Protein AF-A0A2G8LM17-F1 (afdb_monomer_lite)

Sequence (559 aa):
MMGKDLDGIWGVERAGCFTENMEERLKVTPIKTDRSISTCSSTSFTMSDPGSPGSYSQMLLDLQQSLTITNIRQLAMAAGLDAADRSEFEGINDSMTCFSKLRNKLENRDQLGEKNLVFLKDTLKKIEHERGLGIIKTYEEAGIYDHIPSSPESSDDESDTARPRSHGFVDYLKLVGLEGRLGKNLTLRDVTVVRETSIDVPIILPAVAKTDNPTFKLWAVRRVIKEWKTGDSVFLEKRISSWPTFIVAFVRVGDLPLSKSILINNMLSRGQGNRNHSYFLSKKDDYNENAHFSKGTVESLWYIPSVEQQSQSVDKVITVLNMRGNSDVFPRQTKLVCKMANLVIAIIAKESKKEMKQSISKLRAMSQKVIYVSLKRSDDLIPKKIQEPVLKDGWLFYKVKESDEGIPLSKTLWGMIEKDFGNATKKLPVLEEFAGNPQDDVIIDENIEKCRDTKLSVEKLFETDCKIDLAAFKEKYLPLQKLFLDWVKCDKRRLKSEHCAENRLAEIRKEKKEKRGQQKAQGLSEKLKTFLENLEGILTDREKFHYFLFYFQDMWTKW

Structure (mmCIF, N/CA/C/O backbone):
data_AF-A0A2G8LM17-F1
#
_entry.id   AF-A0A2G8LM17-F1
#
loop_
_atom_site.group_PDB
_atom_site.id
_atom_site.type_symbol
_atom_site.label_atom_id
_atom_site.label_alt_id
_atom_site.label_comp_id
_atom_site.label_asym_id
_atom_site.label_entity_id
_atom_site.label_seq_id
_atom_site.pdbx_PDB_ins_code
_atom_site.Cartn_x
_atom_site.Cartn_y
_atom_site.Cartn_z
_atom_site.occupancy
_atom_site.B_iso_or_equiv
_atom_site.auth_seq_id
_atom_site.auth_comp_id
_atom_site.auth_asym_id
_atom_site.auth_atom_id
_atom_site.pdbx_PDB_model_num
ATOM 1 N N . MET A 1 1 ? -11.062 -50.949 -11.344 1.00 26.64 1 MET A N 1
ATOM 2 C CA . MET A 1 1 ? -11.464 -52.013 -10.401 1.00 26.64 1 MET A CA 1
ATOM 3 C C . MET A 1 1 ? -10.200 -52.421 -9.665 1.00 26.64 1 MET A C 1
ATOM 5 O O . MET A 1 1 ? -9.239 -52.742 -10.345 1.00 26.64 1 MET A O 1
ATOM 9 N N . MET A 1 2 ? -10.219 -52.315 -8.331 1.00 23.70 2 MET A N 1
ATOM 10 C CA . MET A 1 2 ? -9.094 -52.427 -7.379 1.00 23.70 2 MET A CA 1
ATOM 11 C C . MET A 1 2 ? -8.049 -51.294 -7.479 1.00 23.70 2 MET A C 1
ATOM 13 O O . MET A 1 2 ? -7.473 -51.079 -8.531 1.00 23.70 2 MET A O 1
ATOM 17 N N . GLY A 1 3 ? -7.770 -50.486 -6.458 1.00 21.95 3 GLY A N 1
ATOM 18 C CA . GLY A 1 3 ? -8.265 -50.467 -5.085 1.00 21.95 3 GLY A CA 1
ATOM 19 C C . GLY A 1 3 ? -7.107 -50.393 -4.097 1.00 21.95 3 GLY A C 1
ATOM 20 O O . GLY A 1 3 ? -6.453 -51.402 -3.887 1.00 21.95 3 GLY A O 1
ATOM 21 N N . LYS A 1 4 ? -7.011 -49.225 -3.454 1.00 25.23 4 LYS A N 1
ATOM 22 C CA . LYS A 1 4 ? -6.569 -48.981 -2.074 1.00 25.23 4 LYS A CA 1
ATOM 23 C C . LYS A 1 4 ? -5.076 -49.051 -1.723 1.00 25.23 4 LYS A C 1
ATOM 25 O O . LYS A 1 4 ? -4.303 -49.826 -2.265 1.00 25.23 4 LYS A O 1
ATOM 30 N N . ASP A 1 5 ? -4.793 -48.205 -0.735 1.00 26.06 5 ASP A N 1
ATOM 31 C CA . ASP A 1 5 ? -3.624 -48.099 0.134 1.00 26.06 5 ASP A CA 1
ATOM 32 C C . ASP A 1 5 ? -2.414 -47.354 -0.419 1.00 26.06 5 ASP A C 1
ATOM 34 O O . ASP A 1 5 ? -1.443 -47.958 -0.845 1.00 26.06 5 ASP A O 1
ATOM 38 N N . LEU A 1 6 ? -2.478 -46.020 -0.319 1.00 24.44 6 LEU A N 1
ATOM 39 C CA . LEU A 1 6 ? -1.423 -45.178 0.265 1.00 24.44 6 LEU A CA 1
ATOM 40 C C . LEU A 1 6 ? -2.076 -43.904 0.856 1.00 24.44 6 LEU A C 1
ATOM 42 O O . LEU A 1 6 ? -1.738 -42.776 0.509 1.00 24.44 6 LEU A O 1
ATOM 46 N N . ASP A 1 7 ? -3.055 -44.106 1.747 1.00 25.62 7 ASP A N 1
ATOM 47 C CA . ASP A 1 7 ? -3.449 -43.107 2.744 1.00 25.62 7 ASP A CA 1
ATOM 48 C C . ASP A 1 7 ? -2.479 -43.232 3.924 1.00 25.62 7 ASP A C 1
ATOM 50 O O . ASP A 1 7 ? -2.561 -44.151 4.737 1.00 25.62 7 ASP A O 1
ATOM 54 N N . GLY A 1 8 ? -1.511 -42.325 3.986 1.00 27.45 8 GLY A N 1
ATOM 55 C CA . GLY A 1 8 ? -0.560 -42.241 5.084 1.00 27.45 8 GLY A CA 1
ATOM 56 C C . GLY A 1 8 ? 0.660 -41.432 4.675 1.00 27.45 8 GLY A C 1
ATOM 57 O O . GLY A 1 8 ? 1.363 -41.806 3.747 1.00 27.45 8 GLY A O 1
ATOM 58 N N . ILE A 1 9 ? 0.945 -40.363 5.421 1.00 25.06 9 ILE A N 1
ATOM 59 C CA . ILE A 1 9 ? 2.092 -39.448 5.265 1.00 25.06 9 ILE A CA 1
ATOM 60 C C . ILE A 1 9 ? 1.870 -38.279 4.283 1.00 25.06 9 ILE A C 1
ATOM 62 O O . ILE A 1 9 ? 2.743 -37.973 3.492 1.00 25.06 9 ILE A O 1
ATOM 66 N N . TRP A 1 10 ? 0.756 -37.547 4.377 1.00 25.61 10 TRP A N 1
ATOM 67 C CA . TRP A 1 10 ? 0.743 -36.102 4.063 1.00 25.61 10 TRP A CA 1
ATOM 68 C C . TRP A 1 10 ? -0.211 -35.399 5.029 1.00 25.61 10 TRP A C 1
ATOM 70 O O . TRP A 1 10 ? -1.332 -35.022 4.700 1.00 25.61 10 TRP A O 1
ATOM 80 N N . GLY A 1 11 ? 0.248 -35.314 6.279 1.00 22.00 11 GLY A N 1
ATOM 81 C CA . GLY A 1 11 ? -0.391 -34.546 7.335 1.00 22.00 11 GLY A CA 1
ATOM 82 C C . GLY A 1 11 ? -0.292 -33.047 7.062 1.00 22.00 11 GLY A C 1
ATOM 83 O O . GLY A 1 11 ? 0.734 -32.530 6.622 1.00 22.00 11 GLY A O 1
ATOM 84 N N . VAL A 1 12 ? -1.411 -32.389 7.321 1.00 28.73 12 VAL A N 1
ATOM 85 C CA . VAL A 1 12 ? -1.664 -30.954 7.287 1.00 28.73 12 VAL A CA 1
ATOM 86 C C . VAL A 1 12 ? -0.658 -30.214 8.167 1.00 28.73 12 VAL A C 1
ATOM 88 O O . VAL A 1 12 ? -0.845 -30.147 9.370 1.00 28.73 12 VAL A O 1
ATOM 91 N N . GLU A 1 13 ? 0.395 -29.648 7.579 1.00 25.62 13 GLU A N 1
ATOM 92 C CA . GLU A 1 13 ? 1.238 -28.628 8.217 1.00 25.62 13 GLU A CA 1
ATOM 93 C C . GLU A 1 13 ? 2.177 -28.016 7.169 1.00 25.62 13 GLU A C 1
ATOM 95 O O . GLU A 1 13 ? 3.243 -28.553 6.875 1.00 25.62 13 GLU A O 1
ATOM 100 N N . ARG A 1 14 ? 1.757 -26.909 6.539 1.00 25.39 14 ARG A N 1
ATOM 101 C CA . ARG A 1 14 ? 2.665 -25.899 5.953 1.00 25.39 14 ARG A CA 1
ATOM 102 C C . ARG A 1 14 ? 1.906 -24.653 5.479 1.00 25.39 14 ARG A C 1
ATOM 104 O O . ARG A 1 14 ? 1.932 -24.272 4.316 1.00 25.39 14 ARG A O 1
ATOM 111 N N . ALA A 1 15 ? 1.246 -23.989 6.426 1.00 26.05 15 ALA A N 1
ATOM 112 C CA . ALA A 1 15 ? 0.897 -22.566 6.324 1.00 26.05 15 ALA A CA 1
ATOM 113 C C . ALA A 1 15 ? 1.810 -21.680 7.212 1.00 26.05 15 ALA A C 1
ATOM 115 O O . ALA A 1 15 ? 1.640 -20.466 7.250 1.00 26.05 15 ALA A O 1
ATOM 116 N N . GLY A 1 16 ? 2.802 -22.274 7.897 1.00 26.25 16 GLY A N 1
ATOM 117 C CA . GLY A 1 16 ? 3.722 -21.599 8.829 1.00 26.25 16 GLY A CA 1
ATOM 118 C C . GLY A 1 16 ? 5.040 -21.074 8.236 1.00 26.25 16 GLY A C 1
ATOM 119 O O . GLY A 1 16 ? 5.761 -20.338 8.906 1.00 26.25 16 GLY A O 1
ATOM 120 N N . CYS A 1 17 ? 5.369 -21.367 6.971 1.00 24.58 17 CYS A N 1
ATOM 121 C CA . CYS A 1 17 ? 6.696 -21.026 6.424 1.00 24.58 17 CYS A CA 1
ATOM 122 C C . CYS A 1 17 ? 6.943 -19.525 6.166 1.00 24.58 17 CYS A C 1
ATOM 124 O O . CYS A 1 17 ? 8.082 -19.140 5.900 1.00 24.58 17 CYS A O 1
ATOM 126 N N . PHE A 1 18 ? 5.924 -18.660 6.247 1.00 29.34 18 PHE A N 1
ATOM 127 C CA . PHE A 1 18 ? 6.136 -17.206 6.162 1.00 29.34 18 PHE A CA 1
ATOM 128 C C . PHE A 1 18 ? 6.456 -16.564 7.521 1.00 29.34 18 PHE A C 1
ATOM 130 O O . PHE A 1 18 ? 7.032 -15.479 7.549 1.00 29.34 18 PHE A O 1
ATOM 137 N N . THR A 1 19 ? 6.128 -17.223 8.639 1.00 31.09 19 THR A N 1
ATOM 138 C CA . THR A 1 19 ? 6.359 -16.702 9.997 1.00 31.09 19 THR A CA 1
ATOM 139 C C . THR A 1 19 ? 7.681 -17.169 10.609 1.00 31.09 19 THR A C 1
ATOM 141 O O . THR A 1 19 ? 8.322 -16.381 11.297 1.00 31.09 19 THR A O 1
ATOM 144 N N . GLU A 1 20 ? 8.152 -18.384 10.305 1.00 27.66 20 GLU A N 1
ATOM 145 C CA . GLU A 1 20 ? 9.428 -18.906 10.843 1.00 27.66 20 GLU A CA 1
ATOM 146 C C . GLU A 1 20 ? 10.663 -18.155 10.309 1.00 27.66 20 GLU A C 1
ATOM 148 O O . GLU A 1 20 ? 11.623 -17.921 11.041 1.00 27.66 20 GLU A O 1
ATOM 153 N N . ASN A 1 21 ? 10.606 -17.646 9.073 1.00 30.03 21 ASN A N 1
ATOM 154 C CA . ASN A 1 21 ? 11.696 -16.860 8.477 1.00 30.03 21 ASN A CA 1
ATOM 155 C C . ASN A 1 21 ? 11.921 -15.488 9.145 1.00 30.03 21 ASN A C 1
ATOM 157 O O . ASN A 1 21 ? 12.922 -14.824 8.869 1.00 30.03 21 ASN A O 1
ATOM 161 N N . MET A 1 22 ? 11.004 -15.035 10.007 1.00 28.59 22 MET A N 1
ATOM 162 C CA . MET A 1 22 ? 11.184 -13.807 10.785 1.00 28.59 22 MET A CA 1
ATOM 163 C C . MET A 1 22 ? 11.923 -14.066 12.110 1.00 28.59 22 MET A C 1
ATOM 165 O O . MET A 1 22 ? 12.625 -13.179 12.587 1.00 28.59 22 MET A O 1
ATOM 169 N N . GLU A 1 23 ? 11.830 -15.280 12.667 1.00 29.31 23 GLU A N 1
ATOM 170 C CA . GLU A 1 23 ? 12.506 -15.667 13.916 1.00 29.31 23 GLU A CA 1
ATOM 171 C C . GLU A 1 23 ? 13.958 -16.121 13.691 1.00 29.31 23 GLU A C 1
ATOM 173 O O . GLU A 1 23 ? 14.825 -15.817 14.512 1.00 29.31 23 GLU A O 1
ATOM 178 N N . GLU A 1 24 ? 14.280 -16.747 12.552 1.00 30.81 24 GLU A N 1
ATOM 179 C CA . GLU A 1 24 ? 15.680 -17.055 12.201 1.00 30.81 24 GLU A CA 1
ATOM 180 C C . GLU A 1 24 ? 16.532 -15.796 11.968 1.00 30.81 24 GLU A C 1
ATOM 182 O O . GLU A 1 24 ? 17.742 -15.812 12.187 1.00 30.81 24 GLU A O 1
ATOM 187 N N . ARG A 1 25 ? 15.903 -14.666 11.624 1.00 35.44 25 ARG A N 1
ATOM 188 C CA . ARG A 1 25 ? 16.576 -13.374 11.413 1.00 35.44 25 ARG A CA 1
ATOM 189 C C . ARG A 1 25 ? 17.006 -12.659 12.700 1.00 35.44 25 ARG A C 1
ATOM 191 O O . ARG A 1 25 ? 17.693 -11.646 12.611 1.00 35.44 25 ARG A O 1
ATOM 198 N N . LEU A 1 26 ? 16.641 -13.175 13.877 1.00 27.62 26 LEU A N 1
ATOM 199 C CA . LEU A 1 26 ? 17.040 -12.620 15.179 1.00 27.62 26 LEU A CA 1
ATOM 200 C C . LEU A 1 26 ? 18.116 -13.447 15.902 1.00 27.62 26 LEU A C 1
ATOM 202 O O . LEU A 1 26 ? 18.575 -13.048 16.972 1.00 27.62 26 LEU A O 1
ATOM 206 N N . LYS A 1 27 ? 18.582 -14.564 15.327 1.00 25.94 27 LYS A N 1
ATOM 207 C CA . LYS A 1 27 ? 19.698 -15.336 15.893 1.00 25.94 27 LYS A CA 1
ATOM 208 C C . LYS A 1 27 ? 21.031 -14.833 15.343 1.00 25.94 27 LYS A C 1
ATOM 210 O O . LYS A 1 27 ? 21.583 -15.376 14.393 1.00 25.94 27 LYS A O 1
ATOM 215 N N . VAL A 1 28 ? 21.573 -13.803 15.986 1.00 27.80 28 VAL A N 1
ATOM 216 C CA . VAL A 1 28 ? 22.997 -13.471 15.870 1.00 27.80 28 VAL A CA 1
ATOM 217 C C . VAL A 1 28 ? 23.794 -14.603 16.527 1.00 27.80 28 VAL A C 1
ATOM 219 O O . VAL A 1 28 ? 23.740 -14.794 17.740 1.00 27.80 28 VAL A O 1
ATOM 222 N N . THR A 1 29 ? 24.516 -15.385 15.726 1.00 25.55 29 THR A N 1
ATOM 223 C CA . THR A 1 29 ? 25.533 -16.333 16.207 1.00 25.55 29 THR A CA 1
ATOM 224 C C . THR A 1 29 ? 26.617 -15.592 17.001 1.00 25.55 29 THR A C 1
ATOM 226 O O . THR A 1 29 ? 27.107 -14.567 16.521 1.00 25.55 29 THR A O 1
ATOM 229 N N . PRO A 1 30 ? 27.048 -16.092 18.175 1.00 25.38 30 PRO A N 1
ATOM 230 C CA . PRO A 1 30 ? 28.083 -15.434 18.955 1.00 25.38 30 PRO A CA 1
ATOM 231 C C . PRO A 1 30 ? 29.441 -15.593 18.269 1.00 25.38 30 PRO A C 1
ATOM 233 O O . PRO A 1 30 ? 29.913 -16.706 18.027 1.00 25.38 30 PRO A O 1
ATOM 236 N N . ILE A 1 31 ? 30.081 -14.461 17.980 1.00 24.80 31 ILE A N 1
ATOM 237 C CA . ILE A 1 31 ? 31.494 -14.399 17.614 1.00 24.80 31 ILE A CA 1
ATOM 238 C C . ILE A 1 31 ? 32.294 -14.857 18.838 1.00 24.80 31 ILE A C 1
ATOM 240 O O . ILE A 1 31 ? 32.186 -14.280 19.918 1.00 24.80 31 ILE A O 1
ATOM 244 N N . LYS A 1 32 ? 33.093 -15.914 18.668 1.00 24.38 32 LYS A N 1
ATOM 245 C CA . LYS A 1 32 ? 34.126 -16.303 19.630 1.00 24.38 32 LYS A CA 1
ATOM 246 C C . LYS A 1 32 ? 35.160 -15.180 19.703 1.00 24.38 32 LYS A C 1
ATOM 248 O O . LYS A 1 32 ? 35.888 -14.968 18.739 1.00 24.38 32 LYS A O 1
ATOM 253 N N . THR A 1 33 ? 35.255 -14.507 20.842 1.00 25.88 33 THR A N 1
ATOM 254 C CA . THR A 1 33 ? 36.444 -13.733 21.208 1.00 25.88 33 THR A CA 1
ATOM 255 C C . THR A 1 33 ? 37.096 -14.359 22.425 1.00 25.88 33 THR A C 1
ATOM 257 O O . THR A 1 33 ? 36.434 -14.683 23.414 1.00 25.88 33 THR A O 1
ATOM 260 N N . ASP A 1 34 ? 38.398 -14.573 22.278 1.00 22.25 34 ASP A N 1
ATOM 261 C CA . ASP A 1 34 ? 39.294 -15.201 23.230 1.00 22.25 34 ASP A CA 1
ATOM 262 C C . ASP A 1 34 ? 39.290 -14.536 24.605 1.00 22.25 34 ASP A C 1
ATOM 264 O O . ASP A 1 34 ? 39.116 -13.328 24.769 1.00 22.25 34 ASP A O 1
ATOM 268 N N . ARG A 1 35 ? 39.522 -15.389 25.600 1.00 23.61 35 ARG A N 1
ATOM 269 C CA . ARG A 1 35 ? 39.697 -15.040 27.004 1.00 23.61 35 ARG A CA 1
ATOM 270 C C . ARG A 1 35 ? 40.991 -14.245 27.196 1.00 23.61 35 ARG A C 1
ATOM 272 O O . ARG A 1 35 ? 42.074 -14.786 27.006 1.00 23.61 35 ARG A O 1
ATOM 279 N N . SER A 1 36 ? 40.884 -13.052 27.768 1.00 22.94 36 SER A N 1
ATOM 280 C CA . SER A 1 36 ? 41.889 -12.553 28.710 1.00 22.94 36 SER A CA 1
ATOM 281 C C . SER A 1 36 ? 41.190 -11.803 29.838 1.00 22.94 36 SER A C 1
ATOM 283 O O . SER A 1 36 ? 40.512 -10.803 29.624 1.00 22.94 36 SER A O 1
ATOM 285 N N . ILE A 1 37 ? 41.329 -12.368 31.031 1.00 23.31 37 ILE A N 1
ATOM 286 C CA . ILE A 1 37 ? 40.796 -11.905 32.308 1.00 23.31 37 ILE A CA 1
ATOM 287 C C . ILE A 1 37 ? 41.581 -10.667 32.759 1.00 23.31 37 ILE A C 1
ATOM 289 O O . ILE A 1 37 ? 42.805 -10.726 32.849 1.00 23.31 37 ILE A O 1
ATOM 293 N N . SER A 1 38 ? 40.885 -9.601 33.149 1.00 21.92 38 SER A N 1
ATOM 294 C CA . SER A 1 38 ? 41.332 -8.744 34.248 1.00 21.92 38 SER A CA 1
ATOM 295 C C . SER A 1 38 ? 40.133 -8.366 35.120 1.00 21.92 38 SER A C 1
ATOM 297 O O . SER A 1 38 ? 39.025 -8.112 34.654 1.00 21.92 38 SER A O 1
ATOM 299 N N . THR A 1 39 ? 40.355 -8.499 36.417 1.00 21.27 39 THR A N 1
ATOM 300 C CA . THR A 1 39 ? 39.405 -8.445 37.527 1.00 21.27 39 THR A CA 1
ATOM 301 C C . THR A 1 39 ? 39.183 -7.025 38.056 1.00 21.27 39 THR A C 1
ATOM 303 O O . THR A 1 39 ? 40.045 -6.168 37.882 1.00 21.27 39 THR A O 1
ATOM 306 N N . CYS A 1 40 ? 38.101 -6.886 38.842 1.00 19.66 40 CYS A N 1
ATOM 307 C CA . CYS A 1 40 ? 37.697 -5.770 39.724 1.00 19.66 40 CYS A CA 1
ATOM 308 C C . CYS A 1 40 ? 36.833 -4.692 39.036 1.00 19.66 40 CYS A C 1
ATOM 310 O O . CYS A 1 40 ? 37.184 -4.218 37.970 1.00 19.66 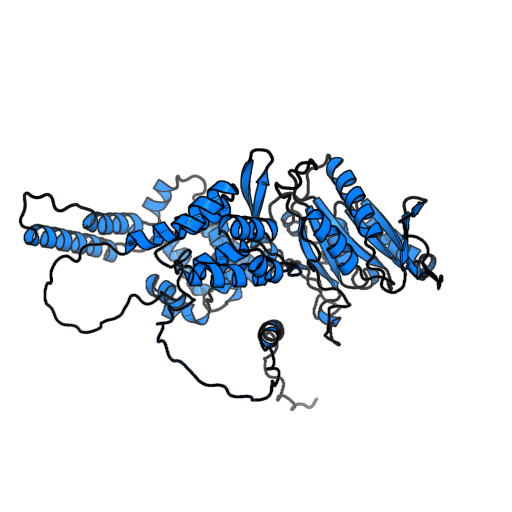40 CYS A O 1
ATOM 312 N N . SER A 1 41 ? 35.695 -4.238 39.564 1.00 21.30 41 SER A N 1
ATOM 313 C CA . SER A 1 41 ? 35.106 -4.324 40.904 1.00 21.30 41 SER A CA 1
ATOM 314 C C . SER A 1 41 ? 33.571 -4.264 40.816 1.00 21.30 41 SER A C 1
ATOM 316 O O . SER A 1 41 ? 32.989 -3.685 39.904 1.00 21.30 41 SER A O 1
ATOM 318 N N . SER A 1 42 ? 32.918 -4.906 41.778 1.00 23.95 42 SER A N 1
ATOM 319 C CA . SER A 1 42 ? 31.472 -4.957 41.965 1.00 23.95 42 SER A CA 1
ATOM 320 C C . SER A 1 42 ? 30.909 -3.630 42.483 1.00 23.95 42 SER A C 1
ATOM 322 O O . SER A 1 42 ? 31.219 -3.232 43.606 1.00 23.95 42 SER A O 1
ATOM 324 N N . THR A 1 43 ? 29.988 -3.028 41.737 1.00 21.39 43 THR A N 1
ATOM 325 C CA . THR A 1 43 ? 28.965 -2.124 42.276 1.00 21.39 43 THR A CA 1
ATOM 326 C C . THR A 1 43 ? 27.606 -2.575 41.758 1.00 21.39 43 THR A C 1
ATOM 328 O O . THR A 1 43 ? 27.335 -2.615 40.561 1.00 21.39 43 THR A O 1
ATOM 331 N N . SER A 1 44 ? 26.764 -2.997 42.694 1.00 23.00 44 SER A N 1
ATOM 332 C CA . SER A 1 44 ? 25.382 -3.403 42.482 1.00 23.00 44 SER A CA 1
ATOM 333 C C . SER A 1 44 ? 24.546 -2.225 41.981 1.00 23.00 44 SER A C 1
ATOM 335 O O . SER A 1 44 ? 24.323 -1.278 42.733 1.00 23.00 44 SER A O 1
ATOM 337 N N . PHE A 1 45 ? 24.037 -2.311 40.754 1.00 22.19 45 PHE A N 1
ATOM 338 C CA . PHE A 1 45 ? 22.934 -1.477 40.283 1.00 22.19 45 PHE A CA 1
ATOM 339 C C . PHE A 1 45 ? 21.745 -2.372 39.945 1.00 22.19 45 PHE A C 1
ATOM 341 O O . PHE A 1 45 ? 21.835 -3.298 39.140 1.00 22.19 45 PHE A O 1
ATOM 348 N N . THR A 1 46 ? 20.631 -2.105 40.616 1.00 23.67 46 THR A N 1
ATOM 349 C CA . THR A 1 46 ? 19.318 -2.681 40.340 1.00 23.67 46 THR A CA 1
ATOM 350 C C . THR A 1 46 ? 18.902 -2.321 38.916 1.00 23.67 46 THR A C 1
ATOM 352 O O . THR A 1 46 ? 18.646 -1.154 38.628 1.00 23.67 46 THR A O 1
ATOM 355 N N . MET A 1 47 ? 18.854 -3.311 38.022 1.00 23.17 47 MET A N 1
ATOM 356 C CA . MET A 1 47 ? 18.325 -3.133 36.672 1.00 23.17 47 MET A CA 1
ATOM 357 C C . MET A 1 47 ? 16.802 -3.010 36.726 1.00 23.17 47 MET A C 1
ATOM 359 O O . MET A 1 47 ? 16.101 -3.968 37.053 1.00 23.17 47 MET A O 1
ATOM 363 N N . SER A 1 48 ? 16.300 -1.825 36.397 1.00 27.02 48 SER A N 1
ATOM 364 C CA . SER A 1 48 ? 14.896 -1.584 36.078 1.00 27.02 48 SER A CA 1
ATOM 365 C C . SER A 1 48 ? 14.549 -2.290 34.762 1.00 27.02 48 SER A C 1
ATOM 367 O O . SER A 1 48 ? 15.268 -2.165 33.769 1.00 27.02 48 SER A O 1
ATOM 369 N N . ASP A 1 49 ? 13.454 -3.046 34.777 1.00 28.47 49 ASP A N 1
ATOM 370 C CA . ASP A 1 49 ? 12.943 -3.870 33.679 1.00 28.47 49 ASP A CA 1
ATOM 371 C C . ASP A 1 49 ? 12.704 -3.026 32.397 1.00 28.47 49 ASP A C 1
ATOM 373 O O . ASP A 1 49 ? 11.932 -2.062 32.441 1.00 28.47 49 ASP A O 1
ATOM 377 N N . PRO A 1 50 ? 13.344 -3.329 31.249 1.00 30.64 50 PRO A N 1
ATOM 378 C CA . PRO A 1 50 ? 13.318 -2.482 30.048 1.00 30.64 50 PRO A CA 1
ATOM 379 C C . PRO A 1 50 ? 11.979 -2.468 29.281 1.00 30.64 50 PRO A C 1
ATOM 381 O O . PRO A 1 50 ? 11.909 -1.886 28.203 1.00 30.64 50 PRO A O 1
ATOM 384 N N . GLY A 1 51 ? 10.920 -3.097 29.803 1.00 31.58 51 GLY A N 1
ATOM 385 C CA . GLY A 1 51 ? 9.636 -3.290 29.112 1.00 31.58 51 GLY A CA 1
ATOM 386 C C . GLY A 1 51 ? 8.448 -2.455 29.612 1.00 31.58 51 GLY A C 1
ATOM 387 O O . GLY A 1 51 ? 7.329 -2.687 29.160 1.00 31.58 51 GLY A O 1
ATOM 388 N N . SER A 1 52 ? 8.640 -1.518 30.547 1.00 42.88 52 SER A N 1
ATOM 389 C CA . SER A 1 52 ? 7.547 -0.688 31.080 1.00 42.88 52 SER A CA 1
ATOM 390 C C . SER A 1 52 ? 7.341 0.599 30.251 1.00 42.88 52 SER A C 1
ATOM 392 O O . SER A 1 52 ? 8.288 1.392 30.136 1.00 42.88 52 SER A O 1
ATOM 394 N N . PRO A 1 53 ? 6.133 0.852 29.695 1.00 38.78 53 PRO A N 1
ATOM 395 C CA . PRO A 1 53 ? 5.770 2.148 29.120 1.00 38.78 53 PRO A CA 1
ATOM 396 C C . PRO A 1 53 ? 5.909 3.246 30.183 1.00 38.78 53 PRO A C 1
ATOM 398 O O . PRO A 1 53 ? 5.285 3.163 31.237 1.00 38.78 53 PRO A O 1
ATOM 401 N N . GLY A 1 54 ? 6.737 4.259 29.919 1.00 53.19 54 GLY A N 1
ATOM 402 C CA . GLY A 1 54 ? 7.046 5.325 30.884 1.00 53.19 54 GLY A CA 1
ATOM 403 C C . GLY A 1 54 ? 8.325 5.110 31.702 1.00 53.19 54 GLY A C 1
ATOM 404 O O . GLY A 1 54 ? 8.653 5.952 32.530 1.00 53.19 54 GLY A O 1
ATOM 405 N N . SER A 1 55 ? 9.083 4.031 31.468 1.00 72.56 55 SER A N 1
ATOM 406 C CA . SER A 1 55 ? 10.408 3.857 32.083 1.00 72.56 55 SER A CA 1
ATOM 407 C C . SER A 1 55 ? 11.461 4.801 31.490 1.00 72.56 55 SER A C 1
ATOM 409 O O . SER A 1 55 ? 11.429 5.141 30.305 1.00 72.56 55 SER A O 1
ATOM 411 N N . TYR A 1 56 ? 12.450 5.176 32.305 1.00 76.25 56 TYR A N 1
ATOM 412 C CA . TYR A 1 56 ? 13.585 6.007 31.888 1.00 76.25 56 TYR A CA 1
ATOM 413 C C . TYR A 1 56 ? 14.346 5.395 30.702 1.00 76.25 56 TYR A C 1
ATOM 415 O O . TYR A 1 56 ? 14.703 6.090 29.753 1.00 76.25 56 TYR A O 1
ATOM 423 N N . SER A 1 57 ? 14.516 4.069 30.708 1.00 74.38 57 SER A N 1
ATOM 424 C CA . SER A 1 57 ? 15.137 3.316 29.613 1.00 74.38 57 SER A CA 1
ATOM 425 C C . SER A 1 57 ? 14.363 3.444 28.296 1.00 74.38 57 SER A C 1
ATOM 427 O O . SER A 1 57 ? 14.986 3.627 27.252 1.00 74.38 57 SER A O 1
ATOM 429 N N . GLN A 1 58 ? 13.025 3.389 28.339 1.00 76.88 58 GLN A N 1
ATOM 430 C CA . GLN A 1 58 ? 12.183 3.569 27.153 1.00 76.88 58 GLN A CA 1
ATOM 431 C C . GLN A 1 58 ? 12.221 5.017 26.651 1.00 76.88 58 GLN A C 1
ATOM 433 O O . GLN A 1 58 ? 12.376 5.243 25.455 1.00 76.88 58 GLN A O 1
ATOM 438 N N . MET A 1 59 ? 12.178 5.996 27.558 1.00 87.62 59 MET A N 1
ATOM 439 C CA . MET A 1 59 ? 12.306 7.416 27.212 1.00 87.62 59 MET A CA 1
ATOM 440 C C . MET A 1 59 ? 13.626 7.711 26.485 1.00 87.62 59 MET A C 1
ATOM 442 O O . MET A 1 59 ? 13.637 8.416 25.477 1.00 87.62 59 MET A O 1
ATOM 446 N N . LEU A 1 60 ? 14.735 7.117 26.937 1.00 81.88 60 LEU A N 1
ATOM 447 C CA . LEU A 1 60 ? 16.029 7.259 26.269 1.00 81.88 60 LEU A CA 1
ATOM 448 C C . LEU A 1 60 ? 16.073 6.588 24.893 1.00 81.88 60 LEU A C 1
ATOM 450 O O . LEU A 1 60 ? 16.712 7.130 23.993 1.00 81.88 60 LEU A O 1
ATOM 454 N N . LEU A 1 61 ? 15.402 5.447 24.713 1.00 78.88 61 LEU A N 1
ATOM 455 C CA . LEU A 1 61 ? 15.280 4.784 23.409 1.00 78.88 61 LEU A CA 1
ATOM 456 C C . LEU A 1 61 ? 14.460 5.624 22.425 1.00 78.88 61 LEU A C 1
ATOM 458 O O . LEU A 1 61 ? 14.876 5.814 21.282 1.00 78.88 61 LEU A O 1
ATOM 462 N N . ASP A 1 62 ? 13.336 6.177 22.870 1.00 79.94 62 ASP A N 1
ATOM 463 C CA . ASP A 1 62 ? 12.488 7.036 22.042 1.00 79.94 62 ASP A CA 1
ATOM 464 C C . ASP A 1 62 ? 13.237 8.319 21.655 1.00 79.94 62 ASP A C 1
ATOM 466 O O . ASP A 1 62 ? 13.189 8.773 20.506 1.00 79.94 62 ASP A O 1
ATOM 470 N N . LEU A 1 63 ? 14.003 8.883 22.596 1.00 81.94 63 LEU A N 1
ATOM 471 C CA . LEU A 1 63 ? 14.838 10.048 22.337 1.00 81.94 63 LEU A CA 1
ATOM 472 C C . LEU A 1 63 ? 15.958 9.725 21.342 1.00 81.94 63 LEU A C 1
ATOM 474 O O . LEU A 1 63 ? 16.172 10.491 20.402 1.00 81.94 63 LEU A O 1
ATOM 478 N N . GLN A 1 64 ? 16.612 8.573 21.496 1.00 83.19 64 GLN A N 1
ATOM 479 C CA . GLN A 1 64 ? 17.648 8.076 20.592 1.00 83.19 64 GLN A CA 1
ATOM 480 C C . GLN A 1 64 ? 17.139 7.937 19.151 1.00 83.19 64 GLN A C 1
ATOM 482 O O . GLN A 1 64 ? 17.839 8.318 18.216 1.00 83.19 64 GLN A O 1
ATOM 487 N N . GLN A 1 65 ? 15.912 7.444 18.970 1.00 80.44 65 GLN A N 1
ATOM 488 C CA . GLN A 1 65 ? 15.280 7.313 17.654 1.00 80.44 65 GLN A CA 1
ATOM 489 C C . GLN A 1 65 ? 14.859 8.662 17.055 1.00 80.44 65 GLN A C 1
ATOM 491 O O . GLN A 1 65 ? 14.730 8.785 15.838 1.00 80.44 65 GLN A O 1
ATOM 496 N N . SER A 1 66 ? 14.639 9.677 17.893 1.00 82.62 66 SER A N 1
ATOM 497 C CA . SER A 1 66 ? 14.214 11.008 17.450 1.00 82.62 66 SER A CA 1
ATOM 498 C C . SER A 1 66 ? 15.365 11.927 17.023 1.00 82.62 66 SER A C 1
ATOM 500 O O . SER A 1 66 ? 15.138 12.869 16.267 1.00 82.62 66 SER A O 1
ATOM 502 N N . LEU A 1 67 ? 16.589 11.687 17.506 1.00 81.00 67 LEU A N 1
ATOM 503 C CA . LEU A 1 67 ? 17.714 12.607 17.335 1.00 81.00 67 LEU A CA 1
ATOM 504 C C . LEU A 1 67 ? 18.556 12.286 16.094 1.00 81.00 67 LEU A C 1
ATOM 506 O O . LEU A 1 67 ? 19.058 11.177 15.912 1.00 81.00 67 LEU A O 1
ATOM 510 N N . THR A 1 68 ? 18.805 13.307 15.271 1.00 81.19 68 THR A N 1
ATOM 511 C CA . THR A 1 68 ? 19.784 13.217 14.181 1.00 81.19 68 THR A CA 1
ATOM 512 C C . THR A 1 68 ? 21.214 13.289 14.719 1.00 81.19 68 THR A C 1
ATOM 514 O O . THR A 1 68 ? 21.469 13.804 15.809 1.00 81.19 68 THR A O 1
ATOM 517 N N . ILE A 1 69 ? 22.192 12.855 13.920 1.00 76.25 69 ILE A N 1
ATOM 518 C CA . ILE A 1 69 ? 23.609 12.976 14.290 1.00 76.25 69 ILE A CA 1
ATOM 519 C C . ILE A 1 69 ? 24.048 14.431 14.524 1.00 76.25 69 ILE A C 1
ATOM 521 O O . ILE A 1 69 ? 24.911 14.693 15.361 1.00 76.25 69 ILE A O 1
ATOM 525 N N . THR A 1 70 ? 23.429 15.384 13.824 1.00 76.62 70 THR A N 1
ATOM 526 C CA . THR A 1 70 ? 23.665 16.819 14.012 1.00 76.62 70 THR A CA 1
ATOM 527 C C . THR A 1 70 ? 23.165 17.274 15.382 1.00 76.62 70 THR A C 1
ATOM 529 O O . THR A 1 70 ? 23.909 17.936 16.105 1.00 76.62 70 THR A O 1
ATOM 532 N N . ASN A 1 71 ? 21.966 16.838 15.783 1.00 80.44 71 ASN A N 1
ATOM 533 C CA . ASN A 1 71 ? 21.389 17.147 17.095 1.00 80.44 71 ASN A CA 1
ATOM 534 C C . ASN A 1 71 ? 22.250 16.547 18.217 1.00 80.44 71 ASN A C 1
ATOM 536 O O . ASN A 1 71 ? 22.545 17.220 19.200 1.00 80.44 71 ASN A O 1
ATOM 540 N N . ILE A 1 72 ? 22.730 15.310 18.042 1.00 79.12 72 ILE A N 1
ATOM 541 C CA . ILE A 1 72 ? 23.617 14.630 19.003 1.00 79.12 72 ILE A CA 1
ATOM 542 C C . ILE A 1 72 ? 24.943 15.386 19.162 1.00 79.12 72 ILE A C 1
ATOM 544 O O . ILE A 1 72 ? 25.417 15.577 20.280 1.00 79.12 72 ILE A O 1
ATOM 548 N N . ARG A 1 73 ? 25.528 15.887 18.067 1.00 76.81 73 ARG A N 1
ATOM 549 C CA . ARG A 1 73 ? 26.752 16.705 18.120 1.00 76.81 73 ARG A CA 1
ATOM 550 C C . ARG A 1 73 ? 26.527 18.050 18.812 1.00 76.81 73 ARG A C 1
ATOM 552 O O . ARG A 1 73 ? 27.395 18.500 19.553 1.00 76.81 73 ARG A O 1
ATOM 559 N N . GLN A 1 74 ? 25.373 18.683 18.612 1.00 78.31 74 GLN A N 1
ATOM 560 C CA . GLN A 1 74 ? 25.018 19.914 19.322 1.00 78.31 74 GLN A CA 1
ATOM 561 C C . GLN A 1 74 ? 24.793 19.672 20.822 1.00 78.31 74 GLN A C 1
ATOM 563 O O . GLN A 1 74 ? 25.281 20.455 21.636 1.00 78.31 74 GLN A O 1
ATOM 568 N N . LEU A 1 75 ? 24.147 18.559 21.191 1.00 79.31 75 LEU A N 1
ATOM 569 C CA . LEU A 1 75 ? 24.016 18.115 22.584 1.00 79.31 75 LEU A CA 1
ATOM 570 C C . LEU A 1 75 ? 25.396 17.882 23.224 1.00 79.31 75 LEU A C 1
ATOM 572 O O . LEU A 1 75 ? 25.656 18.364 24.324 1.00 79.31 75 LEU A O 1
ATOM 576 N N . ALA A 1 76 ? 26.307 17.217 22.509 1.00 76.94 76 ALA A N 1
ATOM 577 C CA . ALA A 1 76 ? 27.684 16.989 22.947 1.00 76.94 76 ALA A CA 1
ATOM 578 C C . ALA A 1 76 ? 28.472 18.300 23.152 1.00 76.94 76 ALA A C 1
ATOM 580 O O . ALA A 1 76 ? 29.203 18.437 24.134 1.00 76.94 76 ALA A O 1
ATOM 581 N N . MET A 1 77 ? 28.301 19.288 22.262 1.00 75.44 77 MET A N 1
ATOM 582 C CA . MET A 1 77 ? 28.922 20.613 22.406 1.00 75.44 77 MET A CA 1
ATOM 583 C C . MET A 1 77 ? 28.379 21.376 23.619 1.00 75.44 77 MET A C 1
ATOM 585 O O . MET A 1 77 ? 29.154 21.971 24.366 1.00 75.44 77 MET A O 1
ATOM 589 N N . ALA A 1 78 ? 27.065 21.336 23.842 1.00 75.94 78 ALA A N 1
ATOM 590 C CA . ALA A 1 78 ? 26.426 21.995 24.977 1.00 75.94 78 ALA A CA 1
ATOM 591 C C . ALA A 1 78 ? 26.770 21.348 26.331 1.00 75.94 78 ALA A C 1
ATOM 593 O O . ALA A 1 78 ? 26.736 22.029 27.353 1.00 75.94 78 ALA A O 1
ATOM 594 N N . ALA A 1 79 ? 27.143 20.064 26.338 1.00 71.62 79 ALA A N 1
ATOM 595 C CA . ALA A 1 79 ? 27.561 19.323 27.531 1.00 71.62 79 ALA A CA 1
ATOM 596 C C . ALA A 1 79 ? 28.980 19.659 28.020 1.00 71.62 79 ALA A C 1
ATOM 598 O O . ALA A 1 79 ? 29.414 19.151 29.055 1.00 71.62 79 ALA A O 1
ATOM 599 N N . GLY A 1 80 ? 29.723 20.501 27.290 1.00 66.81 80 GLY A N 1
ATOM 600 C CA . GLY A 1 80 ? 31.093 20.859 27.658 1.00 66.81 80 GLY A CA 1
ATOM 601 C C . GLY A 1 80 ? 32.055 19.669 27.585 1.00 66.81 80 GLY A C 1
ATOM 602 O O . GLY A 1 80 ? 32.980 19.571 28.393 1.00 66.81 80 GLY A O 1
ATOM 603 N N . LEU A 1 81 ? 31.829 18.736 26.651 1.00 69.88 81 LEU A N 1
ATOM 604 C CA . LEU A 1 81 ? 32.790 17.670 26.361 1.00 69.88 81 LEU A CA 1
ATOM 605 C C . LEU A 1 81 ? 34.079 18.291 25.792 1.00 69.88 81 LEU A C 1
ATOM 607 O O . LEU A 1 81 ? 34.036 19.195 24.940 1.00 69.88 81 LEU A O 1
ATOM 611 N N . ASP A 1 82 ? 35.225 17.849 26.308 1.00 60.88 82 ASP A N 1
ATOM 612 C CA . ASP A 1 82 ? 36.541 18.378 25.949 1.00 60.88 82 ASP A CA 1
ATOM 613 C C . ASP A 1 82 ? 36.946 17.952 24.523 1.00 60.88 82 ASP A C 1
ATOM 615 O O . ASP A 1 82 ? 36.249 17.199 23.841 1.00 60.88 82 ASP A O 1
ATOM 619 N N . ALA A 1 83 ? 38.046 18.501 24.002 1.00 56.66 83 ALA A N 1
ATOM 620 C CA . ALA A 1 83 ? 38.495 18.188 22.643 1.00 56.66 83 ALA A CA 1
ATOM 621 C C . ALA A 1 83 ? 38.889 16.704 22.469 1.00 56.66 83 ALA A C 1
ATOM 623 O O . ALA A 1 83 ? 38.799 16.184 21.358 1.00 56.66 83 ALA A O 1
ATOM 624 N N . ALA A 1 84 ? 39.272 16.020 23.555 1.00 56.09 84 ALA A N 1
ATOM 625 C CA . ALA A 1 84 ? 39.597 14.596 23.556 1.00 56.09 84 ALA A CA 1
ATOM 626 C C . ALA A 1 84 ? 38.332 13.732 23.416 1.00 56.09 84 ALA A C 1
ATOM 628 O O . ALA A 1 84 ? 38.283 12.870 22.539 1.00 56.09 84 ALA A O 1
ATOM 629 N N . ASP A 1 85 ? 37.274 14.039 24.173 1.00 61.53 85 ASP A N 1
ATOM 630 C CA . ASP A 1 85 ? 35.964 13.392 24.069 1.00 61.53 85 ASP A CA 1
ATOM 631 C C . ASP A 1 85 ? 35.356 13.576 22.666 1.00 61.53 85 ASP A C 1
ATOM 633 O O . ASP A 1 85 ? 34.732 12.660 22.139 1.00 61.53 85 ASP A O 1
ATOM 637 N N . ARG A 1 86 ? 35.576 14.728 22.009 1.00 59.06 86 ARG A N 1
ATOM 638 C CA . ARG A 1 86 ? 35.074 15.012 20.645 1.00 59.06 86 ARG A CA 1
ATOM 639 C C . ARG A 1 86 ? 35.665 14.103 19.569 1.00 59.06 86 ARG A C 1
ATOM 641 O O . ARG A 1 86 ? 34.943 13.738 18.641 1.00 59.06 86 ARG A O 1
ATOM 648 N N . SER A 1 87 ? 36.929 13.704 19.715 1.00 61.25 87 SER A N 1
ATOM 649 C CA . SER A 1 87 ? 37.599 12.804 18.767 1.00 61.25 87 SER A CA 1
ATOM 650 C C . SER A 1 87 ? 36.962 11.405 18.728 1.00 61.25 87 SER A C 1
ATOM 652 O O . SER A 1 87 ? 36.961 10.762 17.684 1.00 61.25 87 SER A O 1
ATOM 654 N N . GLU A 1 88 ? 36.308 10.964 19.814 1.00 61.47 88 GLU A N 1
ATOM 655 C CA . GLU A 1 88 ? 35.571 9.689 19.858 1.00 61.47 88 GLU A CA 1
ATOM 656 C C . GLU A 1 88 ? 34.238 9.719 19.086 1.00 61.47 88 GLU A C 1
ATOM 658 O O . GLU A 1 88 ? 33.664 8.655 18.807 1.00 61.47 88 GLU A O 1
ATOM 663 N N . PHE A 1 89 ? 33.745 10.919 18.755 1.00 60.72 89 PHE A N 1
ATOM 664 C CA . PHE A 1 89 ? 32.560 11.152 17.924 1.00 60.72 89 PHE A CA 1
ATOM 665 C C . PHE A 1 89 ? 32.921 11.468 16.459 1.00 60.72 89 PHE A C 1
ATOM 667 O O . PHE A 1 89 ? 32.048 11.406 15.584 1.00 60.72 89 PHE A O 1
ATOM 674 N N . GLU A 1 90 ? 34.185 11.795 16.166 1.00 57.72 90 GLU A N 1
ATOM 675 C CA . GLU A 1 90 ? 34.680 12.012 14.805 1.00 57.72 90 GLU A CA 1
ATOM 676 C C . GLU A 1 90 ? 34.856 10.664 14.086 1.00 57.72 90 GLU A C 1
ATOM 678 O O . GLU A 1 90 ? 35.634 9.806 14.487 1.00 57.72 90 GLU A O 1
ATOM 683 N N . GLY A 1 91 ? 34.077 10.448 13.020 1.00 58.22 91 GLY A N 1
ATOM 684 C CA . GLY A 1 91 ? 34.088 9.209 12.227 1.00 58.22 91 GLY A CA 1
ATOM 685 C C . GLY A 1 91 ? 32.913 8.258 12.479 1.00 58.22 91 GLY A C 1
ATOM 686 O O . GLY A 1 91 ? 32.702 7.337 11.690 1.00 58.22 91 GLY A O 1
ATOM 687 N N . ILE A 1 92 ? 32.089 8.498 13.506 1.00 65.75 92 ILE A N 1
ATOM 688 C CA . ILE A 1 92 ? 30.818 7.778 13.681 1.00 65.75 92 ILE A CA 1
ATOM 689 C C . ILE A 1 92 ? 29.766 8.429 12.780 1.00 65.75 92 ILE A C 1
ATOM 691 O O . ILE A 1 92 ? 29.497 9.622 12.908 1.00 65.75 92 ILE A O 1
ATOM 695 N N . ASN A 1 93 ? 29.172 7.645 11.877 1.00 65.06 93 ASN A N 1
ATOM 696 C CA . ASN A 1 93 ? 28.089 8.085 10.982 1.00 65.06 93 ASN A CA 1
ATOM 697 C C . ASN A 1 93 ? 26.703 7.545 11.387 1.00 65.06 93 ASN A C 1
ATOM 699 O O . ASN A 1 93 ? 25.710 7.891 10.754 1.00 65.06 93 ASN A O 1
ATOM 703 N N . ASP A 1 94 ? 26.639 6.716 12.430 1.00 75.94 94 ASP A N 1
ATOM 704 C CA . ASP A 1 94 ? 25.417 6.113 12.965 1.00 75.94 94 ASP A CA 1
ATOM 705 C C . ASP A 1 94 ? 24.913 6.892 14.195 1.00 75.94 94 ASP A C 1
ATOM 707 O O . ASP A 1 94 ? 25.638 7.040 15.184 1.00 75.94 94 ASP A O 1
ATOM 711 N N . SER A 1 95 ? 23.677 7.402 14.142 1.00 71.88 95 SER A N 1
ATOM 712 C CA . SER A 1 95 ? 23.075 8.180 15.236 1.00 71.88 95 SER A CA 1
ATOM 713 C C . SER A 1 95 ? 22.845 7.330 16.484 1.00 71.88 95 SER A C 1
ATOM 715 O O . SER A 1 95 ? 23.016 7.836 17.593 1.00 71.88 95 SER A O 1
ATOM 717 N N . MET A 1 96 ? 22.545 6.038 16.317 1.00 72.44 96 MET A N 1
ATOM 718 C CA . MET A 1 96 ? 22.303 5.124 17.431 1.00 72.44 96 MET A CA 1
ATOM 719 C C . MET A 1 96 ? 23.569 4.966 18.278 1.00 72.44 96 MET A C 1
ATOM 721 O O . MET A 1 96 ? 23.567 5.302 19.463 1.00 72.44 96 MET A O 1
ATOM 725 N N . THR A 1 97 ? 24.680 4.560 17.661 1.00 75.19 97 THR A N 1
ATOM 726 C CA . THR A 1 97 ? 25.978 4.408 18.335 1.00 75.19 97 THR A CA 1
ATOM 727 C C . THR A 1 97 ? 26.474 5.732 18.923 1.00 75.19 97 THR A C 1
ATOM 729 O O . THR A 1 97 ? 27.009 5.763 20.033 1.00 75.19 97 THR A O 1
ATOM 732 N N . CYS A 1 98 ? 26.268 6.843 18.209 1.00 76.25 98 CYS A N 1
ATOM 733 C CA . CYS A 1 98 ? 26.681 8.173 18.653 1.00 76.25 98 CYS A CA 1
ATOM 734 C C . CYS A 1 98 ? 25.933 8.613 19.927 1.00 76.25 98 CYS A C 1
ATOM 736 O O . CYS A 1 98 ? 26.554 9.072 20.888 1.00 76.25 98 CYS A O 1
ATOM 738 N N . PHE A 1 99 ? 24.614 8.404 19.978 1.00 81.69 99 PHE A N 1
ATOM 739 C CA . PHE A 1 99 ? 23.802 8.740 21.145 1.00 81.69 99 PHE A CA 1
ATOM 740 C C . PHE A 1 99 ? 24.102 7.838 22.347 1.00 81.69 99 PHE A C 1
ATOM 742 O O . PHE A 1 99 ? 24.190 8.343 23.460 1.00 81.69 99 PHE A O 1
ATOM 749 N N . SER A 1 100 ? 24.326 6.533 22.152 1.00 78.56 100 SER A N 1
ATOM 750 C CA . SER A 1 100 ? 24.692 5.629 23.255 1.00 78.56 100 SER A CA 1
ATOM 751 C C . SER A 1 100 ? 26.010 6.032 23.927 1.00 78.56 100 SER A C 1
ATOM 753 O O . SER A 1 100 ? 26.109 6.002 25.153 1.00 78.56 100 SER A O 1
ATOM 755 N N . LYS A 1 101 ? 27.010 6.472 23.150 1.00 79.38 101 LYS A N 1
ATOM 756 C CA . LYS A 1 101 ? 28.263 7.009 23.706 1.00 79.38 101 LYS A CA 1
ATOM 757 C C . LYS A 1 101 ? 28.048 8.319 24.464 1.00 79.38 101 LYS A C 1
ATOM 759 O O . LYS A 1 101 ? 28.579 8.480 25.562 1.00 79.38 101 LYS A O 1
ATOM 764 N N . LEU A 1 102 ? 27.257 9.234 23.898 1.00 80.75 102 LEU A N 1
ATOM 765 C CA . LEU A 1 102 ? 26.919 10.499 24.550 1.00 80.75 102 LEU A CA 1
ATOM 766 C C . LEU A 1 102 ? 26.167 10.263 25.866 1.00 80.75 102 LEU A C 1
ATOM 768 O O . LEU A 1 102 ? 26.531 10.846 26.882 1.00 80.75 102 LEU A O 1
ATOM 772 N N . ARG A 1 103 ? 25.172 9.369 25.864 1.00 82.81 103 ARG A N 1
ATOM 773 C CA . ARG A 1 103 ? 24.415 8.958 27.051 1.00 82.81 103 ARG A CA 1
ATOM 774 C C . ARG A 1 103 ? 25.353 8.507 28.167 1.00 82.81 103 ARG A C 1
ATOM 776 O O . ARG A 1 103 ? 25.288 9.076 29.247 1.00 82.81 103 ARG A O 1
ATOM 783 N N . ASN A 1 104 ? 26.249 7.557 27.893 1.00 79.69 104 ASN A N 1
ATOM 784 C CA . ASN A 1 104 ? 27.174 7.042 28.907 1.00 79.69 104 ASN A CA 1
ATOM 785 C C . ASN A 1 104 ? 28.042 8.159 29.511 1.00 79.69 104 ASN A C 1
ATOM 787 O O . ASN A 1 104 ? 28.294 8.171 30.710 1.00 79.69 104 ASN A O 1
ATOM 791 N N . LYS A 1 105 ? 28.490 9.126 28.698 1.00 79.38 105 LYS A N 1
ATOM 792 C CA . LYS A 1 105 ? 29.281 10.272 29.179 1.00 79.38 105 LYS A CA 1
ATOM 793 C C . LYS A 1 105 ? 28.446 11.246 30.018 1.00 79.38 105 LYS A C 1
ATOM 795 O O . LYS A 1 105 ? 28.956 11.755 31.010 1.00 79.38 105 LYS A O 1
ATOM 800 N N . LEU A 1 106 ? 27.191 11.495 29.642 1.00 79.19 106 LEU A N 1
ATOM 801 C CA . LEU A 1 106 ? 26.278 12.361 30.395 1.00 79.19 106 LEU A CA 1
ATOM 802 C C . LEU A 1 106 ? 25.840 11.725 31.722 1.00 79.19 106 LEU A C 1
ATOM 804 O O . LEU A 1 106 ? 25.798 12.423 32.732 1.00 79.19 106 LEU A O 1
ATOM 808 N N . GLU A 1 107 ? 25.570 10.417 31.731 1.00 81.31 107 GLU A N 1
ATOM 809 C CA . GLU A 1 107 ? 25.257 9.649 32.946 1.00 81.31 107 GLU A CA 1
ATOM 810 C C . GLU A 1 107 ? 26.471 9.617 33.892 1.00 81.31 107 GLU A C 1
ATOM 812 O O . GLU A 1 107 ? 26.328 9.903 35.074 1.00 81.31 107 GLU A O 1
ATOM 817 N N . ASN A 1 108 ? 27.692 9.416 33.376 1.00 78.12 108 ASN A N 1
ATOM 818 C CA . ASN A 1 108 ? 28.923 9.456 34.185 1.00 78.12 108 ASN A CA 1
ATOM 819 C C . ASN A 1 108 ? 29.264 10.846 34.758 1.00 78.12 108 ASN A C 1
ATOM 821 O O . ASN A 1 108 ? 30.070 10.940 35.682 1.00 78.12 108 ASN A O 1
ATOM 825 N N . ARG A 1 109 ? 28.714 11.927 34.188 1.00 76.31 109 ARG A N 1
ATOM 826 C CA . ARG A 1 109 ? 28.896 13.312 34.662 1.00 76.31 109 ARG A CA 1
ATOM 827 C C . ARG A 1 109 ? 27.719 13.801 35.524 1.00 76.31 109 ARG A C 1
ATOM 829 O O . ARG A 1 109 ? 27.643 14.998 35.787 1.00 76.31 109 ARG A O 1
ATOM 836 N N . ASP A 1 110 ? 26.789 12.917 35.908 1.00 74.50 110 ASP A N 1
ATOM 837 C CA . ASP A 1 110 ? 25.534 13.238 36.615 1.00 74.50 110 ASP A CA 1
ATOM 838 C C . ASP A 1 110 ? 24.667 14.306 35.909 1.00 74.50 110 ASP A C 1
ATOM 840 O O . ASP A 1 110 ? 23.806 14.948 36.514 1.00 74.50 110 ASP A O 1
ATOM 844 N N . GLN A 1 111 ? 24.869 14.500 34.602 1.00 72.31 111 GLN A N 1
ATOM 845 C CA . GLN A 1 111 ? 24.132 15.459 33.768 1.00 72.31 111 GLN A CA 1
ATOM 846 C C . GLN A 1 111 ? 22.868 14.847 33.149 1.00 72.31 111 GLN A C 1
ATOM 848 O O . GLN A 1 111 ? 22.061 15.562 32.553 1.00 72.31 111 GLN A O 1
ATOM 853 N N . LEU A 1 112 ? 22.700 13.530 33.268 1.00 80.88 112 LEU A N 1
ATOM 854 C CA . LEU A 1 112 ? 21.557 12.784 32.762 1.00 80.88 112 LEU A CA 1
ATOM 855 C C . LEU A 1 112 ? 21.252 11.625 33.719 1.00 80.88 112 LEU A C 1
ATOM 857 O O . LEU A 1 112 ? 22.133 10.828 34.023 1.00 80.88 112 LEU A O 1
ATOM 861 N N . GLY A 1 113 ? 20.015 11.537 34.201 1.00 78.12 113 GLY A N 1
ATOM 862 C CA . GLY A 1 113 ? 19.580 10.462 35.092 1.00 78.12 113 GLY A CA 1
ATOM 863 C C . GLY A 1 113 ? 18.062 10.404 35.241 1.00 78.12 113 GLY A C 1
ATOM 864 O O . GLY A 1 113 ? 17.358 11.340 34.867 1.00 78.12 113 GLY A O 1
ATOM 865 N N . GLU A 1 114 ? 17.556 9.328 35.847 1.00 76.81 114 GLU A N 1
ATOM 866 C CA . GLU A 1 114 ? 16.115 9.049 36.011 1.00 76.81 114 GLU A CA 1
ATOM 867 C C . GLU A 1 114 ? 15.327 10.210 36.641 1.00 76.81 114 GLU A C 1
ATOM 869 O O . GLU A 1 114 ? 14.175 10.457 36.283 1.00 76.81 114 GLU A O 1
ATOM 874 N N . LYS A 1 115 ? 15.980 10.962 37.536 1.00 73.06 115 LYS A N 1
ATOM 875 C CA . LYS A 1 115 ? 15.433 12.139 38.228 1.00 73.06 115 LYS A CA 1
ATOM 876 C C . LYS A 1 115 ? 16.091 13.460 37.812 1.00 73.06 115 LYS A C 1
ATOM 878 O O . LYS A 1 115 ? 15.740 14.505 38.352 1.00 73.06 115 LYS A O 1
ATOM 883 N N . ASN A 1 116 ? 17.048 13.430 36.883 1.00 77.44 116 ASN A N 1
ATOM 884 C CA . ASN A 1 116 ? 17.797 14.604 36.440 1.00 77.44 116 ASN A CA 1
ATOM 885 C C . ASN A 1 116 ? 17.757 14.729 34.910 1.00 77.44 116 ASN A C 1
ATOM 887 O O . ASN A 1 116 ? 18.612 14.201 34.200 1.00 77.44 116 ASN A O 1
ATOM 891 N N . LEU A 1 117 ? 16.741 15.446 34.418 1.00 83.00 117 LEU A N 1
ATOM 892 C CA . LEU A 1 117 ? 16.529 15.725 32.992 1.00 83.00 117 LEU A CA 1
ATOM 893 C C . LEU A 1 117 ? 16.708 17.205 32.630 1.00 83.00 117 LEU A C 1
ATOM 895 O O . LEU A 1 117 ? 16.491 17.585 31.480 1.00 83.00 117 LEU A O 1
ATOM 899 N N . VAL A 1 118 ? 17.101 18.049 33.590 1.00 80.38 118 VAL A N 1
ATOM 900 C CA . VAL A 1 118 ? 17.146 19.513 33.429 1.00 80.38 118 VAL A CA 1
ATOM 901 C C . VAL A 1 118 ? 18.094 19.910 32.298 1.00 80.38 118 VAL A C 1
ATOM 903 O O . VAL A 1 118 ? 17.697 20.619 31.377 1.00 80.38 118 VAL A O 1
ATOM 906 N N . PHE A 1 119 ? 19.315 19.371 32.309 1.00 81.75 119 PHE A N 1
ATOM 907 C CA . PHE A 1 119 ? 20.319 19.638 31.278 1.00 81.75 119 PHE A CA 1
ATOM 908 C C . PHE A 1 119 ? 19.835 19.238 29.875 1.00 81.75 119 PHE A C 1
ATOM 910 O O . PHE A 1 119 ? 19.977 19.995 28.910 1.00 81.75 119 PHE A O 1
ATOM 917 N N . LEU A 1 120 ? 19.231 18.053 29.764 1.00 83.00 120 LEU A N 1
ATOM 918 C CA . LEU A 1 120 ? 18.726 17.527 28.503 1.00 83.00 120 LEU A CA 1
ATOM 919 C C . LEU A 1 120 ? 17.564 18.382 27.974 1.00 83.00 120 LEU A C 1
ATOM 921 O O . LEU A 1 120 ? 17.557 18.747 26.801 1.00 83.00 120 LEU A O 1
ATOM 925 N N . LYS A 1 121 ? 16.626 18.769 28.843 1.00 84.19 121 LYS A N 1
ATOM 926 C CA . LYS A 1 121 ? 15.480 19.629 28.517 1.00 84.19 121 LYS A CA 1
ATOM 927 C C . LYS A 1 121 ? 15.918 21.022 28.066 1.00 84.19 121 LYS A C 1
ATOM 929 O O . LYS A 1 121 ? 15.459 21.500 27.029 1.00 84.19 121 LYS A O 1
ATOM 934 N N . ASP A 1 122 ? 16.851 21.644 28.783 1.00 83.00 122 ASP A N 1
ATOM 935 C CA . ASP A 1 122 ? 17.381 22.966 28.438 1.00 83.00 122 ASP A CA 1
ATOM 936 C C . ASP A 1 122 ? 18.140 22.947 27.113 1.00 83.00 122 ASP A C 1
ATOM 938 O O . ASP A 1 122 ? 18.032 23.875 26.309 1.00 83.00 122 ASP A O 1
ATOM 942 N N . THR A 1 123 ? 18.886 21.876 26.852 1.00 80.81 123 THR A N 1
ATOM 943 C CA . THR A 1 123 ? 19.657 21.767 25.615 1.00 80.81 123 THR A CA 1
ATOM 944 C C . THR A 1 123 ? 18.763 21.452 24.421 1.00 80.81 123 THR A C 1
ATOM 946 O O . THR A 1 123 ? 18.907 22.097 23.386 1.00 80.81 123 THR A O 1
ATOM 949 N N . LEU A 1 124 ? 17.782 20.555 24.569 1.00 83.44 124 LEU A N 1
ATOM 950 C CA . LEU A 1 124 ? 16.769 20.290 23.540 1.00 83.44 124 LEU A CA 1
ATOM 951 C C . LEU A 1 124 ? 15.955 21.543 23.199 1.00 83.44 124 LEU A C 1
ATOM 953 O O . LEU A 1 124 ? 15.620 21.755 22.037 1.00 83.44 124 LEU A O 1
ATOM 957 N N . LYS A 1 125 ? 15.697 22.405 24.190 1.00 85.00 125 LYS A N 1
ATOM 958 C CA . LYS A 1 125 ? 15.063 23.710 23.980 1.00 85.00 125 LYS A CA 1
ATOM 959 C C . LYS A 1 125 ? 15.959 24.677 23.201 1.00 85.00 125 LYS A C 1
ATOM 961 O O . LYS A 1 125 ? 15.456 25.388 22.341 1.00 85.00 125 LYS A O 1
ATOM 966 N N . LYS A 1 126 ? 17.273 24.686 23.459 1.00 81.25 126 LYS A N 1
ATOM 967 C CA . LYS A 1 126 ? 18.249 25.517 22.722 1.00 81.25 126 LYS A CA 1
ATOM 968 C C . LYS A 1 126 ? 18.430 25.096 21.264 1.00 81.25 126 LYS A C 1
ATOM 970 O O . LYS A 1 126 ? 18.720 25.952 20.439 1.00 81.25 126 LYS A O 1
ATOM 975 N N . ILE A 1 127 ? 18.281 23.807 20.956 1.00 80.69 127 ILE A N 1
ATOM 976 C CA . ILE A 1 127 ? 18.347 23.287 19.579 1.00 80.69 127 ILE A CA 1
ATOM 977 C C . ILE A 1 127 ? 16.965 23.186 18.908 1.00 80.69 127 ILE A C 1
ATOM 979 O O . ILE A 1 127 ? 16.844 22.539 17.874 1.00 80.69 127 ILE A O 1
ATOM 983 N N . GLU A 1 128 ? 15.926 23.780 19.511 1.00 79.44 128 GLU A N 1
ATOM 984 C CA . GLU A 1 128 ? 14.546 23.821 18.995 1.00 79.44 128 GLU A CA 1
ATOM 985 C C . GLU A 1 128 ? 13.955 22.434 18.648 1.00 79.44 128 GLU A C 1
ATOM 987 O O . GLU A 1 128 ? 13.157 22.274 17.726 1.00 79.44 128 GLU A O 1
ATOM 992 N N . HIS A 1 129 ? 14.319 21.394 19.408 1.00 81.81 129 HIS A N 1
ATOM 993 C CA . HIS A 1 129 ? 13.922 20.013 19.123 1.00 81.81 129 HIS A CA 1
ATOM 994 C C . HIS A 1 129 ? 12.615 19.610 19.832 1.00 81.81 129 HIS A C 1
ATOM 996 O O . HIS A 1 129 ? 12.617 18.906 20.850 1.00 81.81 129 HIS A O 1
ATOM 1002 N N . GLU A 1 130 ? 11.477 20.028 19.269 1.00 76.81 130 GLU A N 1
ATOM 1003 C CA . GLU A 1 130 ? 10.138 19.855 19.862 1.00 76.81 130 GLU A CA 1
ATOM 1004 C C . GLU A 1 130 ? 9.760 18.393 20.145 1.00 76.81 130 GLU A C 1
ATOM 1006 O O . GLU A 1 130 ? 9.203 18.090 21.202 1.00 76.81 130 GLU A O 1
ATOM 1011 N N . ARG A 1 131 ? 10.122 17.457 19.254 1.00 75.94 131 ARG A N 1
ATOM 1012 C CA . ARG A 1 131 ? 9.834 16.020 19.435 1.00 75.94 131 ARG A CA 1
ATOM 1013 C C . ARG A 1 131 ? 10.514 15.451 20.682 1.00 75.94 131 ARG A C 1
ATOM 1015 O O . ARG A 1 131 ? 9.900 14.703 21.435 1.00 75.94 131 ARG A O 1
ATOM 1022 N N . GLY A 1 132 ? 11.763 15.847 20.926 1.00 79.88 132 GLY A N 1
ATOM 1023 C CA . GLY A 1 132 ? 12.520 15.418 22.108 1.00 79.88 132 GLY A CA 1
ATOM 1024 C C . GLY A 1 132 ? 11.956 16.005 23.402 1.00 79.88 132 GLY A C 1
ATOM 1025 O O . GLY A 1 132 ? 11.872 15.311 24.411 1.00 79.88 132 GLY A O 1
ATOM 1026 N N . LEU A 1 133 ? 11.493 17.259 23.358 1.00 82.44 133 LEU A N 1
ATOM 1027 C CA . LEU A 1 133 ? 10.797 17.889 24.484 1.00 82.44 133 LEU A CA 1
ATOM 1028 C C . LEU A 1 133 ? 9.458 17.198 24.791 1.00 82.44 133 LEU A C 1
ATOM 1030 O O . LEU A 1 133 ? 9.119 17.032 25.961 1.00 82.44 133 LEU A O 1
ATOM 1034 N N . GLY A 1 134 ? 8.726 16.755 23.764 1.00 78.00 134 GLY A N 1
ATOM 1035 C CA . GLY A 1 134 ? 7.497 15.970 23.918 1.00 78.00 134 GLY A CA 1
ATOM 1036 C C . GLY A 1 134 ? 7.727 14.607 24.580 1.00 78.00 134 GLY A C 1
ATOM 1037 O O . GLY A 1 134 ? 6.962 14.219 25.463 1.00 78.00 134 GLY A O 1
ATOM 1038 N N . ILE A 1 135 ? 8.814 13.916 24.219 1.00 83.00 135 ILE A N 1
ATOM 1039 C CA . ILE A 1 135 ? 9.219 12.636 24.827 1.00 83.00 135 ILE A CA 1
ATOM 1040 C C . ILE A 1 135 ? 9.534 12.816 26.321 1.00 83.00 135 ILE A C 1
ATOM 1042 O O . ILE A 1 135 ? 9.007 12.078 27.154 1.00 83.00 135 ILE A O 1
ATOM 1046 N N . ILE A 1 136 ? 10.313 13.844 26.681 1.00 83.19 136 ILE A N 1
ATOM 1047 C CA . ILE A 1 136 ? 10.626 14.156 28.087 1.00 83.19 136 ILE A CA 1
ATOM 1048 C C . ILE A 1 136 ? 9.365 14.514 28.871 1.00 83.19 136 ILE A C 1
ATOM 1050 O O . ILE A 1 136 ? 9.176 14.020 29.977 1.00 83.19 136 ILE A O 1
ATOM 1054 N N . LYS A 1 137 ? 8.481 15.339 28.299 1.00 82.81 137 LYS A N 1
ATOM 1055 C CA . LYS A 1 137 ? 7.226 15.734 28.947 1.00 82.81 137 LYS A CA 1
ATOM 1056 C C . LYS A 1 137 ? 6.332 14.525 29.234 1.00 82.81 137 LYS A C 1
ATOM 1058 O O . LYS A 1 137 ? 5.796 14.417 30.328 1.00 82.81 137 LYS A O 1
ATOM 1063 N N . THR A 1 138 ? 6.227 13.599 28.281 1.00 80.56 138 THR A N 1
ATOM 1064 C CA . THR A 1 138 ? 5.449 12.359 28.440 1.00 80.56 138 THR A CA 1
ATOM 1065 C C . THR A 1 138 ? 6.008 11.492 29.573 1.00 80.56 138 THR A C 1
ATOM 1067 O O . THR A 1 138 ? 5.247 10.926 30.354 1.00 80.56 138 THR A O 1
ATOM 1070 N N . TYR A 1 139 ? 7.336 11.424 29.703 1.00 80.81 139 TYR A N 1
ATOM 1071 C CA . TYR A 1 139 ? 8.005 10.727 30.802 1.00 80.81 139 TYR A CA 1
ATOM 1072 C C . TYR A 1 139 ? 7.805 11.422 32.162 1.00 80.81 139 TYR A C 1
ATOM 1074 O O . TYR A 1 139 ? 7.468 10.763 33.142 1.00 80.81 139 TYR A O 1
ATOM 1082 N N . GLU A 1 140 ? 7.943 12.752 32.230 1.00 79.25 140 GLU A N 1
ATOM 1083 C CA . GLU A 1 140 ? 7.687 13.529 33.455 1.00 79.25 140 GLU A CA 1
ATOM 1084 C C . GLU A 1 140 ? 6.222 13.391 33.915 1.00 79.25 140 GLU A C 1
ATOM 1086 O O . GLU A 1 140 ? 5.962 13.227 35.105 1.00 79.25 140 GLU A O 1
ATOM 1091 N N . GLU A 1 141 ? 5.262 13.404 32.983 1.00 73.19 141 GLU A N 1
ATOM 1092 C CA . GLU A 1 141 ? 3.830 13.236 33.267 1.00 73.19 141 GLU A CA 1
ATOM 1093 C C . GLU A 1 141 ? 3.476 11.817 33.736 1.00 73.19 141 GLU A C 1
ATOM 1095 O O . GLU A 1 141 ? 2.583 11.655 34.573 1.00 73.19 141 GLU A O 1
ATOM 1100 N N . ALA A 1 142 ? 4.200 10.797 33.265 1.00 66.69 142 ALA A N 1
ATOM 1101 C CA . ALA A 1 142 ? 4.044 9.423 33.739 1.00 66.69 142 ALA A CA 1
ATOM 1102 C C . ALA A 1 142 ? 4.450 9.265 35.219 1.00 66.69 142 ALA A C 1
ATOM 1104 O O . ALA A 1 142 ? 3.819 8.497 35.941 1.00 66.69 142 ALA A O 1
ATOM 1105 N N . GLY A 1 143 ? 5.429 10.044 35.700 1.00 54.56 143 GLY A N 1
ATOM 1106 C CA . GLY A 1 143 ? 5.879 10.035 37.099 1.00 54.56 143 GLY A CA 1
ATOM 1107 C C . GLY A 1 143 ? 4.953 10.749 38.098 1.00 54.56 143 GLY A C 1
ATOM 1108 O O . GLY A 1 143 ? 5.120 10.597 39.305 1.00 54.56 143 GLY A O 1
ATOM 1109 N N . ILE A 1 144 ? 3.960 11.518 37.633 1.00 43.66 144 ILE A N 1
ATOM 1110 C CA . ILE A 1 144 ? 3.025 12.265 38.501 1.00 43.66 144 ILE A CA 1
ATOM 1111 C C . ILE A 1 144 ? 1.914 11.355 39.068 1.00 43.66 144 ILE A C 1
ATOM 1113 O O . ILE A 1 144 ? 1.308 11.675 40.091 1.00 43.66 144 ILE A O 1
ATOM 1117 N N . TYR A 1 145 ? 1.660 10.196 38.452 1.00 34.81 145 TYR A N 1
ATOM 1118 C CA . TYR A 1 145 ? 0.577 9.287 38.850 1.00 34.81 145 TYR A CA 1
ATOM 1119 C C . TYR A 1 145 ? 0.889 8.376 40.056 1.00 34.81 145 TYR A C 1
ATOM 1121 O O . TYR A 1 145 ? -0.033 7.742 40.566 1.00 34.81 145 TYR A O 1
ATOM 1129 N N . ASP A 1 146 ? 2.124 8.368 40.573 1.00 34.66 146 ASP A N 1
ATOM 1130 C CA . ASP A 1 146 ? 2.534 7.538 41.725 1.00 34.66 146 ASP A CA 1
ATOM 1131 C C . ASP A 1 146 ? 2.279 8.181 43.108 1.00 34.66 146 ASP A C 1
ATOM 1133 O O . ASP A 1 146 ? 2.563 7.585 44.148 1.00 34.66 146 ASP A O 1
ATOM 1137 N N . HIS A 1 147 ? 1.695 9.384 43.168 1.00 28.11 147 HIS A N 1
ATOM 1138 C CA . HIS A 1 147 ? 1.362 10.063 44.427 1.00 28.11 147 HIS A CA 1
ATOM 1139 C C . HIS A 1 147 ? -0.151 10.182 44.655 1.00 28.11 147 HIS A C 1
ATOM 1141 O O . HIS A 1 147 ? -0.726 11.270 44.645 1.00 28.11 147 HIS A O 1
ATOM 1147 N N . ILE A 1 148 ? -0.801 9.050 44.933 1.00 27.12 148 ILE A N 1
ATOM 1148 C CA . ILE A 1 148 ? -2.072 9.027 45.672 1.00 27.12 148 ILE A CA 1
ATOM 1149 C C . ILE A 1 148 ? -1.735 8.696 47.134 1.00 27.12 148 ILE A C 1
ATOM 1151 O O . ILE A 1 148 ? -1.158 7.637 47.381 1.00 27.12 148 ILE A O 1
ATOM 1155 N N . PRO A 1 149 ? -2.075 9.550 48.119 1.00 26.30 149 PRO A N 1
ATOM 1156 C CA . PRO A 1 149 ? -1.908 9.207 49.523 1.00 26.30 149 PRO A CA 1
ATOM 1157 C C . PRO A 1 149 ? -2.803 8.014 49.861 1.00 26.30 149 PRO A C 1
ATOM 1159 O O . PRO A 1 149 ? -4.028 8.078 49.727 1.00 26.30 149 PRO A O 1
ATOM 1162 N N . SER A 1 150 ? -2.181 6.931 50.309 1.00 27.64 150 SER A N 1
ATOM 1163 C CA . SER A 1 150 ? -2.836 5.797 50.950 1.00 27.64 150 SER A CA 1
ATOM 1164 C C . SER A 1 150 ? -3.711 6.291 52.108 1.00 27.64 150 SER A C 1
ATOM 1166 O O . SER A 1 150 ? -3.209 6.833 53.091 1.00 27.64 150 SER A O 1
ATOM 1168 N N . SER A 1 151 ? -5.030 6.139 51.965 1.00 27.45 151 SER A N 1
ATOM 1169 C CA . SER A 1 151 ? -5.991 6.260 53.070 1.00 27.45 151 SER A CA 1
ATOM 1170 C C . SER A 1 151 ? -6.049 4.946 53.862 1.00 27.45 151 SER A C 1
ATOM 1172 O O . SER A 1 151 ? -5.684 3.905 53.313 1.00 27.45 151 SER A O 1
ATOM 1174 N N . PRO A 1 152 ? -6.448 4.995 55.145 1.00 31.36 152 PRO A N 1
ATOM 1175 C CA . PRO A 1 152 ? -6.009 4.031 56.137 1.00 31.36 152 PRO A CA 1
ATOM 1176 C C . PRO A 1 152 ? -6.778 2.714 56.091 1.00 31.36 152 PRO A C 1
ATOM 1178 O O . PRO A 1 152 ? -7.939 2.641 55.690 1.00 31.36 152 PRO A O 1
ATOM 1181 N N . GLU A 1 153 ? -6.042 1.702 56.530 1.00 30.72 153 GLU A N 1
ATOM 1182 C CA . GLU A 1 153 ? -6.392 0.313 56.785 1.00 30.72 153 GLU A CA 1
ATOM 1183 C C . GLU A 1 153 ? -7.838 0.119 57.270 1.00 30.72 153 GLU A C 1
ATOM 1185 O O . GLU A 1 153 ? -8.246 0.630 58.311 1.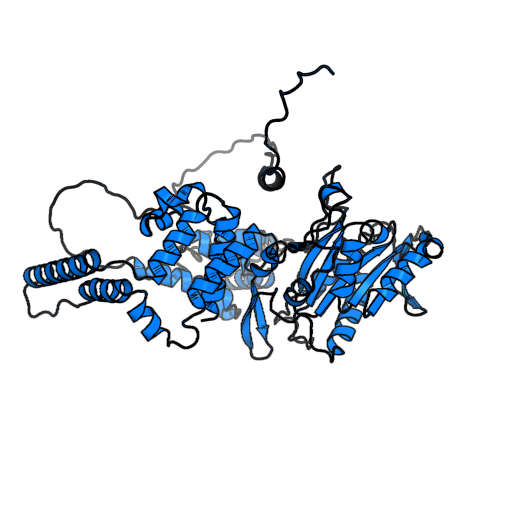00 30.72 153 GLU A O 1
ATOM 1190 N N . SER A 1 154 ? -8.596 -0.696 56.536 1.00 27.98 154 SER A N 1
ATOM 1191 C CA . SER A 1 154 ? -9.654 -1.513 57.123 1.00 27.98 154 SER A CA 1
ATOM 1192 C C . SER A 1 154 ? -9.256 -2.966 56.912 1.00 27.98 154 SER A C 1
ATOM 1194 O O . SER A 1 154 ? -9.244 -3.446 55.778 1.00 27.98 154 SER A O 1
ATOM 1196 N N . SER A 1 155 ? -8.872 -3.602 58.012 1.00 35.28 155 SER A N 1
ATOM 1197 C CA . SER A 1 155 ? -8.571 -5.020 58.141 1.00 35.28 155 SER A CA 1
ATOM 1198 C C . SER A 1 155 ? -9.730 -5.868 57.630 1.00 35.28 155 SER A C 1
ATOM 1200 O O . SER A 1 155 ? -10.828 -5.765 58.166 1.00 35.28 155 SER A O 1
ATOM 1202 N N . ASP A 1 156 ? -9.459 -6.688 56.626 1.00 29.66 156 ASP A N 1
ATOM 1203 C CA . ASP A 1 156 ? -9.897 -8.079 56.577 1.00 29.66 156 ASP A CA 1
ATOM 1204 C C . ASP A 1 156 ? -8.867 -8.815 55.715 1.00 29.66 156 ASP A C 1
ATOM 1206 O O . ASP A 1 156 ? -8.579 -8.425 54.580 1.00 29.66 156 ASP A O 1
ATOM 1210 N N . ASP A 1 157 ? -8.237 -9.810 56.329 1.00 33.72 157 ASP A N 1
ATOM 1211 C CA . ASP A 1 157 ? -7.182 -10.637 55.768 1.00 33.72 157 ASP A CA 1
ATOM 1212 C C . ASP A 1 157 ? -7.639 -11.343 54.487 1.00 33.72 157 ASP A C 1
ATOM 1214 O O . ASP A 1 157 ? -8.516 -12.200 54.520 1.00 33.72 157 ASP A O 1
ATOM 1218 N N . GLU A 1 158 ? -6.966 -11.061 53.374 1.00 30.48 158 GLU A N 1
ATOM 1219 C CA . GLU A 1 158 ? -6.565 -12.100 52.429 1.00 30.48 158 GLU A CA 1
ATOM 1220 C C . GLU A 1 158 ? -5.265 -11.654 51.753 1.00 30.48 158 GLU A C 1
ATOM 1222 O O . GLU A 1 158 ? -5.178 -10.651 51.042 1.00 30.48 158 GLU A O 1
ATOM 1227 N N . SER A 1 159 ? -4.209 -12.387 52.081 1.00 35.88 159 SER A N 1
ATOM 1228 C CA . SER A 1 159 ? -2.862 -12.229 51.566 1.00 35.88 159 SER A CA 1
ATOM 1229 C C . SER A 1 159 ? -2.823 -12.418 50.050 1.00 35.88 159 SER A C 1
ATOM 1231 O O . SER A 1 159 ? -3.068 -13.520 49.573 1.00 35.88 159 SER A O 1
ATOM 1233 N N . ASP A 1 160 ? -2.424 -11.379 49.319 1.00 30.44 160 ASP A N 1
ATOM 1234 C CA . ASP A 1 160 ? -1.528 -11.516 48.168 1.00 30.44 160 ASP A CA 1
ATOM 1235 C C . ASP A 1 160 ? -0.956 -10.144 47.787 1.00 30.44 160 ASP A C 1
ATOM 1237 O O . ASP A 1 160 ? -1.611 -9.274 47.210 1.00 30.44 160 ASP A O 1
ATOM 1241 N N . THR A 1 161 ? 0.316 -9.937 48.120 1.00 33.06 161 THR A N 1
ATOM 1242 C CA . THR A 1 161 ? 1.118 -8.783 47.707 1.00 33.06 161 THR A CA 1
ATOM 1243 C C . THR A 1 161 ? 1.481 -8.898 46.225 1.00 33.06 161 THR A C 1
ATOM 1245 O O . THR A 1 161 ? 2.612 -9.200 45.848 1.00 33.06 161 THR A O 1
ATOM 1248 N N . ALA A 1 162 ? 0.524 -8.627 45.340 1.00 30.59 162 ALA A N 1
ATOM 1249 C CA . ALA A 1 162 ? 0.805 -8.458 43.921 1.00 30.59 162 ALA A CA 1
ATOM 1250 C C . ALA A 1 162 ? 1.088 -6.978 43.617 1.00 30.59 162 ALA A C 1
ATOM 1252 O O . ALA A 1 162 ? 0.183 -6.145 43.591 1.00 30.59 162 ALA A O 1
ATOM 1253 N N . ARG A 1 163 ? 2.360 -6.657 43.327 1.00 30.02 163 ARG A N 1
ATOM 1254 C CA . ARG A 1 163 ? 2.731 -5.469 42.531 1.00 30.02 163 ARG A CA 1
ATOM 1255 C C . ARG A 1 163 ? 1.790 -5.370 41.318 1.00 30.02 163 ARG A C 1
ATOM 1257 O O . ARG A 1 163 ? 1.422 -6.430 40.800 1.00 30.02 163 ARG A O 1
ATOM 1264 N N . PRO A 1 164 ? 1.426 -4.170 40.825 1.00 30.28 164 PRO A N 1
ATOM 1265 C CA . PRO A 1 164 ? 0.570 -4.056 39.650 1.00 30.28 164 PRO A CA 1
ATOM 1266 C C . PRO A 1 164 ? 1.264 -4.764 38.486 1.00 30.28 164 PRO A C 1
ATOM 1268 O O . PRO A 1 164 ? 2.260 -4.286 37.948 1.00 30.28 164 PRO A O 1
ATOM 1271 N N . ARG A 1 165 ? 0.783 -5.967 38.153 1.00 36.84 165 ARG A N 1
ATOM 1272 C CA . ARG A 1 165 ? 1.271 -6.720 37.001 1.00 36.84 165 ARG A CA 1
ATOM 1273 C C . ARG A 1 165 ? 0.995 -5.851 35.782 1.00 36.84 165 ARG A C 1
ATOM 1275 O O . ARG A 1 165 ? -0.115 -5.332 35.635 1.00 36.84 165 ARG A O 1
ATOM 1282 N N . SER A 1 166 ? 1.993 -5.671 34.923 1.00 35.53 166 SER A N 1
ATOM 1283 C CA . SER A 1 166 ? 1.757 -5.164 33.577 1.00 35.53 166 SER A CA 1
ATOM 1284 C C . SER A 1 166 ? 0.684 -6.059 32.958 1.00 35.53 166 SER A C 1
ATOM 1286 O O . SER A 1 166 ? 0.860 -7.270 32.847 1.00 35.53 166 SER A O 1
ATOM 1288 N N . HIS A 1 167 ? -0.488 -5.488 32.683 1.00 42.72 167 HIS A N 1
ATOM 1289 C CA . HIS A 1 167 ? -1.608 -6.270 32.178 1.00 42.72 167 HIS A CA 1
ATOM 1290 C C . HIS A 1 167 ? -1.241 -6.699 30.759 1.00 42.72 167 HIS A C 1
ATOM 1292 O O . HIS A 1 167 ? -1.128 -5.869 29.856 1.00 42.72 167 HIS A O 1
ATOM 1298 N N . GLY A 1 168 ? -0.998 -7.994 30.565 1.00 52.97 168 GLY A N 1
ATOM 1299 C CA . GLY A 1 168 ? -0.779 -8.544 29.236 1.00 52.97 168 GLY A CA 1
ATOM 1300 C C . GLY A 1 168 ? -2.060 -8.443 28.408 1.00 52.97 168 GLY A C 1
ATOM 1301 O O . GLY A 1 168 ? -3.155 -8.268 28.939 1.00 52.97 168 GLY A O 1
ATOM 1302 N N . PHE A 1 169 ? -1.964 -8.619 27.089 1.00 56.94 169 PHE A N 1
ATOM 1303 C CA . PHE A 1 169 ? -3.141 -8.672 26.206 1.00 56.94 169 PHE A CA 1
ATOM 1304 C C . PHE A 1 169 ? -4.216 -9.664 26.701 1.00 56.94 169 PHE A C 1
ATOM 1306 O O . PHE A 1 169 ? -5.412 -9.393 26.627 1.00 56.94 169 PHE A O 1
ATOM 1313 N N . VAL A 1 170 ? -3.780 -10.777 27.294 1.00 57.56 170 VAL A N 1
ATOM 1314 C CA . VAL A 1 170 ? -4.642 -11.782 27.932 1.00 57.56 170 VAL A CA 1
ATOM 1315 C C . VAL A 1 170 ? -5.390 -11.215 29.145 1.00 57.56 170 VAL A C 1
ATOM 1317 O O . VAL A 1 170 ? -6.562 -11.524 29.332 1.00 57.56 170 VAL A O 1
ATOM 1320 N N . ASP A 1 171 ? -4.772 -10.336 29.932 1.00 63.75 171 ASP A N 1
ATOM 1321 C CA . ASP A 1 171 ? -5.420 -9.689 31.076 1.00 63.75 171 ASP A CA 1
ATOM 1322 C C . ASP A 1 171 ? -6.448 -8.641 30.631 1.00 63.75 171 ASP A C 1
ATOM 1324 O O . ASP A 1 171 ? -7.493 -8.501 31.264 1.00 63.75 171 ASP A O 1
ATOM 1328 N N . TYR A 1 172 ? -6.236 -7.982 29.487 1.00 57.47 172 TYR A N 1
ATOM 1329 C CA . TYR A 1 172 ? -7.288 -7.176 28.858 1.00 57.47 172 TYR A CA 1
ATOM 1330 C C . TYR A 1 172 ? -8.464 -8.044 28.410 1.00 57.47 172 TYR A C 1
ATOM 1332 O O . TYR A 1 172 ? -9.610 -7.700 28.698 1.00 57.47 172 TYR A O 1
ATOM 1340 N N . LEU A 1 173 ? -8.200 -9.192 27.771 1.00 58.88 173 LEU A N 1
ATOM 1341 C CA . LEU A 1 173 ? -9.245 -10.151 27.396 1.00 58.88 173 LEU A CA 1
ATOM 1342 C C . LEU A 1 173 ? -9.987 -10.703 28.624 1.00 58.88 173 LEU A C 1
ATOM 1344 O O . LEU A 1 173 ? -11.202 -10.875 28.556 1.00 58.88 173 LEU A O 1
ATOM 1348 N N . LYS A 1 174 ? -9.308 -10.926 29.756 1.00 62.19 174 LYS A N 1
ATOM 1349 C CA . LYS A 1 174 ? -9.946 -11.262 31.044 1.00 62.19 174 LYS A CA 1
ATOM 1350 C C . LYS A 1 174 ? -10.884 -10.165 31.505 1.00 62.19 174 LYS A C 1
ATOM 1352 O O . LYS A 1 174 ? -12.024 -10.446 31.867 1.00 62.19 174 LYS A O 1
ATOM 1357 N N . LEU A 1 175 ? -10.412 -8.921 31.463 1.00 55.28 175 LEU A N 1
ATOM 1358 C CA . LEU A 1 175 ? -11.149 -7.761 31.952 1.00 55.28 175 LEU A CA 1
ATOM 1359 C C . LEU A 1 175 ? -12.461 -7.548 31.186 1.00 55.28 175 LEU A C 1
ATOM 1361 O O . LEU A 1 175 ? -13.465 -7.157 31.777 1.00 55.28 175 LEU A O 1
ATOM 1365 N N . VAL A 1 176 ? -12.469 -7.854 29.884 1.00 54.72 176 VAL A N 1
ATOM 1366 C CA . VAL A 1 176 ? -13.678 -7.808 29.044 1.00 54.72 176 VAL A CA 1
ATOM 1367 C C . VAL A 1 176 ? -14.451 -9.136 28.992 1.00 54.72 176 VAL A C 1
ATOM 1369 O O . VAL A 1 176 ? -15.428 -9.241 28.256 1.00 54.72 176 VAL A O 1
ATOM 1372 N N . GLY A 1 177 ? -14.056 -10.150 29.773 1.00 58.78 177 GLY A N 1
ATOM 1373 C CA . GLY A 1 177 ? -14.752 -11.441 29.859 1.00 58.78 177 GLY A CA 1
ATOM 1374 C C . GLY A 1 177 ? -14.595 -12.341 28.627 1.00 58.78 177 GLY A C 1
ATOM 1375 O O . GLY A 1 177 ? -15.411 -13.233 28.399 1.00 58.78 177 GLY A O 1
ATOM 1376 N N . LEU A 1 178 ? -13.560 -12.108 27.819 1.00 60.19 178 LEU A N 1
ATOM 1377 C CA . LEU A 1 178 ? -13.293 -12.810 26.565 1.00 60.19 178 LEU A CA 1
ATOM 1378 C C . LEU A 1 178 ? -12.149 -13.831 26.659 1.00 60.19 178 LEU A C 1
ATOM 1380 O O . LEU A 1 178 ? -11.988 -14.614 25.731 1.00 60.19 178 LEU A O 1
ATOM 1384 N N . GLU A 1 179 ? -11.384 -13.897 27.753 1.00 59.72 179 GLU A N 1
ATOM 1385 C CA . GLU A 1 179 ? -10.233 -14.815 27.866 1.00 59.72 179 GLU A CA 1
ATOM 1386 C C . GLU A 1 179 ? -10.600 -16.287 27.600 1.00 59.72 179 GLU A C 1
ATOM 1388 O O . GLU A 1 179 ? -10.011 -16.922 26.728 1.00 59.72 179 GLU A O 1
ATOM 1393 N N . GLY A 1 180 ? -11.615 -16.824 28.286 1.00 60.69 180 GLY A N 1
ATOM 1394 C CA . GLY A 1 180 ? -12.045 -18.220 28.111 1.00 60.69 180 GLY A CA 1
ATOM 1395 C C . GLY A 1 180 ? -12.783 -18.497 26.795 1.00 60.69 180 GLY A C 1
ATOM 1396 O O . GLY A 1 180 ? -12.966 -19.655 26.430 1.00 60.69 180 GLY A O 1
ATOM 1397 N N . ARG A 1 181 ? -13.206 -17.443 26.084 1.00 60.53 181 ARG A N 1
ATOM 1398 C CA . ARG A 1 181 ? -13.971 -17.527 24.828 1.00 60.53 181 ARG A CA 1
ATOM 1399 C C . ARG A 1 181 ? -13.108 -17.291 23.583 1.00 60.53 181 ARG A C 1
ATOM 1401 O O . ARG A 1 181 ? -13.435 -17.795 22.516 1.00 60.53 181 ARG A O 1
ATOM 1408 N N . LEU A 1 182 ? -12.024 -16.524 23.713 1.00 57.12 182 LEU A N 1
ATOM 1409 C CA . LEU A 1 182 ? -11.221 -15.996 22.603 1.00 57.12 182 LEU A CA 1
ATOM 1410 C C . LEU A 1 182 ? -9.707 -16.011 22.846 1.00 57.12 182 LEU A C 1
ATOM 1412 O O . LEU A 1 182 ? -8.953 -15.816 21.896 1.00 57.12 182 LEU A O 1
ATOM 1416 N N . GLY A 1 183 ? -9.235 -16.263 24.071 1.00 55.06 183 GLY A N 1
ATOM 1417 C CA . GLY A 1 183 ? -7.824 -16.109 24.453 1.00 55.06 183 GLY A CA 1
ATOM 1418 C C . GLY A 1 183 ? -6.825 -16.954 23.654 1.00 55.06 183 GLY A C 1
ATOM 1419 O O . GLY A 1 183 ? -5.650 -16.612 23.613 1.00 55.06 183 GLY A O 1
ATOM 1420 N N . LYS A 1 184 ? -7.277 -18.023 22.980 1.00 58.34 184 LYS A N 1
ATOM 1421 C CA . LYS A 1 184 ? -6.440 -18.849 22.087 1.00 58.34 184 LYS A CA 1
ATOM 1422 C C . LYS A 1 184 ? -6.434 -18.384 20.622 1.00 58.34 184 LYS A C 1
ATOM 1424 O O . LYS A 1 184 ? -5.507 -18.723 19.896 1.00 58.34 184 LYS A O 1
ATOM 1429 N N . ASN A 1 185 ? -7.441 -17.617 20.195 1.00 56.16 185 ASN A N 1
ATOM 1430 C CA . ASN A 1 185 ? -7.648 -17.229 18.791 1.00 56.16 185 ASN A CA 1
ATOM 1431 C C . ASN A 1 185 ? -7.291 -15.763 18.505 1.00 56.16 185 ASN A C 1
ATOM 1433 O O . ASN A 1 185 ? -7.240 -15.366 17.343 1.00 56.16 185 ASN A O 1
ATOM 1437 N N . LEU A 1 186 ? -7.038 -14.975 19.550 1.00 56.44 186 LEU A N 1
ATOM 1438 C CA . LEU A 1 186 ? -6.732 -13.552 19.483 1.00 56.44 186 LEU A CA 1
ATOM 1439 C C . LEU A 1 186 ? -5.319 -13.301 20.002 1.00 56.44 186 LEU A C 1
ATOM 1441 O O . LEU A 1 186 ? -5.006 -13.579 21.157 1.00 56.44 186 LEU A O 1
ATOM 1445 N N . THR A 1 187 ? -4.478 -12.716 19.162 1.00 59.53 187 THR A N 1
ATOM 1446 C CA . THR A 1 187 ? -3.173 -12.171 19.539 1.00 59.53 187 THR A CA 1
ATOM 1447 C C . THR A 1 187 ? -3.184 -10.654 19.387 1.00 59.53 187 THR A C 1
ATOM 1449 O O . THR A 1 187 ? -3.970 -10.103 18.620 1.00 59.53 187 THR A O 1
ATOM 1452 N N . LEU A 1 188 ? -2.275 -9.948 20.066 1.00 50.75 188 LEU A N 1
ATOM 1453 C CA . LEU A 1 188 ? -2.151 -8.492 19.919 1.00 50.75 188 LEU A CA 1
ATOM 1454 C C . LEU A 1 188 ? -1.966 -8.090 18.440 1.00 50.75 188 LEU A C 1
ATOM 1456 O O . LEU A 1 188 ? -2.568 -7.121 17.979 1.00 50.75 188 LEU A O 1
ATOM 1460 N N . ARG A 1 189 ? -1.224 -8.898 17.666 1.00 53.69 189 ARG A N 1
ATOM 1461 C CA . ARG A 1 189 ? -1.019 -8.725 16.214 1.00 53.69 189 ARG A CA 1
ATOM 1462 C C . ARG A 1 189 ? -2.332 -8.740 15.420 1.00 53.69 189 ARG A C 1
ATOM 1464 O O . ARG A 1 189 ? -2.447 -8.056 14.402 1.00 53.69 189 ARG A O 1
ATOM 1471 N N . ASP A 1 190 ? -3.337 -9.466 15.897 1.00 53.16 190 ASP A N 1
ATOM 1472 C CA . ASP A 1 190 ? -4.628 -9.615 15.223 1.00 53.16 190 ASP A CA 1
ATOM 1473 C C . ASP A 1 190 ? -5.489 -8.348 15.313 1.00 53.16 190 ASP A C 1
ATOM 1475 O O . ASP A 1 190 ? -6.268 -8.073 14.404 1.00 53.16 190 ASP A O 1
ATOM 1479 N N . VAL A 1 191 ? -5.270 -7.521 16.339 1.00 55.28 191 VAL A N 1
ATOM 1480 C CA . VAL A 1 191 ? -5.991 -6.252 16.572 1.00 55.28 191 VAL A CA 1
ATOM 1481 C C . VAL A 1 191 ? -5.143 -5.016 16.247 1.00 55.28 191 VAL A C 1
ATOM 1483 O O . VAL A 1 191 ? -5.628 -3.888 16.297 1.00 55.28 191 VAL A O 1
ATOM 1486 N N . THR A 1 192 ? -3.865 -5.207 15.909 1.00 54.25 192 THR A N 1
ATOM 1487 C CA . THR A 1 192 ? -2.934 -4.099 15.664 1.00 54.25 192 THR A CA 1
ATOM 1488 C C . THR A 1 192 ? -3.202 -3.456 14.303 1.00 54.25 192 THR A C 1
ATOM 1490 O O . THR A 1 192 ? -3.252 -4.129 13.272 1.00 54.25 192 THR A O 1
ATOM 1493 N N . VAL A 1 193 ? -3.350 -2.136 14.272 1.00 54.91 193 VAL A N 1
ATOM 1494 C CA . VAL A 1 193 ? -3.323 -1.353 13.031 1.00 54.91 193 VAL A CA 1
ATOM 1495 C C . VAL A 1 193 ? -1.868 -1.078 12.670 1.00 54.91 193 VAL A C 1
ATOM 1497 O O . VAL A 1 193 ? -1.072 -0.739 13.544 1.00 54.91 193 VAL A O 1
ATOM 1500 N N . VAL A 1 194 ? -1.503 -1.220 11.395 1.00 58.19 194 VAL A N 1
ATOM 1501 C CA . VAL A 1 194 ? -0.126 -0.975 10.965 1.00 58.19 194 VAL A CA 1
ATOM 1502 C C . VAL A 1 194 ? 0.045 0.524 10.732 1.00 58.19 194 VAL A C 1
ATOM 1504 O O . VAL A 1 194 ? -0.389 1.067 9.712 1.00 58.19 194 VAL A O 1
ATOM 1507 N N . ARG A 1 195 ? 0.658 1.194 11.709 1.00 54.16 195 ARG A N 1
ATOM 1508 C CA . ARG A 1 195 ? 1.085 2.594 11.617 1.00 54.16 195 ARG A CA 1
ATOM 1509 C C . ARG A 1 195 ? 2.517 2.647 11.084 1.00 54.16 195 ARG A C 1
ATOM 1511 O O . ARG A 1 195 ? 3.327 1.795 11.429 1.00 54.16 195 ARG A O 1
ATOM 1518 N N . GLU A 1 196 ? 2.793 3.615 10.212 1.00 57.28 196 GLU A N 1
ATOM 1519 C CA . GLU A 1 196 ? 4.152 3.972 9.772 1.00 57.28 196 GLU A CA 1
ATOM 1520 C C . GLU A 1 196 ? 5.034 2.792 9.308 1.00 57.28 196 GLU A C 1
ATOM 1522 O O . GLU A 1 196 ? 6.093 2.512 9.858 1.00 57.28 196 GLU A O 1
ATOM 1527 N N . THR A 1 197 ? 4.644 2.097 8.231 1.00 56.12 197 THR A N 1
ATOM 1528 C CA . THR A 1 197 ? 5.561 1.116 7.616 1.00 56.12 197 THR A CA 1
ATOM 1529 C C . THR A 1 197 ? 6.770 1.802 6.968 1.00 56.12 197 THR A C 1
ATOM 1531 O O . THR A 1 197 ? 6.603 2.613 6.053 1.00 56.12 197 THR A O 1
ATOM 1534 N N . SER A 1 198 ? 7.981 1.443 7.396 1.00 58.41 198 SER A N 1
ATOM 1535 C CA . SER A 1 198 ? 9.245 1.782 6.716 1.00 58.41 198 SER A CA 1
ATOM 1536 C C . SER A 1 198 ? 9.627 0.773 5.617 1.00 58.41 198 SER A C 1
ATOM 1538 O O . SER A 1 198 ? 10.627 0.959 4.924 1.00 58.41 198 SER A O 1
ATOM 1540 N N . ILE A 1 199 ? 8.828 -0.288 5.456 1.00 63.56 199 ILE A N 1
ATOM 1541 C CA . ILE A 1 199 ? 9.033 -1.415 4.533 1.00 63.56 199 ILE A CA 1
ATOM 1542 C C . ILE A 1 199 ? 7.829 -1.526 3.586 1.00 63.56 199 ILE A C 1
ATOM 1544 O O . ILE A 1 199 ? 6.724 -1.059 3.899 1.00 63.56 199 ILE A O 1
ATOM 1548 N N . ASP A 1 200 ? 8.057 -2.115 2.415 1.00 77.31 200 ASP A N 1
ATOM 1549 C CA . ASP A 1 200 ? 7.031 -2.402 1.425 1.00 77.31 200 ASP A CA 1
ATOM 1550 C C . ASP A 1 200 ? 5.947 -3.373 1.926 1.00 77.31 200 ASP A C 1
ATOM 1552 O O . ASP A 1 200 ? 6.180 -4.265 2.741 1.00 77.31 200 ASP A O 1
ATOM 1556 N N . VAL A 1 201 ? 4.726 -3.183 1.428 1.00 84.88 201 VAL A N 1
ATOM 1557 C CA . VAL A 1 201 ? 3.570 -4.030 1.734 1.00 84.88 201 VAL A CA 1
ATOM 1558 C C . VAL A 1 201 ? 3.200 -4.820 0.479 1.00 84.88 201 VAL A C 1
ATOM 1560 O O . VAL A 1 201 ? 2.874 -4.205 -0.539 1.00 84.88 201 VAL A O 1
ATOM 1563 N N . PRO A 1 202 ? 3.206 -6.164 0.500 1.00 87.69 202 PRO A N 1
ATOM 1564 C CA . PRO A 1 202 ? 2.752 -6.958 -0.634 1.00 87.69 202 PRO A CA 1
ATOM 1565 C C . PRO A 1 202 ? 1.233 -6.828 -0.777 1.00 87.69 202 PRO A C 1
ATOM 1567 O O . PRO A 1 202 ? 0.474 -7.281 0.079 1.00 87.69 202 PRO A O 1
ATOM 1570 N N . ILE A 1 203 ? 0.785 -6.204 -1.866 1.00 90.25 203 ILE A N 1
ATOM 1571 C CA . ILE A 1 203 ? -0.637 -5.935 -2.103 1.00 90.25 203 ILE A CA 1
ATOM 1572 C C . ILE A 1 203 ? -1.260 -6.906 -3.097 1.00 90.25 203 ILE A C 1
ATOM 1574 O O . ILE A 1 203 ? -2.445 -7.182 -2.994 1.00 90.25 203 ILE A O 1
ATOM 1578 N N . ILE A 1 204 ? -0.503 -7.461 -4.045 1.00 90.44 204 ILE A N 1
ATOM 1579 C CA . ILE A 1 204 ? -1.007 -8.495 -4.961 1.00 90.44 204 ILE A CA 1
ATOM 1580 C C . ILE A 1 204 ? -0.107 -9.709 -4.834 1.00 90.44 204 ILE A C 1
ATOM 1582 O O . ILE A 1 204 ? 1.099 -9.603 -5.051 1.00 90.44 204 ILE A O 1
ATOM 1586 N N . LEU A 1 205 ? -0.697 -10.855 -4.514 1.00 88.75 205 LEU A N 1
ATOM 1587 C CA . LEU A 1 205 ? 0.014 -12.122 -4.401 1.00 88.75 205 LEU A CA 1
ATOM 1588 C C . LEU A 1 205 ? -0.227 -12.978 -5.650 1.00 88.75 205 LEU A C 1
ATOM 1590 O O . LEU A 1 205 ? -1.368 -13.053 -6.126 1.00 88.75 205 LEU A O 1
ATOM 1594 N N . PRO A 1 206 ? 0.815 -13.630 -6.197 1.00 85.06 206 PRO A N 1
ATOM 1595 C CA . PRO A 1 206 ? 0.631 -14.633 -7.230 1.00 85.06 206 PRO A CA 1
ATOM 1596 C C . PRO A 1 206 ? -0.144 -15.822 -6.654 1.00 85.06 206 PRO A C 1
ATOM 1598 O O . PRO A 1 206 ? -0.066 -16.120 -5.462 1.00 85.06 206 PRO A O 1
ATOM 1601 N N . ALA A 1 207 ? -0.888 -16.509 -7.512 1.00 77.94 207 ALA A N 1
ATOM 1602 C CA . ALA A 1 207 ? -1.481 -17.780 -7.139 1.00 77.94 207 ALA A CA 1
ATOM 1603 C C . ALA A 1 207 ? -0.399 -18.841 -6.878 1.00 77.94 207 ALA A C 1
ATOM 1605 O O . ALA A 1 207 ? 0.655 -18.835 -7.520 1.00 77.94 207 ALA A O 1
ATOM 1606 N N . VAL A 1 208 ? -0.684 -19.768 -5.958 1.00 68.62 208 VAL A N 1
ATOM 1607 C CA . VAL A 1 208 ? 0.199 -20.911 -5.670 1.00 68.62 208 VAL A CA 1
ATOM 1608 C C . VAL A 1 208 ? 0.258 -21.848 -6.880 1.00 68.62 208 VAL A C 1
ATOM 1610 O O . VAL A 1 208 ? 1.342 -22.266 -7.287 1.00 68.62 208 VAL A O 1
ATOM 1613 N N . ALA A 1 209 ? -0.889 -22.121 -7.511 1.00 65.00 209 ALA A N 1
ATOM 1614 C CA . ALA A 1 209 ? -0.949 -22.783 -8.806 1.00 65.00 209 ALA A CA 1
ATOM 1615 C C . ALA A 1 209 ? -0.952 -21.748 -9.939 1.00 65.00 209 ALA A C 1
ATOM 1617 O O . ALA A 1 209 ? -1.660 -20.745 -9.891 1.00 65.00 209 ALA A O 1
ATOM 1618 N N . LYS A 1 210 ? -0.192 -22.004 -11.012 1.00 60.88 210 LYS A N 1
ATOM 1619 C CA . LYS A 1 210 ? -0.089 -21.087 -12.168 1.00 60.88 210 LYS A CA 1
ATOM 1620 C C . LYS A 1 210 ? -1.420 -20.847 -12.895 1.00 60.88 210 LYS A C 1
ATOM 1622 O O . LYS A 1 210 ? -1.519 -19.896 -13.664 1.00 60.88 210 LYS A O 1
ATOM 1627 N N . THR A 1 211 ? -2.397 -21.727 -12.701 1.00 59.31 211 THR A N 1
ATOM 1628 C CA . THR A 1 211 ? -3.728 -21.670 -13.316 1.00 59.31 211 THR A CA 1
ATOM 1629 C C . THR A 1 211 ? -4.652 -20.665 -12.638 1.00 59.31 211 THR A C 1
ATOM 1631 O O . THR A 1 211 ? -5.531 -20.105 -13.300 1.00 59.31 211 THR A O 1
ATOM 1634 N N . ASP A 1 212 ? -4.436 -20.388 -11.353 1.00 75.00 212 ASP A N 1
ATOM 1635 C CA . ASP A 1 212 ? -5.408 -19.637 -10.568 1.00 75.00 212 ASP A CA 1
ATOM 1636 C C . ASP A 1 212 ? -5.185 -18.128 -10.695 1.00 75.00 212 ASP A C 1
ATOM 1638 O O . ASP A 1 212 ? -4.172 -17.625 -11.203 1.00 75.00 212 ASP A O 1
ATOM 1642 N N . ASN A 1 213 ? -6.191 -17.377 -10.270 1.00 85.00 213 ASN A N 1
ATOM 1643 C CA . ASN A 1 213 ? -6.146 -15.928 -10.306 1.00 85.00 213 ASN A CA 1
ATOM 1644 C C . ASN A 1 213 ? -5.256 -15.393 -9.169 1.00 85.00 213 ASN A C 1
ATOM 1646 O O . ASN A 1 213 ? -5.345 -15.875 -8.037 1.00 85.00 213 ASN A O 1
ATOM 1650 N N . PRO A 1 214 ? -4.405 -14.379 -9.424 1.00 87.94 214 PRO A N 1
ATOM 1651 C CA . PRO A 1 214 ? -3.726 -13.664 -8.352 1.00 87.94 214 PRO A CA 1
ATOM 1652 C C . PRO A 1 214 ? -4.740 -13.043 -7.388 1.00 87.94 214 PRO A C 1
ATOM 1654 O O . PRO A 1 214 ? -5.873 -12.742 -7.764 1.00 87.94 214 PRO A O 1
ATOM 1657 N N . THR A 1 215 ? -4.313 -12.820 -6.148 1.00 88.19 215 THR A N 1
ATOM 1658 C CA . THR A 1 215 ? -5.157 -12.211 -5.114 1.00 88.19 215 THR A CA 1
ATOM 1659 C C . THR A 1 215 ? -4.709 -10.783 -4.832 1.00 88.19 215 THR A C 1
ATOM 1661 O O . THR A 1 215 ? -3.570 -10.576 -4.413 1.00 88.19 215 THR A O 1
ATOM 1664 N N . PHE A 1 216 ? -5.595 -9.804 -5.017 1.00 90.25 216 PHE A N 1
ATOM 1665 C CA . PHE A 1 216 ? -5.424 -8.448 -4.503 1.00 90.25 216 PHE A CA 1
ATOM 1666 C C . PHE A 1 216 ? -5.835 -8.432 -3.025 1.00 90.25 216 PHE A C 1
ATOM 1668 O O . PHE A 1 216 ? -6.997 -8.658 -2.687 1.00 90.25 216 PHE A O 1
ATOM 1675 N N . LYS A 1 217 ? -4.850 -8.213 -2.153 1.00 87.62 217 LYS A N 1
ATOM 1676 C CA . LYS A 1 217 ? -4.975 -8.177 -0.698 1.00 87.62 217 LYS A CA 1
ATOM 1677 C C . LYS A 1 217 ? -5.426 -6.800 -0.212 1.00 87.62 217 LYS A C 1
ATOM 1679 O O . LYS A 1 217 ? -4.670 -6.098 0.462 1.00 87.62 217 LYS A O 1
ATOM 1684 N N . LEU A 1 218 ? -6.637 -6.387 -0.593 1.00 87.38 218 LEU A N 1
ATOM 1685 C CA . LEU A 1 218 ? -7.169 -5.072 -0.224 1.00 87.38 218 LEU A CA 1
ATOM 1686 C C . LEU A 1 218 ? -7.262 -4.924 1.297 1.00 87.38 218 LEU A C 1
ATOM 1688 O O . LEU A 1 218 ? -6.920 -3.865 1.830 1.00 87.38 218 LEU A O 1
ATOM 1692 N N . TRP A 1 219 ? -7.600 -6.014 1.986 1.00 81.62 219 TRP A N 1
ATOM 1693 C CA . TRP A 1 219 ? -7.652 -6.071 3.441 1.00 81.62 219 TRP A CA 1
ATOM 1694 C C . TRP A 1 219 ? -6.370 -5.567 4.107 1.00 81.62 219 TRP A C 1
ATOM 1696 O O . TRP A 1 219 ? -6.397 -4.749 5.030 1.00 81.62 219 TRP A O 1
ATOM 1706 N N . ALA A 1 220 ? -5.219 -6.030 3.611 1.00 80.38 220 ALA A N 1
ATOM 1707 C CA . ALA A 1 220 ? -3.918 -5.648 4.145 1.00 80.38 220 ALA A CA 1
ATOM 1708 C C . ALA A 1 220 ? -3.661 -4.146 3.961 1.00 80.38 220 ALA A C 1
ATOM 1710 O O . ALA A 1 220 ? -3.156 -3.489 4.869 1.00 80.38 220 ALA A O 1
ATOM 1711 N N . VAL A 1 221 ? -4.076 -3.582 2.823 1.00 86.31 221 VAL A N 1
ATOM 1712 C CA . VAL A 1 221 ? -3.941 -2.148 2.526 1.00 86.31 221 VAL A CA 1
ATOM 1713 C C . VAL A 1 221 ? -4.863 -1.300 3.405 1.00 86.31 221 VAL A C 1
ATOM 1715 O O . VAL A 1 221 ? -4.481 -0.208 3.827 1.00 86.31 221 VAL A O 1
ATOM 1718 N N . ARG A 1 222 ? -6.066 -1.790 3.738 1.00 83.94 222 ARG A N 1
ATOM 1719 C CA . ARG A 1 222 ? -7.001 -1.085 4.633 1.00 83.94 222 ARG A CA 1
ATOM 1720 C C . ARG A 1 222 ? -6.455 -0.857 6.039 1.00 83.94 222 ARG A C 1
ATOM 1722 O O . ARG A 1 222 ? -6.820 0.132 6.673 1.00 83.94 222 ARG A O 1
ATOM 1729 N N . ARG A 1 223 ? -5.563 -1.734 6.503 1.00 79.19 223 ARG A N 1
ATOM 1730 C CA . ARG A 1 223 ? -4.916 -1.642 7.821 1.00 79.19 223 ARG A CA 1
ATOM 1731 C C . ARG A 1 223 ? -3.726 -0.686 7.855 1.00 79.19 223 ARG A C 1
ATOM 1733 O O . ARG A 1 223 ? -3.195 -0.453 8.938 1.00 79.19 223 ARG A O 1
ATOM 1740 N N . VAL A 1 224 ? -3.307 -0.147 6.709 1.00 84.06 224 VAL A N 1
ATOM 1741 C CA . VAL A 1 224 ? -2.203 0.811 6.639 1.00 84.06 224 VAL A CA 1
ATOM 1742 C C . VAL A 1 224 ? -2.735 2.221 6.853 1.00 84.06 224 VAL A C 1
ATOM 1744 O O . VAL A 1 224 ? -3.454 2.776 6.013 1.00 84.06 224 VAL A O 1
ATOM 1747 N N . ILE A 1 225 ? -2.334 2.809 7.976 1.00 83.38 225 ILE A N 1
ATOM 1748 C CA . ILE A 1 225 ? -2.560 4.217 8.287 1.00 83.38 225 ILE A CA 1
ATOM 1749 C C . ILE A 1 225 ? -1.246 4.971 8.105 1.00 83.38 225 ILE A C 1
ATOM 1751 O O . ILE A 1 225 ? -0.191 4.543 8.584 1.00 83.38 225 ILE A O 1
ATOM 1755 N N . LYS A 1 226 ? -1.318 6.091 7.388 1.00 82.69 226 LYS A N 1
ATOM 1756 C CA . LYS A 1 226 ? -0.207 7.022 7.217 1.00 82.69 226 LYS A CA 1
ATOM 1757 C C . LYS A 1 226 ? -0.607 8.373 7.788 1.00 82.69 226 LYS A C 1
ATOM 1759 O O . LYS A 1 226 ? -1.751 8.803 7.642 1.00 82.69 226 LYS A O 1
ATOM 1764 N N . GLU A 1 227 ? 0.358 9.005 8.429 1.00 81.31 227 GLU A N 1
ATOM 1765 C CA . GLU A 1 227 ? 0.254 10.352 8.962 1.00 81.31 227 GLU A CA 1
ATOM 1766 C C . GLU A 1 227 ? 1.233 11.246 8.209 1.00 81.31 227 GLU A C 1
ATOM 1768 O O . GLU A 1 227 ? 2.357 10.830 7.915 1.00 81.31 227 GLU A O 1
ATOM 1773 N N . TRP A 1 228 ? 0.797 12.447 7.839 1.00 78.81 228 TRP A N 1
ATOM 1774 C CA . TRP A 1 228 ? 1.672 13.446 7.235 1.00 78.81 228 TRP A CA 1
ATOM 1775 C C . TRP A 1 228 ? 1.164 14.857 7.467 1.00 78.81 228 TRP A C 1
ATOM 1777 O O . TRP A 1 228 ? -0.017 15.074 7.727 1.00 78.81 228 TRP A O 1
ATOM 1787 N N . LYS A 1 229 ? 2.068 15.828 7.361 1.00 71.94 229 LYS A N 1
ATOM 1788 C CA . LYS A 1 229 ? 1.743 17.244 7.512 1.00 71.94 229 LYS A CA 1
ATOM 1789 C C . LYS A 1 229 ? 1.337 17.814 6.155 1.00 71.94 229 LYS A C 1
ATOM 1791 O O . LYS A 1 229 ? 2.024 17.582 5.162 1.00 71.94 229 LYS A O 1
ATOM 1796 N N . THR A 1 230 ? 0.228 18.540 6.102 1.00 67.12 230 THR A N 1
ATOM 1797 C CA . THR A 1 230 ? -0.147 19.329 4.918 1.00 67.12 230 THR A CA 1
ATOM 1798 C C . THR A 1 230 ? 0.476 20.726 4.991 1.00 67.12 230 THR A C 1
ATOM 1800 O O . THR A 1 230 ? 0.930 21.142 6.062 1.00 67.12 230 THR A O 1
ATOM 1803 N N . GLY A 1 231 ? 0.497 21.467 3.876 1.00 59.94 231 GLY A N 1
ATOM 1804 C CA . GLY A 1 231 ? 0.999 22.848 3.821 1.00 59.94 231 GLY A CA 1
ATOM 1805 C C . GLY A 1 231 ? 0.468 23.781 4.925 1.00 59.94 231 GLY A C 1
ATOM 1806 O O . GLY A 1 231 ? 1.197 24.660 5.379 1.00 59.94 231 GLY A O 1
ATOM 1807 N N . ASP A 1 232 ? -0.732 23.521 5.455 1.00 61.00 232 ASP A N 1
ATOM 1808 C CA . ASP A 1 232 ? -1.368 24.292 6.540 1.00 61.00 232 ASP A CA 1
ATOM 1809 C C . ASP A 1 232 ? -0.869 23.926 7.951 1.00 61.00 232 ASP A C 1
ATOM 1811 O O . ASP A 1 232 ? -1.438 24.327 8.963 1.00 61.00 232 ASP A O 1
ATOM 1815 N N . SER A 1 233 ? 0.191 23.127 8.046 1.00 61.47 233 SER A N 1
ATOM 1816 C CA . SER A 1 233 ? 0.739 22.599 9.294 1.00 61.47 233 SER A CA 1
ATOM 1817 C C . SER A 1 233 ? -0.159 21.666 10.108 1.00 61.47 233 SER A C 1
ATOM 1819 O O . SER A 1 233 ? 0.167 21.345 11.252 1.00 61.47 233 SER A O 1
ATOM 1821 N N . VAL A 1 234 ? -1.235 21.164 9.507 1.00 65.62 234 VAL A N 1
ATOM 1822 C CA . VAL A 1 234 ? -2.128 20.179 10.119 1.00 65.62 234 VAL A CA 1
ATOM 1823 C C . VAL A 1 234 ? -1.588 18.772 9.867 1.00 65.62 234 VAL A C 1
ATOM 1825 O O . VAL A 1 234 ? -1.267 18.416 8.732 1.00 65.62 234 VAL A O 1
ATOM 1828 N N . PHE A 1 235 ? -1.502 17.965 10.925 1.00 72.19 235 PHE A N 1
ATOM 1829 C CA . PHE A 1 235 ? -1.247 16.532 10.802 1.00 72.19 235 PHE A CA 1
ATOM 1830 C C . PHE A 1 235 ? -2.511 15.824 10.323 1.00 72.19 235 PHE A C 1
ATOM 1832 O O . PHE A 1 235 ? -3.587 15.948 10.912 1.00 72.19 235 PHE A O 1
ATOM 1839 N N . LEU A 1 236 ? -2.375 15.091 9.226 1.00 75.56 236 LEU A N 1
ATOM 1840 C CA . LEU A 1 236 ? -3.439 14.345 8.591 1.00 75.56 236 LEU A CA 1
ATOM 1841 C C . LEU A 1 236 ? -3.161 12.848 8.741 1.00 75.56 236 LEU A C 1
ATOM 1843 O O . LEU A 1 236 ? -2.281 12.309 8.078 1.00 75.56 236 LEU A O 1
ATOM 1847 N N . GLU A 1 237 ? -3.942 12.173 9.585 1.00 82.88 237 GLU A N 1
ATOM 1848 C CA . GLU A 1 237 ? -3.931 10.713 9.723 1.00 82.88 237 GLU A CA 1
ATOM 1849 C C . GLU A 1 237 ? -5.032 10.110 8.837 1.00 82.88 237 GLU A C 1
ATOM 1851 O O . GLU A 1 237 ? -6.228 10.360 9.038 1.00 82.88 237 GLU A O 1
ATOM 1856 N N . LYS A 1 238 ? -4.649 9.329 7.819 1.00 84.69 238 LYS A N 1
ATOM 1857 C CA . LYS A 1 238 ? -5.597 8.693 6.891 1.00 84.69 238 LYS A CA 1
ATOM 1858 C C . LYS A 1 238 ? -5.189 7.271 6.535 1.00 84.69 238 LYS A C 1
ATOM 1860 O O . LYS A 1 238 ? -4.013 6.913 6.475 1.00 84.69 238 LYS A O 1
ATOM 1865 N N . ARG A 1 239 ? -6.201 6.452 6.241 1.00 86.06 239 ARG A N 1
ATOM 1866 C CA . ARG A 1 239 ? -6.005 5.137 5.628 1.00 86.06 239 ARG A CA 1
ATOM 1867 C C . ARG A 1 239 ? -5.602 5.325 4.179 1.00 86.06 239 ARG A C 1
ATOM 1869 O O . ARG A 1 239 ? -6.274 6.026 3.428 1.00 86.06 239 ARG A O 1
ATOM 1876 N N . ILE A 1 240 ? -4.524 4.670 3.779 1.00 87.06 240 ILE A N 1
ATOM 1877 C CA . ILE A 1 240 ? -3.960 4.890 2.448 1.00 87.06 240 ILE A CA 1
ATOM 1878 C C . ILE A 1 240 ? -4.769 4.217 1.332 1.00 87.06 240 ILE A C 1
ATOM 1880 O O . ILE A 1 240 ? -4.732 4.639 0.182 1.00 87.06 240 ILE A O 1
ATOM 1884 N N . SER A 1 241 ? -5.536 3.187 1.692 1.00 88.44 241 SER A N 1
ATOM 1885 C CA . SER A 1 241 ? -6.485 2.487 0.820 1.00 88.44 241 SER A CA 1
ATOM 1886 C C . SER A 1 241 ? -7.569 3.412 0.270 1.00 88.44 241 SER A C 1
ATOM 1888 O O . SER A 1 241 ? -7.857 3.339 -0.924 1.00 88.44 241 SER A O 1
ATOM 1890 N N . SER A 1 242 ? -8.128 4.279 1.121 1.00 88.25 242 SER A N 1
ATOM 1891 C CA . SER A 1 242 ? -9.212 5.213 0.794 1.00 88.25 242 SER A CA 1
ATOM 1892 C C . SER A 1 242 ? -8.727 6.611 0.396 1.00 88.25 242 SER A C 1
ATOM 1894 O O . SER A 1 242 ? -9.527 7.446 -0.032 1.00 88.25 242 SER A O 1
ATOM 1896 N N . TRP A 1 243 ? -7.427 6.882 0.521 1.00 88.50 243 TRP A N 1
ATOM 1897 C CA . TRP A 1 243 ? -6.851 8.176 0.184 1.00 88.50 243 TRP A CA 1
ATOM 1898 C C . TRP A 1 243 ? -6.484 8.269 -1.310 1.00 88.50 243 TRP A C 1
ATOM 1900 O O . TRP A 1 243 ? -5.863 7.345 -1.842 1.00 88.50 243 TRP A O 1
ATOM 1910 N N . PRO A 1 244 ? -6.814 9.375 -2.006 1.00 89.94 244 PRO A N 1
ATOM 1911 C CA . PRO A 1 244 ? -6.394 9.575 -3.390 1.00 89.94 244 PRO A CA 1
ATOM 1912 C C . PRO A 1 244 ? -4.870 9.715 -3.495 1.00 89.94 244 PRO A C 1
ATOM 1914 O O . PRO A 1 244 ? -4.276 10.598 -2.876 1.00 89.94 244 PRO A O 1
ATOM 1917 N N . THR A 1 245 ? -4.228 8.875 -4.308 1.00 90.00 245 THR A N 1
ATOM 1918 C CA . THR A 1 245 ? -2.763 8.892 -4.484 1.00 90.00 245 THR A CA 1
ATOM 1919 C C . THR A 1 245 ? -2.374 8.862 -5.952 1.00 90.00 245 THR A C 1
ATOM 1921 O O . THR A 1 245 ? -3.107 8.346 -6.793 1.00 90.00 245 THR A O 1
ATOM 1924 N N . PHE A 1 246 ? -1.203 9.408 -6.279 1.00 92.06 246 PHE A N 1
ATOM 1925 C CA . PHE A 1 246 ? -0.629 9.223 -7.610 1.00 92.06 246 PHE A CA 1
ATOM 1926 C C . PHE A 1 246 ? 0.132 7.909 -7.654 1.00 92.06 246 PHE A C 1
ATOM 1928 O O . PHE A 1 246 ? 1.099 7.719 -6.920 1.00 92.06 246 PHE A O 1
ATOM 1935 N N . ILE A 1 247 ? -0.335 6.986 -8.486 1.00 94.25 247 ILE A N 1
ATOM 1936 C CA . ILE A 1 247 ? 0.166 5.617 -8.520 1.00 94.25 247 ILE A CA 1
ATOM 1937 C C . ILE A 1 247 ? 1.224 5.494 -9.620 1.00 94.25 247 ILE A C 1
ATOM 1939 O O . ILE A 1 247 ? 0.921 5.620 -10.810 1.00 94.25 247 ILE A O 1
ATOM 1943 N N . VAL A 1 248 ? 2.463 5.207 -9.221 1.00 95.62 248 VAL A N 1
ATOM 1944 C CA . VAL A 1 248 ? 3.591 4.928 -10.115 1.00 95.62 248 VAL A CA 1
ATOM 1945 C C . VAL A 1 248 ? 3.927 3.449 -10.040 1.00 95.62 248 VAL A C 1
ATOM 1947 O O . VAL A 1 248 ? 4.312 2.948 -8.988 1.00 95.62 248 VAL A O 1
ATOM 1950 N N . ALA A 1 249 ? 3.829 2.742 -11.159 1.00 97.06 249 ALA A N 1
ATOM 1951 C CA . ALA A 1 249 ? 4.169 1.329 -11.220 1.00 97.06 249 ALA A CA 1
ATOM 1952 C C . ALA A 1 249 ? 5.475 1.073 -11.958 1.00 97.06 249 ALA A C 1
ATOM 1954 O O . ALA A 1 249 ? 5.697 1.573 -13.054 1.00 97.06 249 ALA A O 1
ATOM 1955 N N . PHE A 1 250 ? 6.305 0.204 -11.400 1.00 97.19 250 PHE A N 1
ATOM 1956 C CA . PHE A 1 250 ? 7.558 -0.233 -11.987 1.00 97.19 250 PHE A CA 1
ATOM 1957 C C . PHE A 1 250 ? 7.433 -1.671 -12.471 1.00 97.19 250 PHE A C 1
ATOM 1959 O O . PHE A 1 250 ? 7.290 -2.602 -11.670 1.00 97.19 250 PHE A O 1
ATOM 1966 N N . VAL A 1 251 ? 7.582 -1.867 -13.778 1.00 95.75 251 VAL A N 1
ATOM 1967 C CA . VAL A 1 251 ? 7.569 -3.186 -14.422 1.00 95.75 251 VAL A CA 1
ATOM 1968 C C . VAL A 1 251 ? 8.895 -3.446 -15.129 1.00 95.75 251 VAL A C 1
ATOM 1970 O O . VAL A 1 251 ? 9.586 -2.527 -15.570 1.00 95.75 251 VAL A O 1
ATOM 1973 N N . ARG A 1 252 ? 9.270 -4.721 -15.216 1.00 92.38 252 ARG A N 1
ATOM 1974 C CA . ARG A 1 252 ? 10.464 -5.183 -15.927 1.00 92.38 252 ARG A CA 1
ATOM 1975 C C . ARG A 1 252 ? 10.046 -6.037 -17.115 1.00 92.38 252 ARG A C 1
ATOM 1977 O O . ARG A 1 252 ? 9.142 -6.864 -16.984 1.00 92.38 252 ARG A O 1
ATOM 1984 N N . VAL A 1 253 ? 10.758 -5.884 -18.226 1.00 90.12 253 VAL A N 1
ATOM 1985 C CA . VAL A 1 253 ? 10.640 -6.747 -19.402 1.00 90.12 253 VAL A CA 1
ATOM 1986 C C . VAL A 1 253 ? 12.020 -7.330 -19.714 1.00 90.12 253 VAL A C 1
ATOM 1988 O O . VAL A 1 253 ? 12.952 -6.596 -20.051 1.00 90.12 253 VAL A O 1
ATOM 1991 N N . GLY A 1 254 ? 12.148 -8.652 -19.587 1.00 85.31 254 GLY A N 1
ATOM 1992 C CA . GLY A 1 254 ? 13.391 -9.385 -19.873 1.00 85.31 254 GLY A CA 1
ATOM 1993 C C . GLY A 1 254 ? 14.448 -9.256 -18.780 1.00 85.31 254 GLY A C 1
ATOM 1994 O O . GLY A 1 254 ? 14.164 -8.742 -17.698 1.00 85.31 254 GLY A O 1
ATOM 1995 N N . ASP A 1 255 ? 15.660 -9.745 -19.044 1.00 84.88 255 ASP A N 1
ATOM 1996 C CA . ASP A 1 255 ? 16.744 -9.792 -18.062 1.00 84.88 255 ASP A CA 1
ATOM 1997 C C . ASP A 1 255 ? 17.553 -8.499 -17.979 1.00 84.88 255 ASP A C 1
ATOM 1999 O O . ASP A 1 255 ? 18.372 -8.179 -18.834 1.00 84.88 255 ASP A O 1
ATOM 2003 N N . LEU A 1 256 ? 17.315 -7.735 -16.912 1.00 87.62 256 LEU A N 1
ATOM 2004 C CA . LEU A 1 256 ? 17.960 -6.444 -16.708 1.00 87.62 256 LEU A CA 1
ATOM 2005 C C . LEU A 1 256 ? 19.402 -6.579 -16.205 1.00 87.62 256 LEU A C 1
ATOM 2007 O O . LEU A 1 256 ? 19.658 -7.368 -15.293 1.00 87.62 256 LEU A O 1
ATOM 2011 N N . PRO A 1 257 ? 20.318 -5.726 -16.697 1.00 87.19 257 PRO A N 1
ATOM 2012 C CA . PRO A 1 257 ? 21.675 -5.636 -16.167 1.00 87.19 257 PRO A CA 1
ATOM 2013 C C . PRO A 1 257 ? 21.752 -4.949 -14.797 1.00 87.19 257 PRO A C 1
ATOM 2015 O O . PRO A 1 257 ? 22.744 -5.1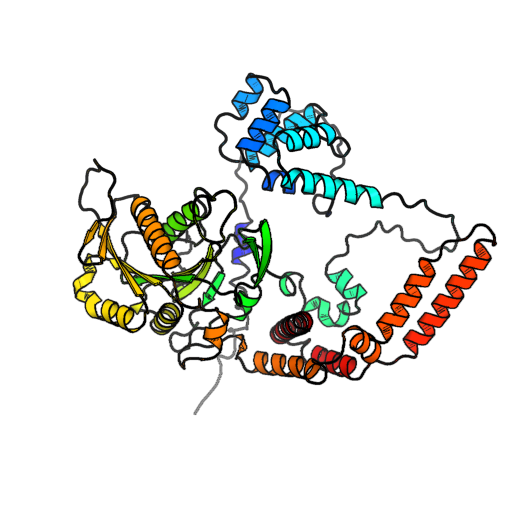13 -14.099 1.00 87.19 257 PRO A O 1
ATOM 2018 N N . LEU A 1 258 ? 20.706 -4.213 -14.407 1.00 88.44 258 LEU A N 1
ATOM 2019 C CA . LEU A 1 258 ? 20.569 -3.558 -13.109 1.00 88.44 258 LEU A CA 1
ATOM 2020 C C . LEU A 1 258 ? 19.244 -3.963 -12.457 1.00 88.44 258 LEU A C 1
ATOM 2022 O O . LEU A 1 258 ? 18.213 -4.060 -13.126 1.00 88.44 258 LEU A O 1
ATOM 2026 N N . SER A 1 259 ? 19.265 -4.191 -11.145 1.00 88.38 259 SER A N 1
ATOM 2027 C CA . SER A 1 259 ? 18.065 -4.537 -10.383 1.00 88.38 259 SER A CA 1
ATOM 2028 C C . SER A 1 259 ? 17.066 -3.378 -10.363 1.00 88.38 259 SER A C 1
ATOM 2030 O O . SER A 1 259 ? 17.403 -2.251 -10.003 1.00 88.38 259 SER A O 1
ATOM 2032 N N . LYS A 1 260 ? 15.806 -3.681 -10.689 1.00 92.06 260 LYS A N 1
ATOM 2033 C CA . LYS A 1 260 ? 14.694 -2.726 -10.625 1.00 92.06 260 LYS A CA 1
ATOM 2034 C C . LYS A 1 260 ? 14.461 -2.205 -9.204 1.00 92.06 260 LYS A C 1
ATOM 2036 O O . LYS A 1 260 ? 14.302 -1.004 -9.041 1.00 92.06 260 LYS A O 1
ATOM 2041 N N . SER A 1 261 ? 14.500 -3.072 -8.187 1.00 90.44 261 SER A N 1
ATOM 2042 C CA . SER A 1 261 ? 14.326 -2.646 -6.789 1.00 90.44 261 SER A CA 1
ATOM 2043 C C . SER A 1 261 ? 15.436 -1.689 -6.338 1.00 90.44 261 SER A C 1
ATOM 2045 O O . SER A 1 261 ? 15.141 -0.740 -5.627 1.00 90.44 261 SER A O 1
ATOM 2047 N N . ILE A 1 262 ? 16.684 -1.866 -6.807 1.00 89.44 262 ILE A N 1
ATOM 2048 C CA . ILE A 1 262 ? 17.794 -0.941 -6.489 1.00 89.44 262 ILE A CA 1
ATOM 2049 C C . ILE A 1 262 ? 17.496 0.458 -7.037 1.00 89.44 262 ILE A C 1
ATOM 2051 O O . ILE A 1 262 ? 17.615 1.440 -6.313 1.00 89.44 262 ILE A O 1
ATOM 2055 N N . LEU A 1 263 ? 17.042 0.549 -8.292 1.00 90.44 263 LEU A N 1
ATOM 2056 C CA . LEU A 1 263 ? 16.647 1.827 -8.895 1.00 90.44 263 LEU A CA 1
ATOM 2057 C C . LEU A 1 263 ? 15.517 2.508 -8.113 1.00 90.44 263 LEU A C 1
ATOM 2059 O O . LEU A 1 263 ? 15.576 3.708 -7.855 1.00 90.44 263 LEU A O 1
ATOM 2063 N N . ILE A 1 264 ? 14.501 1.742 -7.710 1.00 91.94 264 ILE A N 1
ATOM 2064 C CA . ILE A 1 264 ? 13.369 2.268 -6.941 1.00 91.94 264 ILE A CA 1
ATOM 2065 C C . ILE A 1 264 ? 13.826 2.738 -5.552 1.00 91.94 264 ILE A C 1
ATOM 2067 O O . ILE A 1 264 ? 13.471 3.839 -5.140 1.00 91.94 264 ILE A O 1
ATOM 2071 N N . ASN A 1 265 ? 14.653 1.961 -4.850 1.00 89.25 265 ASN A N 1
ATOM 2072 C CA . ASN A 1 265 ? 15.174 2.332 -3.532 1.00 89.25 265 ASN A CA 1
ATOM 2073 C C . ASN A 1 265 ? 16.042 3.589 -3.594 1.00 89.25 265 ASN A C 1
ATOM 2075 O O . ASN A 1 265 ? 15.895 4.469 -2.750 1.00 89.25 265 ASN A O 1
ATOM 2079 N N . ASN A 1 266 ? 16.896 3.713 -4.613 1.00 88.19 266 ASN A N 1
ATOM 2080 C CA . ASN A 1 266 ? 17.725 4.900 -4.827 1.00 88.19 266 ASN A CA 1
ATOM 2081 C C . ASN A 1 266 ? 16.887 6.142 -5.138 1.00 88.19 266 ASN A C 1
ATOM 2083 O O . ASN A 1 266 ? 17.204 7.242 -4.682 1.00 88.19 266 ASN A O 1
ATOM 2087 N N . MET A 1 267 ? 15.803 5.969 -5.895 1.00 87.06 267 MET A N 1
ATOM 2088 C CA . MET A 1 267 ? 14.831 7.024 -6.163 1.00 87.06 267 MET A CA 1
ATOM 2089 C C . MET A 1 267 ? 14.125 7.471 -4.872 1.00 87.06 267 MET A C 1
ATOM 2091 O O . MET A 1 267 ? 14.100 8.660 -4.564 1.00 87.06 267 MET A O 1
ATOM 2095 N N . LEU A 1 268 ? 13.606 6.525 -4.088 1.00 84.69 268 LEU A N 1
ATOM 2096 C CA . LEU A 1 268 ? 12.841 6.795 -2.868 1.00 84.69 268 LEU A CA 1
ATOM 2097 C C . LEU A 1 268 ? 13.683 7.319 -1.709 1.00 84.69 268 LEU A C 1
ATOM 2099 O O . LEU A 1 268 ? 13.244 8.220 -1.008 1.00 84.69 268 LEU A O 1
ATOM 2103 N N . SER A 1 269 ? 14.891 6.789 -1.519 1.00 79.06 269 SER A N 1
ATOM 2104 C CA . SER A 1 269 ? 15.849 7.265 -0.512 1.00 79.06 269 SER A CA 1
ATOM 2105 C C . SER A 1 269 ? 16.115 8.761 -0.682 1.00 79.06 269 SER A C 1
ATOM 2107 O O . SER A 1 269 ? 16.107 9.531 0.272 1.00 79.06 269 SER A O 1
ATOM 2109 N N . ARG A 1 270 ? 16.254 9.207 -1.935 1.00 68.50 270 ARG A N 1
ATOM 2110 C CA . ARG A 1 270 ? 16.399 10.629 -2.260 1.00 68.50 270 ARG A CA 1
ATOM 2111 C C . ARG A 1 270 ? 15.122 11.408 -2.019 1.00 68.50 270 ARG A C 1
ATOM 2113 O O . ARG A 1 270 ? 15.180 12.454 -1.381 1.00 68.50 270 ARG A O 1
ATOM 2120 N N . GLY A 1 271 ? 14.000 10.881 -2.507 1.00 62.72 271 GLY A N 1
ATOM 2121 C CA . GLY A 1 271 ? 12.695 11.492 -2.309 1.00 62.72 271 GLY A CA 1
ATOM 2122 C C . GLY A 1 271 ? 12.389 11.708 -0.830 1.00 62.72 271 GLY A C 1
ATOM 2123 O O . GLY A 1 271 ? 11.893 12.764 -0.484 1.00 62.72 271 GLY A O 1
ATOM 2124 N N . GLN A 1 272 ? 12.693 10.754 0.057 1.00 66.94 272 GLN A N 1
ATOM 2125 C CA . GLN A 1 272 ? 12.333 10.807 1.487 1.00 66.94 272 GLN A CA 1
ATOM 2126 C C . GLN A 1 272 ? 13.418 11.406 2.396 1.00 66.94 272 GLN A C 1
ATOM 2128 O O . GLN A 1 272 ? 13.247 11.427 3.608 1.00 66.94 272 GLN A O 1
ATOM 2133 N N . GLY A 1 273 ? 14.556 11.854 1.855 1.00 58.00 273 GLY A N 1
ATOM 2134 C CA . GLY A 1 273 ? 15.652 12.420 2.656 1.00 58.00 273 GLY A CA 1
ATOM 2135 C C . GLY A 1 273 ? 16.507 11.392 3.416 1.00 58.00 273 GLY A C 1
ATOM 2136 O O . GLY A 1 273 ? 17.547 11.751 3.966 1.00 58.00 273 GLY A O 1
ATOM 2137 N N . ASN A 1 274 ? 16.145 10.108 3.382 1.00 61.88 274 ASN A N 1
ATOM 2138 C CA . ASN A 1 274 ? 16.900 9.022 4.007 1.00 61.88 274 ASN A CA 1
ATOM 2139 C C . ASN A 1 274 ? 18.020 8.532 3.086 1.00 61.88 274 ASN A C 1
ATOM 2141 O O . ASN A 1 274 ? 17.766 7.971 2.021 1.00 61.88 274 ASN A O 1
ATOM 2145 N N . ARG A 1 275 ? 19.284 8.686 3.493 1.00 53.69 275 ARG A N 1
ATOM 2146 C CA . ARG A 1 275 ? 20.410 8.111 2.742 1.00 53.69 275 ARG A CA 1
ATOM 2147 C C . ARG A 1 275 ? 20.466 6.596 2.986 1.00 53.69 275 ARG A C 1
ATOM 2149 O O . ARG A 1 275 ? 20.642 6.171 4.118 1.00 53.69 275 ARG A O 1
ATOM 2156 N N . ASN A 1 276 ? 20.379 5.812 1.908 1.00 58.44 276 ASN A N 1
ATOM 2157 C CA . ASN A 1 276 ? 20.645 4.365 1.855 1.00 58.44 276 ASN A CA 1
ATOM 2158 C C . ASN A 1 276 ? 19.626 3.443 2.557 1.00 58.44 276 ASN A C 1
ATOM 2160 O O . ASN A 1 276 ? 20.012 2.405 3.092 1.00 58.44 276 ASN A O 1
ATOM 2164 N N . HIS A 1 277 ? 18.328 3.764 2.516 1.00 68.00 277 HIS A N 1
ATOM 2165 C CA . HIS A 1 277 ? 17.299 2.844 3.017 1.00 68.00 277 HIS A CA 1
ATOM 2166 C C . HIS A 1 277 ? 16.805 1.897 1.916 1.00 68.00 277 HIS A C 1
ATOM 2168 O O . HIS A 1 277 ? 16.379 2.325 0.838 1.00 68.00 277 HIS A O 1
ATOM 2174 N N . SER A 1 278 ? 16.842 0.592 2.187 1.00 70.88 278 SER A N 1
ATOM 2175 C CA . SER A 1 278 ? 16.312 -0.424 1.276 1.00 70.88 278 SER A CA 1
ATOM 2176 C C . SER A 1 278 ? 14.831 -0.652 1.570 1.00 70.88 278 SER A C 1
ATOM 2178 O O . SER A 1 278 ? 14.480 -1.393 2.484 1.00 70.88 278 SER A O 1
ATOM 2180 N N . TYR A 1 279 ? 13.957 0.017 0.813 1.00 81.94 279 TYR A N 1
ATOM 2181 C CA . TYR A 1 279 ? 12.505 -0.116 0.976 1.00 81.94 279 TYR A CA 1
ATOM 2182 C C . TYR A 1 279 ? 11.977 -1.425 0.397 1.00 81.94 279 TYR A C 1
ATOM 2184 O O . TYR A 1 279 ? 11.153 -2.076 1.023 1.00 81.94 279 TYR A O 1
ATOM 2192 N N . PHE A 1 280 ? 12.450 -1.792 -0.796 1.00 84.25 280 PHE A N 1
ATOM 2193 C CA . PHE A 1 280 ? 12.130 -3.047 -1.466 1.00 84.25 280 PHE A CA 1
ATOM 2194 C C . PHE A 1 280 ? 13.353 -3.953 -1.470 1.00 84.25 280 PHE A C 1
ATOM 2196 O O . PHE A 1 280 ? 14.419 -3.543 -1.937 1.00 84.25 280 PHE A O 1
ATOM 2203 N N . LEU A 1 281 ? 13.194 -5.217 -1.077 1.00 79.62 281 LEU A N 1
ATOM 2204 C CA . LEU A 1 281 ? 14.288 -6.181 -1.211 1.00 79.62 281 LEU A CA 1
ATOM 2205 C C . LEU A 1 281 ? 14.698 -6.313 -2.684 1.00 79.62 281 LEU A C 1
ATOM 2207 O O . LEU A 1 281 ? 13.862 -6.427 -3.597 1.00 79.62 281 LEU A O 1
ATOM 2211 N N . SER A 1 282 ? 16.005 -6.244 -2.927 1.00 76.06 282 SER A N 1
ATOM 2212 C CA . SER A 1 282 ? 16.574 -6.393 -4.256 1.00 76.06 282 SER A CA 1
ATOM 2213 C C . SER A 1 282 ? 17.089 -7.810 -4.479 1.00 76.06 282 SER A C 1
ATOM 2215 O O . SER A 1 282 ? 17.400 -8.525 -3.535 1.00 76.06 282 SER A O 1
ATOM 2217 N N . LYS A 1 283 ? 17.260 -8.207 -5.748 1.00 68.44 283 LYS A N 1
ATOM 2218 C CA . LYS A 1 283 ? 17.870 -9.503 -6.094 1.00 68.44 283 LYS A CA 1
ATOM 2219 C C . LYS A 1 283 ? 19.264 -9.697 -5.467 1.00 68.44 283 LYS A C 1
ATOM 2221 O O . LYS A 1 283 ? 19.678 -10.833 -5.304 1.00 68.44 283 LYS A O 1
ATOM 2226 N N . LYS A 1 284 ? 19.998 -8.616 -5.165 1.00 68.06 284 LYS A N 1
ATOM 2227 C CA . LYS A 1 284 ? 21.312 -8.709 -4.506 1.00 68.06 284 LYS A CA 1
ATOM 2228 C C . LYS A 1 284 ? 21.193 -9.029 -3.011 1.00 68.06 284 LYS A C 1
ATOM 2230 O O . LYS A 1 284 ? 22.091 -9.659 -2.473 1.00 68.06 284 LYS A O 1
ATOM 2235 N N . ASP A 1 285 ? 20.098 -8.610 -2.381 1.00 67.50 285 ASP A N 1
ATOM 2236 C CA . ASP A 1 285 ? 19.851 -8.769 -0.941 1.00 67.50 285 ASP A CA 1
ATOM 2237 C C . ASP A 1 285 ? 19.073 -10.060 -0.628 1.00 67.50 285 ASP A C 1
ATOM 2239 O O . ASP A 1 285 ? 18.937 -10.460 0.527 1.00 67.50 285 ASP A O 1
ATOM 2243 N N . ASP A 1 286 ? 18.528 -10.705 -1.661 1.00 66.06 286 ASP A N 1
ATOM 2244 C CA . ASP A 1 286 ? 17.749 -11.933 -1.556 1.00 66.06 286 ASP A CA 1
ATOM 2245 C C . ASP A 1 286 ? 18.694 -13.142 -1.461 1.00 66.06 286 ASP A C 1
ATOM 2247 O O . ASP A 1 286 ? 19.133 -13.696 -2.467 1.00 66.06 286 ASP A O 1
ATOM 2251 N N . TYR A 1 287 ? 19.051 -13.517 -0.230 1.00 55.03 287 TYR A N 1
ATOM 2252 C CA . TYR A 1 287 ? 19.978 -14.620 0.072 1.00 55.03 287 TYR A CA 1
ATOM 2253 C C . TYR A 1 287 ? 19.368 -16.016 -0.172 1.00 55.03 287 TYR A C 1
ATOM 2255 O O . TYR A 1 287 ? 20.027 -17.030 0.042 1.00 55.03 287 TYR A O 1
ATOM 2263 N N . ASN A 1 288 ? 18.094 -16.097 -0.572 1.00 54.78 288 ASN A N 1
ATOM 2264 C CA . ASN A 1 288 ? 17.370 -17.358 -0.661 1.00 54.78 288 ASN A CA 1
ATOM 2265 C C . ASN A 1 288 ? 17.374 -17.905 -2.098 1.00 54.78 288 ASN A C 1
ATOM 2267 O O . ASN A 1 288 ? 16.713 -17.365 -2.989 1.00 54.78 288 ASN A O 1
ATOM 2271 N N . GLU A 1 289 ? 18.069 -19.026 -2.315 1.00 43.59 289 GLU A N 1
ATOM 2272 C CA . GLU A 1 289 ? 18.136 -19.735 -3.605 1.00 43.59 289 GLU A CA 1
ATOM 2273 C C . GLU A 1 289 ? 16.740 -20.108 -4.158 1.00 43.59 289 GLU A C 1
ATOM 2275 O O . GLU A 1 289 ? 16.564 -20.252 -5.368 1.00 43.59 289 GLU A O 1
ATOM 2280 N N . ASN A 1 290 ? 15.714 -20.157 -3.293 1.00 46.78 290 ASN A N 1
ATOM 2281 C CA . ASN A 1 290 ? 14.329 -20.505 -3.620 1.00 46.78 290 ASN A CA 1
ATOM 2282 C C . ASN A 1 290 ? 13.352 -19.311 -3.704 1.00 46.78 290 ASN A C 1
ATOM 2284 O O . ASN A 1 290 ? 12.139 -19.498 -3.571 1.00 46.78 290 ASN A O 1
ATOM 2288 N N . ALA A 1 291 ? 13.821 -18.092 -4.001 1.00 57.28 291 ALA A N 1
ATOM 2289 C CA . ALA A 1 291 ? 13.005 -16.870 -4.159 1.00 57.28 291 ALA A CA 1
ATOM 2290 C C . ALA A 1 291 ? 11.939 -16.897 -5.294 1.00 57.28 291 ALA A C 1
ATOM 2292 O O . ALA A 1 291 ? 11.436 -15.868 -5.748 1.00 57.28 291 ALA A O 1
ATOM 2293 N N . HIS A 1 292 ? 11.563 -18.069 -5.804 1.00 54.25 292 HIS A N 1
ATOM 2294 C CA . HIS A 1 292 ? 10.528 -18.237 -6.821 1.00 54.25 292 HIS A CA 1
ATOM 2295 C C . HIS A 1 292 ? 9.134 -17.814 -6.334 1.00 54.25 292 HIS A C 1
ATOM 2297 O O . HIS A 1 292 ? 8.357 -17.314 -7.146 1.00 54.25 292 HIS A O 1
ATOM 2303 N N . PHE A 1 293 ? 8.849 -17.941 -5.033 1.00 52.00 293 PHE A N 1
ATOM 2304 C CA . PHE A 1 293 ? 7.544 -17.622 -4.438 1.00 52.00 293 PHE A CA 1
ATOM 2305 C C . PHE A 1 293 ? 7.224 -16.117 -4.367 1.00 52.00 293 PHE A C 1
ATOM 2307 O O . PHE A 1 293 ? 6.077 -15.754 -4.127 1.00 52.00 293 PHE A O 1
ATOM 2314 N N . SER A 1 294 ? 8.199 -15.233 -4.614 1.00 69.56 294 SER A N 1
ATOM 2315 C CA . SER A 1 294 ? 7.981 -13.778 -4.674 1.00 69.56 294 SER A CA 1
ATOM 2316 C C . SER A 1 294 ? 7.776 -13.249 -6.100 1.00 69.56 294 SER A C 1
ATOM 2318 O O . SER A 1 294 ? 7.391 -12.094 -6.292 1.00 69.56 294 SER A O 1
ATOM 2320 N N . LYS A 1 295 ? 8.033 -14.062 -7.136 1.00 81.62 295 LYS A N 1
ATOM 2321 C CA . LYS A 1 295 ? 7.870 -13.640 -8.536 1.00 81.62 295 LYS A CA 1
ATOM 2322 C C . LYS A 1 295 ? 6.381 -13.484 -8.854 1.00 81.62 295 LYS A C 1
ATOM 2324 O O . LYS A 1 295 ? 5.592 -14.385 -8.604 1.00 81.62 295 LYS A O 1
ATOM 2329 N N . GLY A 1 296 ? 6.009 -12.349 -9.441 1.00 85.06 296 GLY A N 1
ATOM 2330 C CA . GLY A 1 296 ? 4.616 -11.998 -9.718 1.00 85.06 296 GLY A CA 1
ATOM 2331 C C . GLY A 1 296 ? 3.923 -11.258 -8.574 1.00 85.06 296 GLY A C 1
ATOM 2332 O O . GLY A 1 296 ? 2.837 -10.727 -8.796 1.00 85.06 296 GLY A O 1
ATOM 2333 N N . THR A 1 297 ? 4.541 -11.161 -7.391 1.00 89.88 297 THR A N 1
ATOM 2334 C CA . THR A 1 297 ? 4.055 -10.306 -6.301 1.00 89.88 297 THR A CA 1
ATOM 2335 C C . THR A 1 297 ? 4.166 -8.836 -6.692 1.00 89.88 297 THR A C 1
ATOM 2337 O O . THR A 1 297 ? 5.144 -8.422 -7.319 1.00 89.88 297 THR A O 1
ATOM 2340 N N . VAL A 1 298 ? 3.171 -8.036 -6.316 1.00 92.56 298 VAL A N 1
ATOM 2341 C CA . VAL A 1 298 ? 3.225 -6.576 -6.432 1.00 92.56 298 VAL A CA 1
ATOM 2342 C C . VAL A 1 298 ? 3.297 -5.987 -5.042 1.00 92.56 298 VAL A C 1
ATOM 2344 O O . VAL A 1 298 ? 2.404 -6.186 -4.218 1.00 92.56 298 VAL A O 1
ATOM 2347 N N . GLU A 1 299 ? 4.366 -5.249 -4.811 1.00 92.31 299 GLU A N 1
ATOM 2348 C CA . GLU A 1 299 ? 4.669 -4.607 -3.543 1.00 92.31 299 GLU A CA 1
ATOM 2349 C C . GLU A 1 299 ? 4.342 -3.128 -3.639 1.00 92.31 299 GLU A C 1
ATOM 2351 O O . GLU A 1 299 ? 4.563 -2.514 -4.680 1.00 92.31 299 GLU A O 1
ATOM 2356 N N . SER A 1 300 ? 3.814 -2.556 -2.568 1.00 92.12 300 SER A N 1
ATOM 2357 C CA . SER A 1 300 ? 3.440 -1.152 -2.491 1.00 92.12 300 SER A CA 1
ATOM 2358 C C . SER A 1 300 ? 4.244 -0.454 -1.412 1.00 92.12 300 SER A C 1
ATOM 2360 O O . SER A 1 300 ? 4.373 -0.954 -0.297 1.00 92.12 300 SER A O 1
ATOM 2362 N N . LEU A 1 301 ? 4.718 0.743 -1.725 1.00 90.81 301 LEU A N 1
ATOM 2363 C CA . LEU A 1 301 ? 5.256 1.682 -0.755 1.00 90.81 301 LEU A CA 1
ATOM 2364 C C . LEU A 1 301 ? 4.630 3.052 -0.995 1.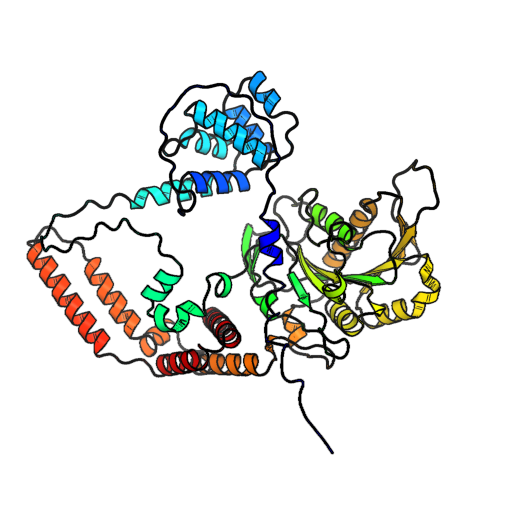00 90.81 301 LEU A C 1
ATOM 2366 O O . LEU A 1 301 ? 4.363 3.427 -2.133 1.00 90.81 301 LEU A O 1
ATOM 2370 N N . TRP A 1 302 ? 4.432 3.818 0.070 1.00 88.94 302 TRP A N 1
ATOM 2371 C CA . TRP A 1 302 ? 3.891 5.168 -0.011 1.00 88.94 302 TRP A CA 1
ATOM 2372 C C . TRP A 1 302 ? 4.979 6.182 0.285 1.00 88.94 302 TRP A C 1
ATOM 2374 O O . TRP A 1 302 ? 5.590 6.161 1.352 1.00 88.94 302 TRP A O 1
ATOM 2384 N N . TYR A 1 303 ? 5.223 7.052 -0.685 1.00 86.44 303 TYR A N 1
ATOM 2385 C CA . TYR A 1 303 ? 6.047 8.230 -0.515 1.00 86.44 303 TYR A CA 1
ATOM 2386 C C . TYR A 1 303 ? 5.205 9.337 0.115 1.00 86.44 303 TYR A C 1
ATOM 2388 O O . TYR A 1 303 ? 4.208 9.779 -0.465 1.00 86.44 303 TYR A O 1
ATOM 2396 N N . ILE A 1 304 ? 5.620 9.742 1.311 1.00 81.06 304 ILE A N 1
ATOM 2397 C CA . ILE A 1 304 ? 4.946 10.729 2.141 1.00 81.06 304 ILE A CA 1
ATOM 2398 C C . ILE A 1 304 ? 5.773 12.024 2.129 1.00 81.06 304 ILE A C 1
ATOM 2400 O O . ILE A 1 304 ? 6.978 11.947 2.379 1.00 81.06 304 ILE A O 1
ATOM 2404 N N . PRO A 1 305 ? 5.172 13.191 1.838 1.00 69.81 305 PRO A N 1
ATOM 2405 C CA . PRO A 1 305 ? 5.898 14.458 1.861 1.00 69.81 305 PRO A CA 1
ATOM 2406 C C . PRO A 1 305 ? 6.368 14.797 3.287 1.00 69.81 305 PRO A C 1
ATOM 2408 O O . PRO A 1 305 ? 5.602 14.671 4.243 1.00 69.81 305 PRO A O 1
ATOM 2411 N N . SER A 1 306 ? 7.628 15.227 3.428 1.00 61.09 306 SER A N 1
ATOM 2412 C CA . SER A 1 306 ? 8.226 15.661 4.701 1.00 61.09 306 SER A CA 1
ATOM 2413 C C . SER A 1 306 ? 8.468 17.176 4.728 1.00 61.09 306 SER A C 1
ATOM 2415 O O . SER A 1 306 ? 8.763 17.796 3.706 1.00 61.09 306 SER A O 1
ATOM 2417 N N . VAL A 1 307 ? 8.382 17.768 5.924 1.00 50.75 307 VAL A N 1
ATOM 2418 C CA . VAL A 1 307 ? 8.482 19.218 6.196 1.00 50.75 307 VAL A CA 1
ATOM 2419 C C . VAL A 1 307 ? 9.847 19.803 5.819 1.00 50.75 307 VAL A C 1
ATOM 2421 O O . VAL A 1 307 ? 9.935 20.978 5.476 1.00 50.75 307 VAL A O 1
ATOM 2424 N N . GLU A 1 308 ? 10.910 18.999 5.841 1.00 50.53 308 GLU A N 1
ATOM 2425 C CA . GLU A 1 308 ? 12.280 19.454 5.552 1.00 50.53 308 GLU A CA 1
ATOM 2426 C C . GLU A 1 308 ? 12.545 19.681 4.050 1.00 50.53 308 GLU A C 1
ATOM 2428 O O . GLU A 1 308 ? 13.581 20.224 3.672 1.00 50.53 308 GLU A O 1
ATOM 2433 N N . GLN A 1 309 ? 11.604 19.308 3.176 1.00 49.47 309 GLN A N 1
ATOM 2434 C CA . GLN A 1 309 ? 11.744 19.378 1.715 1.00 49.47 309 GLN A CA 1
ATOM 2435 C C . GLN A 1 309 ? 10.907 20.502 1.078 1.00 49.47 309 GLN A C 1
ATOM 2437 O O . GLN A 1 309 ? 10.509 20.406 -0.081 1.00 49.47 309 GLN A O 1
ATOM 2442 N N . GLN A 1 310 ? 10.694 21.601 1.813 1.00 40.59 310 GLN A N 1
ATOM 2443 C CA . GLN A 1 310 ? 9.907 22.801 1.455 1.00 40.59 310 GLN A CA 1
ATOM 2444 C C . GLN A 1 310 ? 10.315 23.562 0.168 1.00 40.59 310 GLN A C 1
ATOM 2446 O O . GLN A 1 310 ? 9.889 24.694 -0.044 1.00 40.59 310 GLN A O 1
ATOM 2451 N N . SER A 1 311 ? 11.093 22.971 -0.739 1.00 42.94 311 SER A N 1
ATOM 2452 C CA . SER A 1 311 ? 11.229 23.470 -2.112 1.00 42.94 311 SER A CA 1
ATOM 2453 C C . SER A 1 311 ? 10.304 22.767 -3.111 1.00 42.94 311 SER A C 1
ATOM 2455 O O . SER A 1 311 ? 10.255 23.180 -4.270 1.00 42.94 311 SER A O 1
ATOM 2457 N N . GLN A 1 312 ? 9.561 21.730 -2.700 1.00 42.12 312 GLN A N 1
ATOM 2458 C CA . GLN A 1 312 ? 8.730 20.951 -3.616 1.00 42.12 312 GLN A CA 1
ATOM 2459 C C . GLN A 1 312 ? 7.250 20.952 -3.219 1.00 42.12 312 GLN A C 1
ATOM 2461 O O . GLN A 1 312 ? 6.830 20.457 -2.180 1.00 42.12 312 GLN A O 1
ATOM 2466 N N . SER A 1 313 ? 6.469 21.545 -4.116 1.00 44.69 313 SER A N 1
ATOM 2467 C CA . SER A 1 313 ? 5.031 21.812 -4.117 1.00 44.69 313 SER A CA 1
ATOM 2468 C C . SER A 1 313 ? 4.135 20.562 -4.093 1.00 44.69 313 SER A C 1
ATOM 2470 O O . SER A 1 313 ? 3.359 20.347 -5.030 1.00 44.69 313 SER A O 1
ATOM 2472 N N . VAL A 1 314 ? 4.257 19.688 -3.093 1.00 47.78 314 VAL A N 1
ATOM 2473 C CA . VAL A 1 314 ? 3.603 18.375 -3.156 1.00 47.78 314 VAL A CA 1
ATOM 2474 C C . VAL A 1 314 ? 2.859 18.010 -1.870 1.00 47.78 314 VAL A C 1
ATOM 2476 O O . VAL A 1 314 ? 3.272 17.144 -1.110 1.00 47.78 314 VAL A O 1
ATOM 2479 N N . ASP A 1 315 ? 1.663 18.578 -1.703 1.00 57.28 315 ASP A N 1
ATOM 2480 C CA . ASP A 1 315 ? 0.652 18.168 -0.705 1.00 57.28 315 ASP A CA 1
ATOM 2481 C C . ASP A 1 315 ? -0.011 16.806 -1.020 1.00 57.28 315 ASP A C 1
ATOM 2483 O O . ASP A 1 315 ? -1.127 16.510 -0.583 1.00 57.28 315 ASP A O 1
ATOM 2487 N N . LYS A 1 316 ? 0.614 15.969 -1.853 1.00 71.19 316 LYS A N 1
ATOM 2488 C CA . LYS A 1 316 ? -0.026 14.792 -2.443 1.00 71.19 316 LYS A CA 1
ATOM 2489 C C . LYS A 1 316 ? 0.869 13.554 -2.311 1.00 71.19 316 LYS A C 1
ATOM 2491 O O . LYS A 1 316 ? 2.031 13.551 -2.697 1.00 71.19 316 LYS A O 1
ATOM 2496 N N . VAL A 1 317 ? 0.299 12.474 -1.790 1.00 84.31 317 VAL A N 1
ATOM 2497 C CA . VAL A 1 317 ? 0.985 11.199 -1.533 1.00 84.31 317 VAL A CA 1
ATOM 2498 C C . VAL A 1 317 ? 1.165 10.400 -2.833 1.00 84.31 317 VAL A C 1
ATOM 2500 O O . VAL A 1 317 ? 0.242 10.320 -3.652 1.00 84.31 317 VAL A O 1
ATOM 2503 N N . ILE A 1 318 ? 2.338 9.782 -3.022 1.00 89.44 318 ILE A N 1
ATOM 2504 C CA . ILE A 1 318 ? 2.631 8.916 -4.179 1.00 89.44 318 ILE A CA 1
ATOM 2505 C C . ILE A 1 318 ? 2.639 7.454 -3.726 1.00 89.44 318 ILE A C 1
ATOM 2507 O O . ILE A 1 318 ? 3.359 7.082 -2.801 1.00 89.44 318 ILE A O 1
ATOM 2511 N N . THR A 1 319 ? 1.875 6.607 -4.411 1.00 93.19 319 THR A N 1
ATOM 2512 C CA . THR A 1 319 ? 1.912 5.150 -4.237 1.00 93.19 319 THR A CA 1
ATOM 2513 C C . THR A 1 319 ? 2.863 4.556 -5.268 1.00 93.19 319 THR A C 1
ATOM 2515 O O . THR A 1 319 ? 2.646 4.686 -6.470 1.00 93.19 319 THR A O 1
ATOM 2518 N N . VAL A 1 320 ? 3.914 3.880 -4.818 1.00 94.62 320 VAL A N 1
ATOM 2519 C CA . VAL A 1 320 ? 4.900 3.213 -5.670 1.00 94.62 320 VAL A CA 1
ATOM 2520 C C . VAL A 1 320 ? 4.650 1.713 -5.665 1.00 94.62 320 VAL A C 1
ATOM 2522 O O . VAL A 1 320 ? 4.771 1.066 -4.629 1.00 94.62 320 VAL A O 1
ATOM 2525 N N . LEU A 1 321 ? 4.338 1.159 -6.836 1.00 95.88 321 LEU A N 1
ATOM 2526 C CA . LEU A 1 321 ? 4.103 -0.265 -7.042 1.00 95.88 321 LEU A CA 1
ATOM 2527 C C . LEU A 1 321 ? 5.323 -0.932 -7.684 1.00 95.88 321 LEU A C 1
ATOM 2529 O O . LEU A 1 321 ? 5.701 -0.620 -8.814 1.00 95.88 321 LEU A O 1
ATOM 2533 N N . ASN A 1 322 ? 5.920 -1.899 -6.998 1.00 95.12 322 ASN A N 1
ATOM 2534 C CA . ASN A 1 322 ? 7.034 -2.704 -7.474 1.00 95.12 322 ASN A CA 1
ATOM 2535 C C . ASN A 1 322 ? 6.547 -4.112 -7.851 1.00 95.12 322 ASN A C 1
ATOM 2537 O O . ASN A 1 322 ? 6.369 -4.972 -6.996 1.00 95.12 322 ASN A O 1
ATOM 2541 N N . MET A 1 323 ? 6.356 -4.379 -9.147 1.00 93.50 323 MET A N 1
ATOM 2542 C CA . MET A 1 323 ? 6.003 -5.726 -9.614 1.00 93.50 323 MET A CA 1
ATOM 2543 C C . MET A 1 323 ? 7.245 -6.624 -9.714 1.00 93.50 323 MET A C 1
ATOM 2545 O O . MET A 1 323 ? 8.147 -6.348 -10.512 1.00 93.50 323 MET A O 1
ATOM 2549 N N . ARG A 1 324 ? 7.316 -7.705 -8.941 1.00 88.81 324 ARG A N 1
ATOM 2550 C CA . ARG A 1 324 ? 8.448 -8.638 -8.967 1.00 88.81 324 ARG A CA 1
ATOM 2551 C C . ARG A 1 324 ? 8.396 -9.579 -10.167 1.00 88.81 324 ARG A C 1
ATOM 2553 O O . ARG A 1 324 ? 7.345 -10.071 -10.564 1.00 88.81 324 ARG A O 1
ATOM 2560 N N . GLY A 1 325 ? 9.570 -9.884 -10.716 1.00 87.56 325 GLY A N 1
ATOM 2561 C CA . GLY A 1 325 ? 9.716 -10.767 -11.875 1.00 87.56 325 GLY A CA 1
ATOM 2562 C C . GLY A 1 325 ? 9.564 -10.063 -13.229 1.00 87.56 325 GLY A C 1
ATOM 2563 O O . GLY A 1 325 ? 9.667 -8.841 -13.337 1.00 87.56 325 GLY A O 1
ATOM 2564 N N . ASN A 1 326 ? 9.409 -10.864 -14.286 1.00 88.81 326 ASN A N 1
ATOM 2565 C CA . ASN A 1 326 ? 9.206 -10.384 -15.653 1.00 88.81 326 ASN A CA 1
ATOM 2566 C C . ASN A 1 326 ? 7.702 -10.222 -15.924 1.00 88.81 326 ASN A C 1
ATOM 2568 O O . ASN A 1 326 ? 6.945 -11.166 -15.709 1.00 88.81 326 ASN A O 1
ATOM 2572 N N . SER A 1 327 ? 7.288 -9.051 -16.407 1.00 90.25 327 SER A N 1
ATOM 2573 C CA . SER A 1 327 ? 5.880 -8.731 -16.698 1.00 90.25 327 SER A CA 1
ATOM 2574 C C . SER A 1 327 ? 5.224 -9.720 -17.668 1.00 90.25 327 SER A C 1
ATOM 2576 O O . SER A 1 327 ? 4.086 -10.129 -17.450 1.00 90.25 327 SER A O 1
ATOM 2578 N N . ASP A 1 328 ? 5.967 -10.208 -18.664 1.00 88.06 328 ASP A N 1
ATOM 2579 C CA . ASP A 1 328 ? 5.446 -11.166 -19.649 1.00 88.06 328 ASP A CA 1
ATOM 2580 C C . ASP A 1 328 ? 5.074 -12.532 -19.051 1.00 88.06 328 ASP A C 1
ATOM 2582 O O . ASP A 1 328 ? 4.240 -13.241 -19.607 1.00 88.06 328 ASP A O 1
ATOM 2586 N N . VAL A 1 329 ? 5.659 -12.895 -17.905 1.00 88.69 329 VAL A N 1
ATOM 2587 C CA . VAL A 1 329 ? 5.367 -14.159 -17.204 1.00 88.69 329 VAL A CA 1
ATOM 2588 C C . VAL A 1 329 ? 4.086 -14.055 -16.369 1.00 88.69 329 VAL A C 1
ATOM 2590 O O . VAL A 1 329 ? 3.437 -15.063 -16.102 1.00 88.69 329 VAL A O 1
ATOM 2593 N N . PHE A 1 330 ? 3.695 -12.840 -15.980 1.00 89.19 330 PHE A N 1
ATOM 2594 C CA . PHE A 1 330 ? 2.585 -12.568 -15.064 1.00 89.19 330 PHE A CA 1
ATOM 2595 C C . PHE A 1 330 ? 1.600 -11.572 -15.700 1.00 89.19 330 PHE A C 1
ATOM 2597 O O . PHE A 1 330 ? 1.497 -10.416 -15.269 1.00 89.19 330 PHE A O 1
ATOM 2604 N N . PRO A 1 331 ? 0.881 -11.976 -16.765 1.00 88.75 331 PRO A N 1
ATOM 2605 C CA . PRO A 1 331 ? 0.053 -11.066 -17.552 1.00 88.75 331 PRO A CA 1
ATOM 2606 C C . PRO A 1 331 ? -1.131 -10.494 -16.761 1.00 88.75 331 PRO A C 1
ATOM 2608 O O . PRO A 1 331 ? -1.455 -9.319 -16.932 1.00 88.75 331 PRO A O 1
ATOM 2611 N N . ARG A 1 332 ? -1.743 -11.279 -15.861 1.00 89.12 332 ARG A N 1
ATOM 2612 C CA . ARG A 1 332 ? -2.877 -10.842 -15.024 1.00 89.12 332 ARG A CA 1
ATOM 2613 C C . ARG A 1 332 ? -2.462 -9.726 -14.061 1.00 89.12 332 ARG A C 1
ATOM 2615 O O . ARG A 1 332 ? -3.082 -8.665 -14.035 1.00 89.12 332 ARG A O 1
ATOM 2622 N N . GLN A 1 333 ? -1.356 -9.918 -13.343 1.00 90.38 333 GLN A N 1
ATOM 2623 C CA . GLN A 1 333 ? -0.791 -8.911 -12.443 1.00 90.38 333 GLN A CA 1
ATOM 2624 C C . GLN A 1 333 ? -0.325 -7.674 -13.215 1.00 90.38 333 GLN A C 1
ATOM 2626 O O . GLN A 1 333 ? -0.632 -6.555 -12.813 1.00 90.38 333 GLN A O 1
ATOM 2631 N N . THR A 1 334 ? 0.340 -7.860 -14.362 1.00 92.44 334 THR A N 1
ATOM 2632 C CA . THR A 1 334 ? 0.767 -6.747 -15.227 1.00 92.44 334 THR A CA 1
ATOM 2633 C C . THR A 1 334 ? -0.423 -5.900 -15.666 1.00 92.44 334 THR A C 1
ATOM 2635 O O . THR A 1 334 ? -0.379 -4.677 -15.553 1.00 92.44 334 THR A O 1
ATOM 2638 N N . LYS A 1 335 ? -1.503 -6.539 -16.132 1.00 91.69 335 LYS A N 1
ATOM 2639 C CA . LYS A 1 335 ? -2.739 -5.870 -16.553 1.00 91.69 335 LYS A CA 1
ATOM 2640 C C . LYS A 1 335 ? -3.356 -5.070 -15.409 1.00 91.69 335 LYS A C 1
ATOM 2642 O O . LYS A 1 335 ? -3.718 -3.915 -15.620 1.00 91.69 335 LYS A O 1
ATOM 2647 N N . LEU A 1 336 ? -3.442 -5.648 -14.208 1.00 90.31 336 LEU A N 1
ATOM 2648 C CA . LEU A 1 336 ? -3.986 -4.955 -13.039 1.00 90.31 336 LEU A CA 1
ATOM 2649 C C . LEU A 1 336 ? -3.136 -3.736 -12.656 1.00 90.31 336 LEU A C 1
ATOM 2651 O O . LEU A 1 336 ? -3.662 -2.631 -12.551 1.00 90.31 336 LEU A O 1
ATOM 2655 N N . VAL A 1 337 ? -1.821 -3.914 -12.531 1.00 93.25 337 VAL A N 1
ATOM 2656 C CA . VAL A 1 337 ? -0.885 -2.841 -12.168 1.00 93.25 337 VAL A CA 1
ATOM 2657 C C . VAL A 1 337 ? -0.898 -1.706 -13.193 1.00 93.25 337 VAL A C 1
ATOM 2659 O O . VAL A 1 337 ? -0.917 -0.537 -12.816 1.00 93.25 337 VAL A O 1
ATOM 2662 N N . CYS A 1 338 ? -0.944 -2.027 -14.489 1.00 93.31 338 CYS A N 1
ATOM 2663 C CA . CYS A 1 338 ? -1.016 -1.026 -15.556 1.00 93.31 338 CYS A CA 1
ATOM 2664 C C . CYS A 1 338 ? -2.309 -0.203 -15.513 1.00 93.31 338 CYS A C 1
ATOM 2666 O O . CYS A 1 338 ? -2.278 0.977 -15.856 1.00 93.31 338 CYS A O 1
ATOM 2668 N N . LYS A 1 339 ? -3.423 -0.816 -15.095 1.00 90.50 339 LYS A N 1
ATOM 2669 C CA . LYS A 1 339 ? -4.712 -0.134 -14.927 1.00 90.50 339 LYS A CA 1
ATOM 2670 C C . LYS A 1 339 ? -4.764 0.721 -13.665 1.00 90.50 339 LYS A C 1
ATOM 2672 O O . LYS A 1 339 ? -5.391 1.774 -13.690 1.00 90.50 339 LYS A O 1
ATOM 2677 N N . MET A 1 340 ? -4.120 0.267 -12.588 1.00 91.12 340 MET A N 1
ATOM 2678 C CA . MET A 1 340 ? -4.004 1.020 -11.337 1.00 91.12 340 MET A CA 1
ATOM 2679 C C . MET A 1 340 ? -3.143 2.272 -11.498 1.00 91.12 340 MET A C 1
ATOM 2681 O O . MET A 1 340 ? -3.455 3.325 -10.951 1.00 91.12 340 MET A O 1
ATOM 2685 N N . ALA A 1 341 ? -2.048 2.157 -12.247 1.00 94.06 341 ALA A N 1
ATOM 2686 C CA . ALA A 1 341 ? -1.044 3.200 -12.341 1.00 94.06 341 ALA A CA 1
ATOM 2687 C C . ALA A 1 341 ? -1.486 4.401 -13.188 1.00 94.06 341 ALA A C 1
ATOM 2689 O O . ALA A 1 341 ? -1.924 4.265 -14.331 1.00 94.06 341 ALA A O 1
ATOM 2690 N N . ASN A 1 342 ? -1.237 5.600 -12.662 1.00 94.25 342 ASN A N 1
ATOM 2691 C CA . ASN A 1 342 ? -1.241 6.827 -13.455 1.00 94.25 342 ASN A CA 1
ATOM 2692 C C . ASN A 1 342 ? -0.029 6.871 -14.395 1.00 94.25 342 ASN A C 1
ATOM 2694 O O . ASN A 1 342 ? -0.121 7.375 -15.514 1.00 94.25 342 ASN A O 1
ATOM 2698 N N . LEU A 1 343 ? 1.101 6.325 -13.938 1.00 95.00 343 LEU A N 1
ATOM 2699 C CA . LEU A 1 343 ? 2.355 6.279 -14.674 1.00 95.00 343 LEU A CA 1
ATOM 2700 C C . LEU A 1 343 ? 3.022 4.911 -14.521 1.00 95.00 343 LEU A C 1
ATOM 2702 O O . LEU A 1 343 ? 3.324 4.478 -13.411 1.00 95.00 343 LEU A O 1
ATOM 2706 N N . VAL A 1 344 ? 3.308 4.247 -15.640 1.00 97.19 344 VAL A N 1
ATOM 2707 C CA . VAL A 1 344 ? 4.094 3.007 -15.662 1.00 97.19 344 VAL A CA 1
ATOM 2708 C C . VAL A 1 344 ? 5.522 3.302 -16.112 1.00 97.19 344 VAL A C 1
ATOM 2710 O O . VAL A 1 344 ? 5.745 3.839 -17.192 1.00 97.19 344 VAL A O 1
ATOM 2713 N N . ILE A 1 345 ? 6.510 2.907 -15.318 1.00 97.19 345 ILE A N 1
ATOM 2714 C CA . ILE A 1 345 ? 7.922 2.897 -15.698 1.00 97.19 345 ILE A CA 1
ATOM 2715 C C . ILE A 1 345 ? 8.281 1.472 -16.121 1.00 97.19 345 ILE A C 1
ATOM 2717 O O . ILE A 1 345 ? 8.382 0.557 -15.300 1.00 97.19 345 ILE A O 1
ATOM 2721 N N . ALA A 1 346 ? 8.456 1.287 -17.428 1.00 95.50 346 ALA A N 1
ATOM 2722 C CA . ALA A 1 346 ? 8.802 0.011 -18.035 1.00 95.50 346 ALA A CA 1
ATOM 2723 C C . ALA A 1 346 ? 10.312 -0.062 -18.286 1.00 95.50 346 ALA A C 1
ATOM 2725 O O . ALA A 1 346 ? 10.836 0.592 -19.190 1.00 95.50 346 ALA A O 1
ATOM 2726 N N . ILE A 1 347 ? 11.009 -0.874 -17.489 1.00 94.25 347 ILE A N 1
ATOM 2727 C CA . ILE A 1 347 ? 12.455 -1.075 -17.600 1.00 94.25 347 ILE A CA 1
ATOM 2728 C C . ILE A 1 347 ? 12.732 -2.296 -18.476 1.00 94.25 347 ILE A C 1
ATOM 2730 O O . ILE A 1 347 ? 12.252 -3.397 -18.201 1.00 94.25 347 ILE A O 1
ATOM 2734 N N . ILE A 1 348 ? 13.505 -2.091 -19.538 1.00 90.62 348 ILE A N 1
ATOM 2735 C CA . ILE A 1 348 ? 13.684 -3.032 -20.643 1.00 90.62 348 ILE A CA 1
ATOM 2736 C C . ILE A 1 348 ? 15.177 -3.242 -20.891 1.00 90.62 348 ILE A C 1
ATOM 2738 O O . ILE A 1 348 ? 15.941 -2.283 -21.021 1.00 90.62 348 ILE A O 1
ATOM 2742 N N . ALA A 1 349 ? 15.595 -4.499 -21.014 1.00 83.81 349 ALA A N 1
ATOM 2743 C CA . ALA A 1 349 ? 16.942 -4.833 -21.462 1.00 83.81 349 ALA A CA 1
ATOM 2744 C C . ALA A 1 349 ? 17.099 -4.523 -22.963 1.00 83.81 349 ALA A C 1
ATOM 2746 O O . ALA A 1 349 ? 16.304 -4.973 -23.790 1.00 83.81 349 ALA A O 1
ATOM 2747 N N . LYS A 1 350 ? 18.120 -3.738 -23.336 1.00 72.00 350 LYS A N 1
ATOM 2748 C CA . LYS A 1 350 ? 18.329 -3.246 -24.711 1.00 72.00 350 LYS A CA 1
ATOM 2749 C C . LYS A 1 350 ? 18.484 -4.385 -25.718 1.00 72.00 350 LYS A C 1
ATOM 2751 O O . LYS A 1 350 ? 17.985 -4.266 -26.836 1.00 72.00 350 LYS A O 1
ATOM 2756 N N . GLU A 1 351 ? 19.161 -5.456 -25.317 1.00 64.00 351 GLU A N 1
ATOM 2757 C CA . GLU A 1 351 ? 19.436 -6.638 -26.145 1.00 64.00 351 GLU A CA 1
ATOM 2758 C C . GLU A 1 351 ? 18.144 -7.310 -26.634 1.00 64.00 351 GLU A C 1
ATOM 2760 O O . GLU A 1 351 ? 18.095 -7.793 -27.758 1.00 64.00 351 GLU A O 1
ATOM 2765 N N . SER A 1 352 ? 17.048 -7.194 -25.880 1.00 59.34 352 SER A N 1
ATOM 2766 C CA . SER A 1 352 ? 15.760 -7.805 -26.218 1.00 59.34 352 SER A CA 1
ATOM 2767 C C . SER A 1 352 ? 14.807 -6.871 -26.985 1.00 59.34 352 SER A C 1
ATOM 2769 O O . SER A 1 352 ? 13.679 -7.250 -27.276 1.00 59.34 352 SER A O 1
ATOM 2771 N N . LYS A 1 353 ? 15.189 -5.633 -27.349 1.00 63.47 353 LYS A N 1
ATOM 2772 C CA . LYS A 1 353 ? 14.225 -4.622 -27.858 1.00 63.47 353 LYS A CA 1
ATOM 2773 C C . LYS A 1 353 ? 13.447 -5.054 -29.115 1.00 63.47 353 LYS A C 1
ATOM 2775 O O . LYS A 1 353 ? 12.282 -4.683 -29.259 1.00 63.47 353 LYS A O 1
ATOM 2780 N N . LYS A 1 354 ? 14.068 -5.797 -30.043 1.00 62.88 354 LYS A N 1
ATOM 2781 C CA . LYS A 1 354 ? 13.389 -6.288 -31.262 1.00 62.88 354 LYS A CA 1
ATOM 2782 C C . LYS A 1 354 ? 12.430 -7.444 -30.965 1.00 62.88 354 LYS A C 1
ATOM 2784 O O . LYS A 1 354 ? 11.343 -7.466 -31.533 1.00 62.88 354 LYS A O 1
ATOM 2789 N N . GLU A 1 355 ? 12.816 -8.337 -30.062 1.00 65.56 355 GLU A N 1
ATOM 2790 C CA . GLU A 1 355 ? 12.030 -9.499 -29.627 1.00 65.56 355 GLU A CA 1
ATOM 2791 C C . GLU A 1 355 ? 10.847 -9.075 -28.738 1.00 65.56 355 GLU A C 1
ATOM 2793 O O . GLU A 1 355 ? 9.766 -9.647 -28.797 1.00 65.56 355 GLU A O 1
ATOM 2798 N N . MET A 1 356 ? 11.006 -7.971 -28.006 1.00 71.38 356 MET A N 1
ATOM 2799 C CA . MET A 1 356 ? 10.051 -7.466 -27.013 1.00 71.38 356 MET A CA 1
ATOM 2800 C C . MET A 1 356 ? 9.020 -6.477 -27.564 1.00 71.38 356 MET A C 1
ATOM 2802 O O . MET A 1 356 ? 8.291 -5.845 -26.796 1.00 71.38 356 MET A O 1
ATOM 2806 N N . LYS A 1 357 ? 8.937 -6.302 -28.892 1.00 79.81 357 LYS A N 1
ATOM 2807 C CA . LYS A 1 357 ? 7.970 -5.379 -29.520 1.00 79.81 357 LYS A CA 1
ATOM 2808 C C . LYS A 1 357 ? 6.535 -5.666 -29.074 1.00 79.81 357 LYS A C 1
ATOM 2810 O O . LYS A 1 357 ? 5.786 -4.730 -28.796 1.00 79.81 357 LYS A O 1
ATOM 2815 N N . GLN A 1 358 ? 6.175 -6.945 -28.972 1.00 83.12 358 GLN A N 1
ATOM 2816 C CA . GLN A 1 358 ? 4.845 -7.370 -28.541 1.00 83.12 358 GLN A CA 1
ATOM 2817 C C . GLN A 1 358 ? 4.577 -6.983 -27.080 1.00 83.12 358 GLN A C 1
ATOM 2819 O O . GLN A 1 358 ? 3.549 -6.374 -26.789 1.00 83.12 358 GLN A O 1
ATOM 2824 N N . SER A 1 359 ? 5.519 -7.245 -26.175 1.00 84.44 359 SER A N 1
ATOM 2825 C CA . SER A 1 359 ? 5.427 -6.876 -24.756 1.00 84.44 359 SER A CA 1
ATOM 2826 C C . SER A 1 359 ? 5.275 -5.364 -24.576 1.00 84.44 359 SER A C 1
ATOM 2828 O O . SER A 1 359 ? 4.389 -4.895 -23.863 1.00 84.44 359 SER A O 1
ATOM 2830 N N . ILE A 1 360 ? 6.065 -4.580 -25.317 1.00 86.06 360 ILE A N 1
ATOM 2831 C CA . ILE A 1 360 ? 5.984 -3.112 -25.331 1.00 86.06 360 ILE A CA 1
ATOM 2832 C C . ILE A 1 360 ? 4.604 -2.640 -25.810 1.00 86.06 360 ILE A C 1
ATOM 2834 O O . ILE A 1 360 ? 4.020 -1.749 -25.191 1.00 86.06 360 ILE A O 1
ATOM 2838 N N . SER A 1 361 ? 4.067 -3.235 -26.885 1.00 87.88 361 SER A N 1
ATOM 2839 C CA . SER A 1 361 ? 2.730 -2.884 -27.384 1.00 87.88 361 SER A CA 1
ATOM 2840 C C . SER A 1 361 ? 1.620 -3.233 -26.394 1.00 87.88 361 SER A C 1
ATOM 2842 O O . SER A 1 361 ? 0.710 -2.428 -26.209 1.00 87.88 361 SER A O 1
ATOM 2844 N N . LYS A 1 362 ? 1.725 -4.376 -25.699 1.00 90.00 362 LYS A N 1
ATOM 2845 C CA . LYS A 1 362 ? 0.768 -4.786 -24.665 1.00 90.00 362 LYS A CA 1
ATOM 2846 C C . LYS A 1 362 ? 0.770 -3.794 -23.506 1.00 90.00 362 LYS A C 1
ATOM 2848 O O . LYS A 1 362 ? -0.291 -3.314 -23.125 1.00 90.00 362 LYS A O 1
ATOM 2853 N N . LEU A 1 363 ? 1.950 -3.435 -22.994 1.00 91.38 363 LEU A N 1
ATOM 2854 C CA . LEU A 1 363 ? 2.079 -2.430 -21.932 1.00 91.38 363 LEU A CA 1
ATOM 2855 C C . LEU A 1 363 ? 1.464 -1.094 -22.357 1.00 91.38 363 LEU A C 1
ATOM 2857 O O . LEU A 1 363 ? 0.666 -0.524 -21.622 1.00 91.38 363 LEU A O 1
ATOM 2861 N N . ARG A 1 364 ? 1.756 -0.632 -23.579 1.00 91.12 364 ARG A N 1
ATOM 2862 C CA . ARG A 1 364 ? 1.184 0.616 -24.102 1.00 91.12 364 ARG A CA 1
ATOM 2863 C C . ARG A 1 364 ? -0.343 0.588 -24.166 1.00 91.12 364 ARG A C 1
ATOM 2865 O O . ARG A 1 364 ? -0.965 1.603 -23.889 1.00 91.12 364 ARG A O 1
ATOM 2872 N N . ALA A 1 365 ? -0.932 -0.543 -24.550 1.00 92.12 365 ALA A N 1
ATOM 2873 C CA . ALA A 1 365 ? -2.380 -0.687 -24.671 1.00 92.12 365 ALA A CA 1
ATOM 2874 C C . ALA A 1 365 ? -3.095 -0.752 -23.309 1.00 92.12 365 ALA A C 1
ATOM 2876 O O . ALA A 1 365 ? -4.255 -0.366 -23.210 1.00 92.12 365 ALA A O 1
ATOM 2877 N N . MET A 1 366 ? -2.423 -1.251 -22.266 1.00 91.12 366 MET A N 1
ATOM 2878 C CA . MET A 1 366 ? -3.011 -1.420 -20.931 1.00 91.12 366 MET A CA 1
ATOM 2879 C C . MET A 1 366 ? -2.829 -0.204 -20.015 1.00 91.12 366 MET A C 1
ATOM 2881 O O . MET A 1 366 ? -3.547 -0.088 -19.024 1.00 91.12 366 MET A O 1
ATOM 2885 N N . SER A 1 367 ? -1.859 0.664 -20.304 1.00 92.12 367 SER A N 1
ATOM 2886 C CA . SER A 1 367 ? -1.462 1.774 -19.434 1.00 92.12 367 SER A CA 1
ATOM 2887 C C . SER A 1 367 ? -1.956 3.124 -19.944 1.00 92.12 367 SER A C 1
ATOM 2889 O O . SER A 1 367 ? -1.937 3.395 -21.141 1.00 92.12 367 SER A O 1
ATOM 2891 N N . GLN A 1 368 ? -2.296 4.025 -19.019 1.00 89.88 368 GLN A N 1
ATOM 2892 C CA . GLN A 1 368 ? -2.626 5.415 -19.361 1.00 89.88 368 GLN A CA 1
ATOM 2893 C C . GLN A 1 368 ? -1.404 6.177 -19.889 1.00 89.88 368 GLN A C 1
ATOM 2895 O O . GLN A 1 368 ? -1.494 6.934 -20.856 1.00 89.88 368 GLN A O 1
ATOM 2900 N N . LYS A 1 369 ? -0.252 5.970 -19.245 1.00 93.06 369 LYS A N 1
ATOM 2901 C CA . LYS A 1 369 ? 1.028 6.577 -19.607 1.00 93.06 369 LYS A CA 1
ATOM 2902 C C . LYS A 1 369 ? 2.173 5.630 -19.273 1.00 93.06 369 LYS A C 1
ATOM 2904 O O . LYS A 1 369 ? 2.153 4.975 -18.232 1.00 93.06 369 LYS A O 1
ATOM 2909 N N . VAL A 1 370 ? 3.181 5.586 -20.147 1.00 94.19 370 VAL A N 1
ATOM 2910 C CA . VAL A 1 370 ? 4.376 4.754 -19.965 1.00 94.19 370 VAL A CA 1
ATOM 2911 C C . VAL A 1 370 ? 5.641 5.571 -20.222 1.00 94.19 370 VAL A C 1
ATOM 2913 O O . VAL A 1 370 ? 5.747 6.229 -21.255 1.00 94.19 370 VAL A O 1
ATOM 2916 N N . ILE A 1 371 ? 6.613 5.490 -19.312 1.00 94.75 371 ILE A N 1
ATOM 2917 C CA . ILE A 1 371 ? 8.007 5.884 -19.547 1.00 94.75 371 ILE A CA 1
ATOM 2918 C C . ILE A 1 371 ? 8.809 4.613 -19.807 1.00 94.75 371 ILE A C 1
ATOM 2920 O O . ILE A 1 371 ? 8.864 3.710 -18.971 1.00 94.75 371 ILE A O 1
ATOM 2924 N N . TYR A 1 372 ? 9.449 4.552 -20.970 1.00 93.44 372 TYR A N 1
ATOM 2925 C CA . TYR A 1 372 ? 10.289 3.424 -21.347 1.00 93.44 372 TYR A CA 1
ATOM 2926 C C . TYR A 1 372 ? 11.748 3.696 -21.001 1.00 93.44 372 TYR A C 1
ATOM 2928 O O . TYR A 1 372 ? 12.322 4.692 -21.441 1.00 93.44 372 TYR A O 1
ATOM 2936 N N . VAL A 1 373 ? 12.359 2.776 -20.260 1.00 94.06 373 VAL A N 1
ATOM 2937 C CA . VAL A 1 373 ? 13.765 2.835 -19.863 1.00 94.06 373 VAL A CA 1
ATOM 2938 C C . VAL A 1 373 ? 14.503 1.667 -20.502 1.00 94.06 373 VAL A C 1
ATOM 2940 O O . VAL A 1 373 ? 14.222 0.512 -20.202 1.00 94.06 373 VAL A O 1
ATOM 2943 N N . SER A 1 374 ? 15.456 1.951 -21.385 1.00 91.38 374 SER A N 1
ATOM 2944 C CA . SER A 1 374 ? 16.306 0.942 -22.014 1.00 91.38 374 SER A CA 1
ATOM 2945 C C . SER A 1 374 ? 17.646 0.868 -21.292 1.00 91.38 374 SER A C 1
ATOM 2947 O O . SER A 1 374 ? 18.446 1.801 -21.364 1.00 91.38 374 SER A O 1
ATOM 2949 N N . LEU A 1 375 ? 17.919 -0.277 -20.673 1.00 90.62 375 LEU A N 1
ATOM 2950 C CA . LEU A 1 375 ? 19.192 -0.569 -20.022 1.00 90.62 375 LEU A CA 1
ATOM 2951 C C . LEU A 1 375 ? 20.084 -1.406 -20.936 1.00 90.62 375 LEU A C 1
ATOM 2953 O O . LEU A 1 375 ? 19.653 -2.442 -21.436 1.00 90.62 375 LEU A O 1
ATOM 2957 N N . LYS A 1 376 ? 21.335 -0.994 -21.138 1.00 87.88 376 LYS A N 1
ATOM 2958 C CA . LYS A 1 376 ? 22.365 -1.805 -21.811 1.00 87.88 376 LYS A CA 1
ATOM 2959 C C . LYS A 1 376 ? 23.527 -2.030 -20.851 1.00 87.88 376 LYS A C 1
ATOM 2961 O O . LYS A 1 376 ? 23.888 -1.084 -20.160 1.00 87.88 376 LYS A O 1
ATOM 2966 N N . ARG A 1 377 ? 24.156 -3.208 -20.847 1.00 84.88 377 ARG A N 1
ATOM 2967 C CA . ARG A 1 377 ? 25.495 -3.326 -20.253 1.00 84.88 377 ARG A CA 1
ATOM 2968 C C . ARG A 1 377 ? 26.479 -2.444 -21.020 1.00 84.88 377 ARG A C 1
ATOM 2970 O O . ARG A 1 377 ? 26.389 -2.304 -22.243 1.00 84.88 377 ARG A O 1
ATOM 2977 N N . SER A 1 378 ? 27.351 -1.772 -20.283 1.00 79.88 378 SER A N 1
ATOM 2978 C CA . SER A 1 378 ? 28.478 -1.058 -20.861 1.00 79.88 378 SER A CA 1
ATOM 2979 C C . SER A 1 378 ? 29.532 -2.071 -21.298 1.00 79.88 378 SER A C 1
ATOM 2981 O O . SER A 1 378 ? 29.930 -2.906 -20.495 1.00 79.88 378 SER A O 1
ATOM 2983 N N . ASP A 1 379 ? 29.990 -1.966 -22.545 1.00 72.81 379 ASP A N 1
ATOM 2984 C CA . ASP A 1 379 ? 31.127 -2.747 -23.060 1.00 72.81 379 ASP A CA 1
ATOM 2985 C C . ASP A 1 379 ? 32.472 -2.063 -22.713 1.00 72.81 379 ASP A C 1
ATOM 2987 O O . ASP A 1 379 ? 33.548 -2.595 -22.969 1.00 72.81 379 ASP A O 1
ATOM 2991 N N . ASP A 1 380 ? 32.411 -0.851 -22.146 1.00 65.88 380 ASP A N 1
ATOM 2992 C CA . ASP A 1 380 ? 33.568 0.005 -21.893 1.00 65.88 380 ASP A CA 1
ATOM 2993 C C . ASP A 1 380 ? 34.320 -0.449 -20.620 1.00 65.88 380 ASP A C 1
ATOM 2995 O O . ASP A 1 380 ? 33.790 -0.329 -19.515 1.00 65.88 380 ASP A O 1
ATOM 2999 N N . LEU A 1 381 ? 35.573 -0.900 -20.769 1.00 58.06 381 LEU A N 1
ATOM 3000 C CA . LEU A 1 381 ? 36.456 -1.354 -19.673 1.00 58.06 381 LEU A CA 1
ATOM 3001 C C . LEU A 1 381 ? 37.011 -0.216 -18.788 1.00 58.06 381 LEU A C 1
ATOM 3003 O O . LEU A 1 381 ? 37.623 -0.482 -17.757 1.00 58.06 381 LEU A O 1
ATOM 3007 N N . ILE A 1 382 ? 36.841 1.056 -19.176 1.00 54.19 382 ILE A N 1
ATOM 3008 C CA . ILE A 1 382 ? 37.441 2.206 -18.476 1.00 54.19 382 ILE A CA 1
ATOM 3009 C C . ILE A 1 382 ? 36.381 3.292 -18.214 1.00 54.19 382 ILE A C 1
ATOM 3011 O O . ILE A 1 382 ? 35.875 3.901 -19.162 1.00 54.19 382 ILE A O 1
ATOM 3015 N N . PRO A 1 383 ? 36.059 3.627 -16.950 1.00 52.28 383 PRO A N 1
ATOM 3016 C CA . PRO A 1 383 ? 35.099 4.676 -16.639 1.00 52.28 383 PRO A CA 1
ATOM 3017 C C . PRO A 1 383 ? 35.813 6.028 -16.492 1.00 52.28 383 PRO A C 1
ATOM 3019 O O . PRO A 1 383 ? 36.440 6.280 -15.474 1.00 52.28 383 PRO A O 1
ATOM 3022 N N . LYS A 1 384 ? 35.696 6.942 -17.467 1.00 55.19 384 LYS A N 1
ATOM 3023 C CA . LYS A 1 384 ? 36.213 8.324 -17.291 1.00 55.19 384 LYS A CA 1
ATOM 3024 C C . LYS A 1 384 ? 35.151 9.405 -17.066 1.00 55.19 384 LYS A C 1
ATOM 3026 O O . LYS A 1 384 ? 35.510 10.518 -16.703 1.00 55.19 384 LYS A O 1
ATOM 3031 N N . LYS A 1 385 ? 33.851 9.113 -17.220 1.00 62.91 385 LYS A N 1
ATOM 3032 C CA . LYS A 1 385 ? 32.760 10.064 -16.906 1.00 62.91 385 LYS A CA 1
ATOM 3033 C C . LYS A 1 385 ? 31.553 9.391 -16.245 1.00 62.91 385 LYS A C 1
ATOM 3035 O O . LYS A 1 385 ? 31.266 8.217 -16.523 1.00 62.91 385 LYS A O 1
ATOM 3040 N N . ILE A 1 386 ? 30.863 10.154 -15.389 1.00 65.00 386 ILE A N 1
ATOM 3041 C CA . ILE A 1 386 ? 29.524 9.838 -14.865 1.00 65.00 386 ILE A CA 1
ATOM 3042 C C . ILE A 1 386 ? 28.602 9.615 -16.066 1.00 65.00 386 ILE A C 1
ATOM 3044 O O . ILE A 1 386 ? 28.613 10.389 -17.023 1.00 65.00 386 ILE A O 1
ATOM 3048 N N . GLN A 1 387 ? 27.876 8.501 -16.054 1.00 75.12 387 GLN A N 1
ATOM 3049 C CA . GLN A 1 387 ? 26.996 8.125 -17.149 1.00 75.12 387 GLN A CA 1
ATOM 3050 C C . GLN A 1 387 ? 25.635 8.775 -16.921 1.00 75.12 387 GLN A C 1
ATOM 3052 O O . GLN A 1 387 ? 24.920 8.391 -15.999 1.00 75.12 387 GLN A O 1
ATOM 3057 N N . GLU A 1 388 ? 25.296 9.764 -17.743 1.00 86.12 388 GLU A N 1
ATOM 3058 C CA . GLU A 1 388 ? 23.995 10.426 -17.680 1.00 86.12 388 GLU A CA 1
ATOM 3059 C C . GLU A 1 388 ? 22.956 9.681 -18.539 1.00 86.12 388 GLU A C 1
ATOM 3061 O O . GLU A 1 388 ? 23.291 9.191 -19.627 1.00 86.12 388 GLU A O 1
ATOM 3066 N N . PRO A 1 389 ? 21.695 9.577 -18.085 1.00 89.12 389 PRO A N 1
ATOM 3067 C CA . PRO A 1 38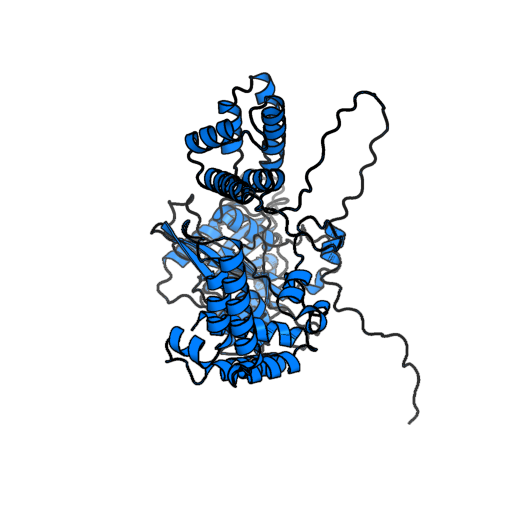9 ? 20.599 9.062 -18.898 1.00 89.12 389 PRO A CA 1
ATOM 3068 C C . PRO A 1 389 ? 20.337 9.952 -20.117 1.00 89.12 389 PRO A C 1
ATOM 3070 O O . PRO A 1 389 ? 20.268 11.174 -20.005 1.00 89.12 389 PRO A O 1
ATOM 3073 N N . VAL A 1 390 ? 20.132 9.342 -21.285 1.00 90.12 390 VAL A N 1
ATOM 3074 C CA . VAL A 1 390 ? 19.866 10.069 -22.536 1.00 90.12 390 VAL A CA 1
ATOM 3075 C C . VAL A 1 390 ? 18.423 9.848 -22.962 1.00 90.12 390 VAL A C 1
ATOM 3077 O O . VAL A 1 390 ? 18.028 8.719 -23.257 1.00 90.12 390 VAL A O 1
ATOM 3080 N N . LEU A 1 391 ? 17.637 10.922 -23.027 1.00 90.88 391 LEU A N 1
ATOM 3081 C CA . LEU A 1 391 ? 16.287 10.886 -23.582 1.00 90.88 391 LEU A CA 1
ATOM 3082 C C . LEU A 1 391 ? 16.360 10.978 -25.111 1.00 90.88 391 LEU A C 1
ATOM 3084 O O . LEU A 1 391 ? 16.841 11.969 -25.655 1.00 90.88 391 LEU A O 1
ATOM 3088 N N . LYS A 1 392 ? 15.874 9.954 -25.812 1.00 87.62 392 LYS A N 1
ATOM 3089 C CA . LYS A 1 392 ? 15.793 9.933 -27.277 1.00 87.62 392 LYS A CA 1
ATOM 3090 C C . LYS A 1 392 ? 14.521 9.218 -27.720 1.00 87.62 392 LYS A C 1
ATOM 3092 O O . LYS A 1 392 ? 14.206 8.154 -27.202 1.00 87.62 392 LYS A O 1
ATOM 3097 N N . ASP A 1 393 ? 13.789 9.798 -28.668 1.00 84.12 393 ASP A N 1
ATOM 3098 C CA . ASP A 1 393 ? 12.549 9.231 -29.226 1.00 84.12 393 ASP A CA 1
ATOM 3099 C C . ASP A 1 393 ? 11.500 8.859 -28.151 1.00 84.12 393 ASP A C 1
ATOM 3101 O O . ASP A 1 393 ? 10.766 7.882 -28.289 1.00 84.12 393 ASP A O 1
ATOM 3105 N N . GLY A 1 394 ? 11.460 9.602 -27.036 1.00 82.25 394 GLY A N 1
ATOM 3106 C CA . GLY A 1 394 ? 10.580 9.323 -25.889 1.00 82.25 394 GLY A CA 1
ATOM 3107 C C . GLY A 1 394 ? 11.033 8.167 -24.983 1.00 82.25 394 GLY A C 1
ATOM 3108 O O . GLY A 1 394 ? 10.290 7.763 -24.092 1.00 82.25 394 GLY A O 1
ATOM 3109 N N . TRP A 1 395 ? 12.236 7.631 -25.195 1.00 89.81 395 TRP A N 1
ATOM 3110 C CA . TRP A 1 395 ? 12.845 6.566 -24.398 1.00 89.81 395 TRP A CA 1
ATOM 3111 C C . TRP A 1 395 ? 14.041 7.088 -23.615 1.00 89.81 395 TRP A C 1
ATOM 3113 O O . TRP A 1 395 ? 14.858 7.845 -24.141 1.00 89.81 395 TRP A O 1
ATOM 3123 N N . LEU A 1 396 ? 14.181 6.624 -22.378 1.00 92.94 396 LEU A N 1
ATOM 3124 C CA . LEU A 1 396 ? 15.336 6.909 -21.544 1.00 92.94 396 LEU A CA 1
ATOM 3125 C C . LEU A 1 396 ? 16.370 5.796 -21.711 1.00 92.94 396 LEU A C 1
ATOM 3127 O O . LEU A 1 396 ? 16.133 4.650 -21.337 1.00 92.94 396 LEU A O 1
ATOM 3131 N N . PHE A 1 397 ? 17.515 6.115 -22.298 1.00 90.81 397 PHE A N 1
ATOM 3132 C CA . PHE A 1 397 ? 18.602 5.168 -22.503 1.00 90.81 397 PHE A CA 1
ATOM 3133 C C . PHE A 1 397 ? 19.650 5.323 -21.413 1.00 90.81 397 PHE A C 1
ATOM 3135 O O . PHE A 1 397 ? 20.135 6.424 -21.158 1.00 90.81 397 PHE A O 1
ATOM 3142 N N . TYR A 1 398 ? 20.037 4.201 -20.815 1.00 91.62 398 TYR A N 1
ATOM 3143 C CA . TYR A 1 398 ? 21.069 4.160 -19.793 1.00 91.62 398 TYR A CA 1
ATOM 3144 C C . TYR A 1 398 ? 22.005 2.976 -20.027 1.00 91.62 398 TYR A C 1
ATOM 3146 O O . TYR A 1 398 ? 21.570 1.847 -20.271 1.00 91.62 398 TYR A O 1
ATOM 3154 N N . LYS A 1 399 ? 23.308 3.246 -19.990 1.00 88.25 399 LYS A N 1
ATOM 3155 C CA . LYS A 1 399 ? 24.338 2.208 -19.998 1.00 88.25 399 LYS A CA 1
ATOM 3156 C C . LYS A 1 399 ? 24.721 1.939 -18.544 1.00 88.25 399 LYS A C 1
ATOM 3158 O O . LYS A 1 399 ? 25.060 2.873 -17.832 1.00 88.25 399 LYS A O 1
ATOM 3163 N N . VAL A 1 400 ? 24.628 0.681 -18.139 1.00 86.56 400 VAL A N 1
ATOM 3164 C CA . VAL A 1 400 ? 24.924 0.197 -16.790 1.00 86.56 400 VAL A CA 1
ATOM 3165 C C . VAL A 1 400 ? 26.352 -0.328 -16.782 1.00 86.56 400 VAL A C 1
ATOM 3167 O O . VAL A 1 400 ? 26.681 -1.210 -17.583 1.00 86.56 400 VAL A O 1
ATOM 3170 N N . LYS A 1 401 ? 27.193 0.210 -15.900 1.00 84.06 401 LYS A N 1
ATOM 3171 C CA . LYS A 1 401 ? 28.559 -0.290 -15.683 1.00 84.06 401 LYS A CA 1
ATOM 3172 C C . LYS A 1 401 ? 28.582 -1.399 -14.632 1.00 84.06 401 LYS A C 1
ATOM 3174 O O . LYS A 1 401 ? 27.606 -1.621 -13.917 1.00 84.06 401 LYS A O 1
ATOM 3179 N N . GLU A 1 402 ? 29.710 -2.091 -14.530 1.00 71.88 402 GLU A N 1
ATOM 3180 C CA . GLU A 1 402 ? 29.970 -2.952 -13.378 1.00 71.88 402 GLU A CA 1
ATOM 3181 C C . GLU A 1 402 ? 29.923 -2.114 -12.087 1.00 71.88 402 GLU A C 1
ATOM 3183 O O . GLU A 1 402 ? 30.312 -0.949 -12.113 1.00 71.88 402 GLU A O 1
ATOM 3188 N N . SER A 1 403 ? 29.345 -2.679 -11.018 1.00 74.31 403 SER A N 1
ATOM 3189 C CA . SER A 1 403 ? 29.031 -2.026 -9.728 1.00 74.31 403 SER A CA 1
ATOM 3190 C C . SER A 1 403 ? 28.123 -0.780 -9.754 1.00 74.31 403 SER A C 1
ATOM 3192 O O . SER A 1 403 ? 27.842 -0.217 -8.700 1.00 74.31 403 SER A O 1
ATOM 3194 N N . ASP A 1 404 ? 27.576 -0.393 -10.908 1.00 81.12 404 ASP A N 1
ATOM 3195 C CA . ASP A 1 404 ? 26.654 0.739 -11.031 1.00 81.12 404 ASP A CA 1
ATOM 3196 C C . ASP A 1 404 ? 25.314 0.472 -10.324 1.00 81.12 404 ASP A C 1
ATOM 3198 O O . ASP A 1 404 ? 24.660 -0.549 -10.548 1.00 81.12 404 ASP A O 1
ATOM 3202 N N . GLU A 1 405 ? 24.882 1.411 -9.484 1.00 84.56 405 GLU A N 1
ATOM 3203 C CA . GLU A 1 405 ? 23.594 1.370 -8.781 1.00 84.56 405 GLU A CA 1
ATOM 3204 C C . GLU A 1 405 ? 22.512 2.226 -9.468 1.00 84.56 405 GLU A C 1
ATOM 3206 O O . GLU A 1 405 ? 21.383 2.337 -8.986 1.00 84.56 405 GLU A O 1
ATOM 3211 N N . GLY A 1 406 ? 22.826 2.841 -10.613 1.00 87.94 406 GLY A N 1
ATOM 3212 C CA . GLY A 1 406 ? 21.887 3.621 -11.418 1.00 87.94 406 GLY A CA 1
ATOM 3213 C C . GLY A 1 406 ? 21.415 4.901 -10.733 1.00 87.94 406 GLY A C 1
ATOM 3214 O O . GLY A 1 406 ? 20.274 5.335 -10.912 1.00 87.94 406 GLY A O 1
ATOM 3215 N N . ILE A 1 407 ? 22.279 5.519 -9.931 1.00 88.88 407 ILE A N 1
ATOM 3216 C CA . ILE A 1 407 ? 21.977 6.740 -9.177 1.00 88.88 407 ILE A CA 1
ATOM 3217 C C . ILE A 1 407 ? 21.570 7.920 -10.094 1.00 88.88 407 ILE A C 1
ATOM 3219 O O . ILE A 1 407 ? 20.558 8.570 -9.798 1.00 88.88 407 ILE A O 1
ATOM 3223 N N . PRO A 1 408 ? 22.278 8.219 -11.208 1.00 90.75 408 PRO A N 1
ATOM 3224 C CA . PRO A 1 408 ? 21.856 9.258 -12.156 1.00 90.75 408 PRO A CA 1
ATOM 3225 C C . PRO A 1 408 ? 20.487 8.958 -12.777 1.00 90.75 408 PRO A C 1
ATOM 3227 O O . PRO A 1 408 ? 19.618 9.825 -12.814 1.00 90.75 408 PRO A O 1
ATOM 3230 N N . LEU A 1 409 ? 20.256 7.699 -13.166 1.00 92.19 409 LEU A N 1
ATOM 3231 C CA . LEU A 1 409 ? 18.979 7.247 -13.720 1.00 92.19 409 LEU A CA 1
ATOM 3232 C C . LEU A 1 409 ? 17.823 7.446 -12.740 1.00 92.19 409 LEU A C 1
ATOM 3234 O O . LEU A 1 409 ? 16.784 7.985 -13.112 1.00 92.19 409 LEU A O 1
ATOM 3238 N N . SER A 1 410 ? 18.031 7.071 -11.480 1.00 91.38 410 SER A N 1
ATOM 3239 C CA . SER A 1 410 ? 17.046 7.238 -10.410 1.00 91.38 410 SER A CA 1
ATOM 3240 C C . SER A 1 410 ? 16.693 8.716 -10.192 1.00 91.38 410 SER A C 1
ATOM 3242 O O . SER A 1 410 ? 15.525 9.042 -9.997 1.00 91.38 410 SER A O 1
ATOM 3244 N N . LYS A 1 411 ? 17.676 9.629 -10.307 1.00 88.81 411 LYS A N 1
ATOM 3245 C CA . LYS A 1 411 ? 17.454 11.088 -10.238 1.00 88.81 411 LYS A CA 1
ATOM 3246 C C . LYS A 1 411 ? 16.556 11.584 -11.366 1.00 88.81 411 LYS A C 1
ATOM 3248 O O . LYS A 1 411 ? 15.616 12.333 -11.124 1.00 88.81 411 LYS A O 1
ATOM 3253 N N . THR A 1 412 ? 16.864 11.183 -12.598 1.00 91.88 412 THR A N 1
ATOM 3254 C CA . THR A 1 412 ? 16.097 11.598 -13.774 1.00 91.88 412 THR A CA 1
ATOM 3255 C C . THR A 1 412 ? 14.670 11.068 -13.708 1.00 91.88 412 THR A C 1
ATOM 3257 O O . THR A 1 412 ? 13.739 11.818 -13.983 1.00 91.88 412 THR A O 1
ATOM 3260 N N . LEU A 1 413 ? 14.483 9.809 -13.295 1.00 92.69 413 LEU A N 1
ATOM 3261 C CA . LEU A 1 413 ? 13.154 9.222 -13.121 1.00 92.69 413 LEU A CA 1
ATOM 3262 C C . LEU A 1 413 ? 12.330 9.967 -12.071 1.00 92.69 413 LEU A C 1
ATOM 3264 O O . LEU A 1 413 ? 11.168 10.263 -12.334 1.00 92.69 413 LEU A O 1
ATOM 3268 N N . TRP A 1 414 ? 12.934 10.323 -10.934 1.00 89.69 414 TRP A N 1
ATOM 3269 C CA . TRP A 1 414 ? 12.259 11.113 -9.905 1.00 89.69 414 TRP A CA 1
ATOM 3270 C C . TRP A 1 414 ? 11.754 12.454 -10.451 1.00 89.69 414 TRP A C 1
ATOM 3272 O O . TRP A 1 414 ? 10.562 12.730 -10.372 1.00 89.69 414 TRP A O 1
ATOM 3282 N N . GLY A 1 415 ? 12.611 13.226 -11.129 1.00 88.38 415 GLY A N 1
ATOM 3283 C CA . GLY A 1 415 ? 12.200 14.505 -11.723 1.00 88.38 415 GLY A CA 1
ATOM 3284 C C . GLY A 1 415 ? 11.107 14.367 -12.795 1.00 88.38 415 GLY A C 1
ATOM 3285 O O . GLY A 1 415 ? 10.266 15.252 -12.952 1.00 88.38 415 GLY A O 1
ATOM 3286 N N . MET A 1 416 ? 11.071 13.247 -13.530 1.00 90.88 416 MET A N 1
ATOM 3287 C CA . MET A 1 416 ? 9.978 12.958 -14.469 1.00 90.88 416 MET A CA 1
ATOM 3288 C C . MET A 1 416 ? 8.662 12.641 -13.745 1.00 90.88 416 MET A C 1
ATOM 3290 O O . MET A 1 416 ? 7.613 13.103 -14.190 1.00 90.88 416 MET A O 1
ATOM 3294 N N . ILE A 1 417 ? 8.712 11.890 -12.638 1.00 90.00 417 ILE A N 1
ATOM 3295 C CA . ILE A 1 417 ? 7.543 11.594 -11.797 1.00 90.00 417 ILE A CA 1
ATOM 3296 C C . ILE A 1 417 ? 6.992 12.883 -11.187 1.00 90.00 417 ILE A C 1
ATOM 3298 O O . ILE A 1 417 ? 5.796 13.127 -11.297 1.00 90.00 417 ILE A O 1
ATOM 3302 N N . GLU A 1 418 ? 7.846 13.729 -10.608 1.00 85.25 418 GLU A N 1
ATOM 3303 C CA . GLU A 1 418 ? 7.448 15.020 -10.029 1.00 85.25 418 GLU A CA 1
ATOM 3304 C C . GLU A 1 418 ? 6.758 15.911 -11.057 1.00 85.25 418 GLU A C 1
ATOM 3306 O O . GLU A 1 418 ? 5.686 16.459 -10.803 1.00 85.25 418 GLU A O 1
ATOM 3311 N N . LYS A 1 419 ? 7.341 16.011 -12.257 1.00 86.56 419 LYS A N 1
ATOM 3312 C CA . LYS A 1 419 ? 6.753 16.777 -13.354 1.00 86.56 419 LYS A CA 1
ATOM 3313 C C . LYS A 1 419 ? 5.387 16.226 -13.758 1.00 86.56 419 LYS A C 1
ATOM 3315 O O . LYS A 1 419 ? 4.456 16.998 -13.976 1.00 86.56 419 LYS A O 1
ATOM 3320 N N . ASP A 1 420 ? 5.256 14.912 -13.900 1.00 86.81 420 ASP A N 1
ATOM 3321 C CA . ASP A 1 420 ? 3.986 14.287 -14.275 1.00 86.81 420 ASP A CA 1
ATOM 3322 C C . ASP A 1 420 ? 2.927 14.444 -13.188 1.00 86.81 420 ASP A C 1
ATOM 3324 O O . ASP A 1 420 ? 1.757 14.680 -13.492 1.00 86.81 420 ASP A O 1
ATOM 3328 N N . PHE A 1 421 ? 3.346 14.375 -11.930 1.00 83.88 421 PHE A N 1
ATOM 3329 C CA . PHE A 1 421 ? 2.474 14.544 -10.788 1.00 83.88 421 PHE A CA 1
ATOM 3330 C C . PHE A 1 421 ? 1.981 15.985 -10.633 1.00 83.88 421 PHE A C 1
ATOM 3332 O O . PHE A 1 421 ? 0.788 16.201 -10.427 1.00 83.88 421 PHE A O 1
ATOM 3339 N N . GLY A 1 422 ? 2.862 16.974 -10.818 1.00 78.44 422 GLY A N 1
ATOM 3340 C CA . GLY A 1 422 ? 2.492 18.392 -10.824 1.00 78.44 422 GLY A CA 1
ATOM 3341 C C . GLY A 1 422 ? 1.500 18.747 -11.937 1.00 78.44 422 GLY A C 1
ATOM 3342 O O . GLY A 1 422 ? 0.634 19.595 -11.749 1.00 78.44 422 GLY A O 1
ATOM 3343 N N . ASN A 1 423 ? 1.562 18.042 -13.071 1.00 77.31 423 ASN A N 1
ATOM 3344 C CA . ASN A 1 423 ? 0.639 18.215 -14.197 1.00 77.31 423 ASN A CA 1
ATOM 3345 C C . ASN A 1 423 ? -0.640 17.365 -14.094 1.00 77.31 423 ASN A C 1
ATOM 3347 O O . ASN A 1 423 ? -1.472 17.394 -15.005 1.00 77.31 423 ASN A O 1
ATOM 3351 N N . ALA A 1 424 ? -0.815 16.578 -13.028 1.00 73.56 424 ALA A N 1
ATOM 3352 C CA . ALA A 1 424 ? -1.994 15.741 -12.860 1.00 73.56 424 ALA A CA 1
ATOM 3353 C C . ALA A 1 424 ? -3.231 16.609 -12.554 1.00 73.56 424 ALA A C 1
ATOM 3355 O O . ALA A 1 424 ? -3.498 16.969 -11.409 1.00 73.56 424 ALA A O 1
ATOM 3356 N N . THR A 1 425 ? -4.001 16.928 -13.598 1.00 59.41 425 THR A N 1
ATOM 3357 C CA . THR A 1 425 ? -5.268 17.683 -13.529 1.00 59.41 425 THR A CA 1
ATOM 3358 C C . THR A 1 425 ? -6.489 16.804 -13.239 1.00 59.41 425 THR A C 1
ATOM 3360 O O . THR A 1 425 ? -7.572 17.314 -12.962 1.00 59.41 425 THR A O 1
ATOM 3363 N N . LYS A 1 426 ? -6.338 15.475 -13.307 1.00 63.84 426 LYS A N 1
ATOM 3364 C CA . LYS A 1 426 ? -7.408 14.500 -13.047 1.00 63.84 426 LYS A CA 1
ATOM 3365 C C . LYS A 1 426 ? -7.525 14.171 -11.559 1.00 63.84 426 LYS A C 1
ATOM 3367 O O . LYS A 1 426 ? -6.529 14.184 -10.836 1.00 63.84 426 LYS A O 1
ATOM 3372 N N . LYS A 1 427 ? -8.736 13.783 -11.134 1.00 80.56 427 LYS A N 1
ATOM 3373 C CA . LYS A 1 427 ? -8.975 13.151 -9.828 1.00 80.56 427 LYS A CA 1
ATOM 3374 C C . LYS A 1 427 ? -8.053 11.934 -9.698 1.00 80.56 427 LYS A C 1
ATOM 3376 O O . LYS A 1 427 ? -8.066 11.058 -10.564 1.00 80.56 427 LYS A O 1
ATOM 3381 N N . LEU A 1 428 ? -7.234 11.921 -8.649 1.00 87.69 428 LEU A N 1
ATOM 3382 C CA . LEU A 1 428 ? -6.350 10.798 -8.355 1.00 87.69 428 LEU A CA 1
ATOM 3383 C C . LEU A 1 428 ? -7.181 9.571 -7.959 1.00 87.69 428 LEU A C 1
ATOM 3385 O O . LEU A 1 428 ? -8.202 9.736 -7.284 1.00 87.69 428 LEU A O 1
ATOM 3389 N N . PRO A 1 429 ? -6.767 8.366 -8.379 1.00 88.81 429 PRO A N 1
ATOM 3390 C CA . PRO A 1 429 ? -7.468 7.144 -8.029 1.00 88.81 429 PRO A CA 1
ATOM 3391 C C . PRO A 1 429 ? -7.301 6.813 -6.546 1.00 88.81 429 PRO A C 1
ATOM 3393 O O . PRO A 1 429 ? -6.325 7.200 -5.894 1.00 88.81 429 PRO A O 1
ATOM 3396 N N . VAL A 1 430 ? -8.251 6.033 -6.046 1.00 90.44 430 VAL A N 1
ATOM 3397 C CA . VAL A 1 430 ? -8.222 5.436 -4.709 1.00 90.44 430 VAL A CA 1
ATOM 3398 C C . VAL A 1 430 ? -8.045 3.924 -4.860 1.00 90.44 430 VAL A C 1
ATOM 3400 O O . VAL A 1 430 ? -8.654 3.315 -5.737 1.00 90.44 430 VAL A O 1
ATOM 3403 N N . LEU A 1 431 ? -7.213 3.284 -4.028 1.00 89.06 431 LEU A N 1
ATOM 3404 C CA . LEU A 1 431 ? -6.895 1.854 -4.191 1.00 89.06 431 LEU A CA 1
ATOM 3405 C C . LEU A 1 431 ? -8.136 0.953 -4.071 1.00 89.06 431 LEU A C 1
ATOM 3407 O O . LEU A 1 431 ? -8.239 -0.060 -4.762 1.00 89.06 431 LEU A O 1
ATOM 3411 N N . GLU A 1 432 ? -9.098 1.349 -3.239 1.00 88.56 432 GLU A N 1
ATOM 3412 C CA . GLU A 1 432 ? -10.378 0.650 -3.078 1.00 88.56 432 GLU A CA 1
ATOM 3413 C C . GLU A 1 432 ? -11.238 0.629 -4.351 1.00 88.56 432 GLU A C 1
ATOM 3415 O O . GLU A 1 432 ? -11.986 -0.326 -4.560 1.00 88.56 432 GLU A O 1
ATOM 3420 N N . GLU A 1 433 ? -11.117 1.623 -5.240 1.00 88.06 433 GLU A N 1
ATOM 3421 C CA . GLU A 1 433 ? -11.903 1.685 -6.485 1.00 88.06 433 GLU A CA 1
ATOM 3422 C C . GLU A 1 433 ? -11.589 0.496 -7.409 1.00 88.06 433 GLU A C 1
ATOM 3424 O O . GLU A 1 433 ? -12.452 0.029 -8.153 1.00 88.06 433 GLU A O 1
ATOM 3429 N N . PHE A 1 434 ? -10.379 -0.065 -7.314 1.00 85.50 434 PHE A N 1
ATOM 3430 C CA . PHE A 1 434 ? -9.962 -1.225 -8.106 1.00 85.50 434 PHE A CA 1
ATOM 3431 C C . PHE A 1 434 ? -10.534 -2.556 -7.603 1.00 85.50 434 PHE A C 1
ATOM 3433 O O . PHE A 1 434 ? -10.387 -3.569 -8.284 1.00 85.50 434 PHE A O 1
ATOM 3440 N N . ALA A 1 435 ? -11.205 -2.565 -6.448 1.00 77.81 435 ALA A N 1
ATOM 3441 C CA . ALA A 1 435 ? -11.902 -3.738 -5.925 1.00 77.81 435 ALA A CA 1
ATOM 3442 C C . ALA A 1 435 ? -13.377 -3.817 -6.350 1.00 77.81 435 ALA A C 1
ATOM 3444 O O . ALA A 1 435 ? -13.957 -4.902 -6.344 1.00 77.81 435 ALA A O 1
ATOM 3445 N N . GLY A 1 436 ? -13.978 -2.686 -6.744 1.00 64.25 436 GLY A N 1
ATOM 3446 C CA . GLY A 1 436 ? -15.389 -2.597 -7.143 1.00 64.25 436 GLY A CA 1
ATOM 3447 C C . GLY A 1 436 ? -15.684 -3.082 -8.565 1.00 64.25 436 GLY A C 1
ATOM 3448 O O . GLY A 1 436 ? -16.843 -3.263 -8.922 1.00 64.25 436 GLY A O 1
ATOM 3449 N N . ASN A 1 437 ? -14.650 -3.309 -9.377 1.00 61.31 437 ASN A N 1
ATOM 3450 C CA . ASN A 1 437 ? -14.778 -3.837 -10.732 1.00 61.31 437 ASN A CA 1
ATOM 3451 C C . ASN A 1 437 ? -13.863 -5.064 -10.873 1.00 61.31 437 ASN A C 1
ATOM 3453 O O . ASN A 1 437 ? -12.791 -4.955 -11.487 1.00 61.31 437 ASN A O 1
ATOM 3457 N N . PRO A 1 438 ? -14.208 -6.193 -10.214 1.00 55.94 438 PRO A N 1
ATOM 3458 C CA . PRO A 1 438 ? -13.404 -7.401 -10.274 1.00 55.94 438 PRO A CA 1
ATOM 3459 C C . PRO A 1 438 ? -13.337 -7.828 -11.735 1.00 55.94 438 PRO A C 1
ATOM 3461 O O . PRO A 1 438 ? -14.316 -8.266 -12.326 1.00 55.94 438 PRO A O 1
ATOM 3464 N N . GLN A 1 439 ? -12.176 -7.635 -12.347 1.00 57.34 439 GLN A N 1
ATOM 3465 C CA . GLN A 1 439 ? -11.909 -8.276 -13.621 1.00 57.34 439 GLN A CA 1
ATOM 3466 C C . GLN A 1 439 ? -11.857 -9.773 -13.351 1.00 57.34 439 GLN A C 1
ATOM 3468 O O . GLN A 1 439 ? -11.276 -10.172 -12.341 1.00 57.34 439 GLN A O 1
ATOM 3473 N N . ASP A 1 440 ? -12.368 -10.580 -14.280 1.00 58.56 440 ASP A N 1
ATOM 3474 C CA . ASP A 1 440 ? -12.391 -12.054 -14.211 1.00 58.56 440 ASP A CA 1
ATOM 3475 C C . ASP A 1 440 ? -11.008 -12.702 -13.955 1.00 58.56 440 ASP A C 1
ATOM 3477 O O . ASP A 1 440 ? -10.884 -13.904 -13.732 1.00 58.56 440 ASP A O 1
ATOM 3481 N N . ASP A 1 441 ? -9.952 -11.889 -13.959 1.00 75.62 441 ASP A N 1
ATOM 3482 C CA . ASP A 1 441 ? -8.550 -12.246 -13.835 1.00 75.62 441 ASP A CA 1
ATOM 3483 C C . ASP A 1 441 ? -7.950 -12.062 -12.423 1.00 75.62 441 ASP A C 1
ATOM 3485 O O . ASP A 1 441 ? -6.777 -12.391 -12.250 1.00 75.62 441 ASP A O 1
ATOM 3489 N N . VAL A 1 442 ? -8.653 -11.499 -11.424 1.00 84.00 442 VAL A N 1
ATOM 3490 C CA . VAL A 1 442 ? -8.077 -11.239 -10.079 1.00 84.00 442 VAL A CA 1
ATOM 3491 C C . VAL A 1 442 ? -9.095 -11.474 -8.960 1.00 84.00 442 VAL A C 1
ATOM 3493 O O . VAL A 1 442 ? -10.210 -10.964 -9.002 1.00 84.00 442 VAL A O 1
ATOM 3496 N N . ILE A 1 443 ? -8.686 -12.198 -7.917 1.00 87.44 443 ILE A N 1
ATOM 3497 C CA . ILE A 1 443 ? -9.477 -12.408 -6.698 1.00 87.44 443 ILE A CA 1
ATOM 3498 C C . ILE A 1 443 ? -9.254 -11.230 -5.748 1.00 87.44 443 ILE A C 1
ATOM 3500 O O . ILE A 1 443 ? -8.114 -10.874 -5.463 1.00 87.44 443 ILE A O 1
ATOM 3504 N N . ILE A 1 444 ? -10.326 -10.645 -5.219 1.00 87.56 444 ILE A N 1
ATOM 3505 C CA . ILE A 1 444 ? -10.244 -9.706 -4.092 1.00 87.56 444 ILE A CA 1
ATOM 3506 C C . ILE A 1 444 ? -10.449 -10.511 -2.811 1.00 87.56 444 ILE A C 1
ATOM 3508 O O . ILE A 1 444 ? -11.446 -11.224 -2.699 1.00 87.56 444 ILE A O 1
ATOM 3512 N N . ASP A 1 445 ? -9.531 -10.408 -1.854 1.00 82.94 445 ASP A N 1
ATOM 3513 C CA . ASP A 1 445 ? -9.615 -11.159 -0.594 1.00 82.94 445 ASP A CA 1
ATOM 3514 C C . ASP A 1 445 ? -10.879 -10.852 0.224 1.00 82.94 445 ASP A C 1
ATOM 3516 O O . ASP A 1 445 ? -11.480 -11.757 0.797 1.00 82.94 445 ASP A O 1
ATOM 3520 N N . GLU A 1 446 ? -11.345 -9.607 0.191 1.00 80.44 446 GLU A N 1
ATOM 3521 C CA . GLU A 1 446 ? -12.608 -9.185 0.812 1.00 80.44 446 GLU A CA 1
ATOM 3522 C C . GLU A 1 446 ? -13.865 -9.733 0.109 1.00 80.44 446 GLU A C 1
ATOM 3524 O O . GLU A 1 446 ? -14.927 -9.814 0.724 1.00 80.44 446 GLU A O 1
ATOM 3529 N N . ASN A 1 447 ? -13.770 -10.133 -1.166 1.00 82.31 447 ASN A N 1
ATOM 3530 C CA . ASN A 1 447 ? -14.913 -10.659 -1.925 1.00 82.31 447 ASN A CA 1
ATOM 3531 C C . ASN A 1 447 ? -15.077 -12.177 -1.794 1.00 82.31 447 ASN A C 1
ATOM 3533 O O . ASN A 1 447 ? -16.040 -12.718 -2.350 1.00 82.31 447 ASN A O 1
ATOM 3537 N N . ILE A 1 448 ? -14.169 -12.856 -1.088 1.00 81.75 448 ILE A N 1
ATOM 3538 C CA . ILE A 1 448 ? -14.308 -14.272 -0.738 1.00 81.75 448 ILE A CA 1
ATOM 3539 C C . ILE A 1 448 ? -15.595 -14.438 0.079 1.00 81.75 448 ILE A C 1
ATOM 3541 O O . ILE A 1 448 ? -15.882 -13.626 0.955 1.00 81.75 448 ILE A O 1
ATOM 3545 N N . GLU A 1 449 ? -16.371 -15.483 -0.212 1.00 81.94 449 GLU A N 1
ATOM 3546 C CA . GLU A 1 449 ? -17.706 -15.733 0.358 1.00 81.94 449 GLU A CA 1
ATOM 3547 C C . GLU A 1 449 ? -17.743 -15.545 1.883 1.00 81.94 449 GLU A C 1
ATOM 3549 O O . GLU A 1 449 ? -18.493 -14.716 2.390 1.00 81.94 449 GLU A O 1
ATOM 3554 N N . LYS A 1 450 ? -16.810 -16.183 2.602 1.00 78.00 450 LYS A N 1
ATOM 3555 C CA . LYS A 1 450 ? -16.668 -16.047 4.060 1.00 78.00 450 LYS A CA 1
ATOM 3556 C C . LYS A 1 450 ? -16.529 -14.592 4.539 1.00 78.00 450 LYS A C 1
ATOM 3558 O O . LYS A 1 450 ? -17.103 -14.228 5.566 1.00 78.00 450 LYS A O 1
ATOM 3563 N N . CYS A 1 451 ? -15.748 -13.779 3.829 1.00 79.00 451 CYS A N 1
ATOM 3564 C CA . CYS A 1 451 ? -15.503 -12.372 4.156 1.00 79.00 451 CYS A CA 1
ATOM 3565 C C . CYS A 1 451 ? -16.741 -11.524 3.855 1.00 79.00 451 CYS A C 1
ATOM 3567 O O . CYS A 1 451 ? -17.129 -10.677 4.660 1.00 79.00 451 CYS A O 1
ATOM 3569 N N . ARG A 1 452 ? -17.392 -11.796 2.719 1.00 82.69 452 ARG A N 1
ATOM 3570 C CA . ARG A 1 452 ? -18.611 -11.114 2.279 1.00 82.69 452 ARG A CA 1
ATOM 3571 C C . ARG A 1 452 ? -19.766 -11.336 3.250 1.00 82.69 452 ARG A C 1
ATOM 3573 O O . ARG A 1 452 ? -20.404 -10.366 3.645 1.00 82.69 452 ARG A O 1
ATOM 3580 N N . ASP A 1 453 ? -19.992 -12.575 3.675 1.00 83.75 453 ASP A N 1
ATOM 3581 C CA . ASP A 1 453 ? -21.042 -12.910 4.642 1.00 83.75 453 ASP A CA 1
ATOM 3582 C C . ASP A 1 453 ? -20.808 -12.196 5.973 1.00 83.75 453 ASP A C 1
ATOM 3584 O O . ASP A 1 453 ? -21.718 -11.604 6.547 1.00 83.75 453 ASP A O 1
ATOM 3588 N N . THR A 1 454 ? -19.553 -12.191 6.428 1.00 83.50 454 THR A N 1
ATOM 3589 C CA . THR A 1 454 ? -19.149 -11.497 7.654 1.00 83.50 454 THR A CA 1
ATOM 3590 C C . THR A 1 454 ? -19.409 -9.994 7.552 1.00 83.50 454 THR A C 1
ATOM 3592 O O . THR A 1 454 ? -19.964 -9.398 8.475 1.00 83.50 454 THR A O 1
ATOM 3595 N N . LYS A 1 455 ? -19.057 -9.380 6.417 1.00 83.81 455 LYS A N 1
ATOM 3596 C CA . LYS A 1 455 ? -19.314 -7.964 6.145 1.00 83.81 455 LYS A CA 1
ATOM 3597 C C . LYS A 1 455 ? -20.811 -7.645 6.175 1.00 83.81 455 LYS A C 1
ATOM 3599 O O . LYS A 1 455 ? -21.201 -6.712 6.869 1.00 83.81 455 LYS A O 1
ATOM 3604 N N . LEU A 1 456 ? -21.644 -8.441 5.502 1.00 85.38 456 LEU A N 1
ATOM 3605 C CA . LEU A 1 456 ? -23.102 -8.265 5.498 1.00 85.38 456 LEU A CA 1
ATOM 3606 C C . LEU A 1 456 ? -23.700 -8.397 6.906 1.00 85.38 456 LEU A C 1
ATOM 3608 O O . LEU A 1 456 ? -24.578 -7.626 7.283 1.00 85.38 456 LEU A O 1
ATOM 3612 N N . SER A 1 457 ? -23.217 -9.348 7.710 1.00 83.81 457 SER A N 1
ATOM 3613 C CA . SER A 1 457 ? -23.650 -9.501 9.105 1.00 83.81 457 SER A CA 1
ATOM 3614 C C . SER A 1 457 ? -23.301 -8.286 9.962 1.00 83.81 457 SER A C 1
ATOM 3616 O O . SER A 1 457 ? -24.093 -7.907 10.823 1.00 83.81 457 SER A O 1
ATOM 3618 N N . VAL A 1 458 ? -22.150 -7.650 9.718 1.00 84.56 458 VAL A N 1
ATOM 3619 C CA . VAL A 1 458 ? -21.795 -6.380 10.362 1.00 84.56 458 VAL A CA 1
ATOM 3620 C C . VAL A 1 458 ? -22.687 -5.250 9.857 1.00 84.56 458 VAL A C 1
ATOM 3622 O O . VAL A 1 458 ? -23.223 -4.517 10.676 1.00 84.56 458 VAL A O 1
ATOM 3625 N N . GLU A 1 459 ? -22.889 -5.106 8.547 1.00 84.75 459 GLU A N 1
ATOM 3626 C CA . GLU A 1 459 ? -23.718 -4.038 7.967 1.00 84.75 459 GLU A CA 1
ATOM 3627 C C . GLU A 1 459 ? -25.144 -4.050 8.540 1.00 84.75 459 GLU A C 1
ATOM 3629 O O . GLU A 1 459 ? -25.626 -3.008 8.990 1.00 84.75 459 GLU A O 1
ATOM 3634 N N . LYS A 1 460 ? -25.754 -5.233 8.690 1.00 83.62 460 LYS A N 1
ATOM 3635 C CA . LYS A 1 460 ? -27.057 -5.419 9.356 1.00 83.62 460 LYS A CA 1
ATOM 3636 C C . LYS A 1 460 ? -27.111 -4.882 10.791 1.00 83.62 460 LYS A C 1
ATOM 3638 O O . LYS A 1 460 ? -28.168 -4.440 11.237 1.00 83.62 460 LYS A O 1
ATOM 3643 N N . LEU A 1 461 ? -25.994 -4.868 11.528 1.00 80.62 461 LEU A N 1
ATOM 3644 C CA . LEU A 1 461 ? -25.949 -4.268 12.871 1.00 80.62 461 LEU A CA 1
ATOM 3645 C C . LEU A 1 461 ? -26.140 -2.743 12.830 1.00 80.62 461 LEU A C 1
ATOM 3647 O O . LEU A 1 461 ? -26.604 -2.167 13.818 1.00 80.62 461 LEU A O 1
ATOM 3651 N N . PHE A 1 462 ? -25.825 -2.095 11.705 1.00 76.25 462 PHE A N 1
ATOM 3652 C CA . PHE A 1 462 ? -25.841 -0.637 11.540 1.00 76.25 462 PHE A CA 1
ATOM 3653 C C . PHE A 1 462 ? -26.948 -0.119 10.594 1.00 76.25 462 PHE A C 1
ATOM 3655 O O . PHE A 1 462 ? -27.279 1.061 10.673 1.00 76.25 462 PHE A O 1
ATOM 3662 N N . GLU A 1 463 ? -27.558 -0.971 9.757 1.00 71.81 463 GLU A N 1
ATOM 3663 C CA . GLU A 1 463 ? -28.530 -0.622 8.695 1.00 71.81 463 GLU A CA 1
ATOM 3664 C C . GLU A 1 463 ? -29.702 0.283 9.129 1.00 71.81 463 GLU A C 1
ATOM 3666 O O . GLU A 1 463 ? -30.116 1.168 8.379 1.00 71.81 463 GLU A O 1
ATOM 3671 N N . THR A 1 464 ? -30.251 0.093 10.328 1.00 62.41 464 THR A N 1
ATOM 3672 C CA . THR A 1 464 ? -31.507 0.743 10.747 1.00 62.41 464 THR A CA 1
ATOM 3673 C C . THR A 1 464 ? -31.350 2.121 11.380 1.00 62.41 464 THR A C 1
ATOM 3675 O O . THR A 1 464 ? -32.351 2.807 11.579 1.00 62.41 464 THR A O 1
ATOM 3678 N N . ASP A 1 465 ? -30.134 2.545 11.728 1.00 62.66 465 ASP A N 1
ATOM 3679 C CA . ASP A 1 465 ? -29.970 3.647 12.682 1.00 62.66 465 ASP A CA 1
ATOM 3680 C C . ASP A 1 465 ? -29.019 4.755 12.210 1.00 62.66 465 ASP A C 1
ATOM 3682 O O . ASP A 1 465 ? -28.756 5.664 12.987 1.00 62.66 465 ASP A O 1
ATOM 3686 N N . CYS A 1 466 ? -28.566 4.762 10.945 1.00 54.19 466 CYS A N 1
ATOM 3687 C CA . CYS A 1 466 ? -27.624 5.752 10.373 1.00 54.19 466 CYS A CA 1
ATOM 3688 C C . CYS A 1 466 ? -28.092 7.231 10.435 1.00 54.19 466 CYS A C 1
ATOM 3690 O O . CYS A 1 466 ? -27.461 8.111 9.857 1.00 54.19 466 CYS A O 1
ATOM 3692 N N . LYS A 1 467 ? -29.232 7.504 11.081 1.00 59.91 467 LYS A N 1
ATOM 3693 C CA . LYS A 1 467 ? -29.835 8.823 11.319 1.00 59.91 467 LYS A CA 1
ATOM 3694 C C . LYS A 1 467 ? -30.103 9.114 12.805 1.00 59.91 467 LYS A C 1
ATOM 3696 O O . LYS A 1 467 ? -30.678 10.154 13.112 1.00 59.91 467 LYS A O 1
ATOM 3701 N N . ILE A 1 468 ? -29.767 8.200 13.715 1.00 63.56 468 ILE A N 1
ATOM 3702 C CA . ILE A 1 468 ? -29.948 8.381 15.157 1.00 63.56 468 ILE A CA 1
ATOM 3703 C C . ILE A 1 468 ? -28.701 9.065 15.717 1.00 63.56 468 ILE A C 1
ATOM 3705 O O . ILE A 1 468 ? -27.584 8.633 15.456 1.00 63.56 468 ILE A O 1
ATOM 3709 N N . ASP A 1 469 ? -28.899 10.120 16.507 1.00 74.25 469 ASP A N 1
ATOM 3710 C CA . ASP A 1 469 ? -27.821 10.762 17.261 1.00 74.25 469 ASP A CA 1
ATOM 3711 C C . ASP A 1 469 ? -27.086 9.746 18.161 1.00 74.25 469 ASP A C 1
ATOM 3713 O O . ASP A 1 469 ? -27.706 8.891 18.800 1.00 74.25 469 ASP A O 1
ATOM 3717 N N . LEU A 1 470 ? -25.757 9.854 18.252 1.00 75.31 470 LEU A N 1
ATOM 3718 C CA . LEU A 1 470 ? -24.907 8.929 19.004 1.00 75.31 470 LEU A CA 1
ATOM 3719 C C . LEU A 1 470 ? -25.334 8.817 20.475 1.00 75.31 470 LEU A C 1
ATOM 3721 O O . LEU A 1 470 ? -25.242 7.736 21.064 1.00 75.31 470 LEU A O 1
ATOM 3725 N N . ALA A 1 471 ? -25.809 9.909 21.083 1.00 77.50 471 ALA A N 1
ATOM 3726 C CA . ALA A 1 471 ? -26.303 9.881 22.458 1.00 77.50 471 ALA A CA 1
ATOM 3727 C C . ALA A 1 471 ? -27.570 9.020 22.585 1.00 77.50 471 ALA A C 1
ATOM 3729 O O . ALA A 1 471 ? -27.632 8.138 23.446 1.00 77.50 471 ALA A O 1
ATOM 3730 N N . ALA A 1 472 ? -28.530 9.205 21.675 1.00 79.25 472 ALA A N 1
ATOM 3731 C CA . ALA A 1 472 ? -29.753 8.408 21.617 1.00 79.25 472 ALA A CA 1
ATOM 3732 C C . ALA A 1 472 ? -29.466 6.930 21.295 1.00 79.25 472 ALA A C 1
ATOM 3734 O O . ALA A 1 472 ? -30.085 6.035 21.875 1.00 79.25 472 ALA A O 1
ATOM 3735 N N . PHE A 1 473 ? -28.480 6.650 20.436 1.00 79.75 473 PHE A N 1
ATOM 3736 C CA . PHE A 1 473 ? -28.034 5.285 20.152 1.00 79.75 473 PHE A CA 1
ATOM 3737 C C . PHE A 1 473 ? -27.470 4.596 21.401 1.00 79.75 473 PHE A C 1
ATOM 3739 O O . PHE A 1 473 ? -27.871 3.475 21.724 1.00 79.75 473 PHE A O 1
ATOM 3746 N N . LYS A 1 474 ? -26.561 5.263 22.129 1.00 79.31 474 LYS A N 1
ATOM 3747 C CA . LYS A 1 474 ? -25.963 4.720 23.360 1.00 79.31 474 LYS A CA 1
ATOM 3748 C C . LYS A 1 474 ? -27.020 4.453 24.425 1.00 79.31 474 LYS A C 1
ATOM 3750 O O . LYS A 1 474 ? -26.977 3.407 25.064 1.00 79.31 474 LYS A O 1
ATOM 3755 N N . GLU A 1 475 ? -27.983 5.355 2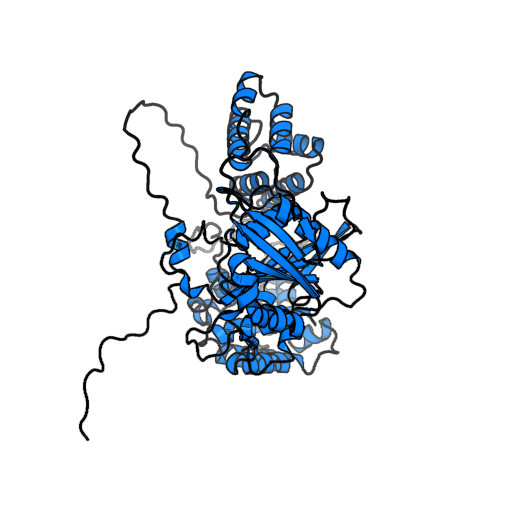4.593 1.00 80.25 475 GLU A N 1
ATOM 3756 C CA . GLU A 1 475 ? -29.062 5.168 25.565 1.00 80.25 475 GLU A CA 1
ATOM 3757 C C . GLU A 1 475 ? -29.980 3.994 25.197 1.00 80.25 475 GLU A C 1
ATOM 3759 O O . GLU A 1 475 ? -30.326 3.192 26.064 1.00 80.25 475 GLU A O 1
ATOM 3764 N N . LYS A 1 476 ? -30.311 3.840 23.909 1.00 81.81 476 LYS A N 1
ATOM 3765 C CA . LYS A 1 476 ? -31.189 2.770 23.418 1.00 81.81 476 LYS A CA 1
ATOM 3766 C C . LYS A 1 476 ? -30.522 1.392 23.425 1.00 81.81 476 LYS A C 1
ATOM 3768 O O . LYS A 1 476 ? -31.142 0.411 23.833 1.00 81.81 476 LYS A O 1
ATOM 3773 N N . TYR A 1 477 ? -29.278 1.297 22.954 1.00 80.94 477 TYR A N 1
ATOM 3774 C CA . TYR A 1 477 ? -28.638 0.008 22.666 1.00 80.94 477 TYR A CA 1
ATOM 3775 C C . TYR A 1 477 ? -27.492 -0.361 23.610 1.00 80.94 477 TYR A C 1
ATOM 3777 O O . TYR A 1 477 ? -27.167 -1.545 23.700 1.00 80.94 477 TYR A O 1
ATOM 3785 N N . LEU A 1 478 ? -26.924 0.593 24.357 1.00 84.19 478 LEU A N 1
ATOM 3786 C CA . LEU A 1 478 ? -25.877 0.365 25.362 1.00 84.19 478 LEU A CA 1
ATOM 3787 C C . LEU A 1 478 ? -26.339 0.794 26.770 1.00 84.19 478 LEU A C 1
ATOM 3789 O O . LEU A 1 478 ? -25.633 1.545 27.452 1.00 84.19 478 LEU A O 1
ATOM 3793 N N . PRO A 1 479 ? -27.489 0.299 27.267 1.00 77.94 479 PRO A N 1
ATOM 3794 C CA . PRO A 1 479 ? -28.082 0.794 28.512 1.00 77.94 479 PRO A CA 1
ATOM 3795 C C . PRO A 1 479 ? -27.172 0.607 29.739 1.00 77.94 479 PRO A C 1
ATOM 3797 O O . PRO A 1 479 ? -27.204 1.392 30.689 1.00 77.94 479 PRO A O 1
ATOM 3800 N N . LEU A 1 480 ? -26.288 -0.394 29.694 1.00 84.31 480 LEU A N 1
ATOM 3801 C CA . LEU A 1 480 ? -25.317 -0.669 30.750 1.00 84.31 480 LEU A CA 1
ATOM 3802 C C . LEU A 1 480 ? -24.226 0.409 30.868 1.00 84.31 480 LEU A C 1
ATOM 3804 O O . LEU A 1 480 ? -23.675 0.567 31.958 1.00 84.31 480 LEU A O 1
ATOM 3808 N N . GLN A 1 481 ? -23.926 1.176 29.806 1.00 82.75 481 GLN A N 1
ATOM 3809 C CA . GLN A 1 481 ? -22.926 2.255 29.866 1.00 82.75 481 GLN A CA 1
ATOM 3810 C C . GLN A 1 481 ? -23.345 3.362 30.833 1.00 82.75 481 GLN A C 1
ATOM 3812 O O . GLN A 1 481 ? -22.515 3.838 31.606 1.00 82.75 481 GLN A O 1
ATOM 3817 N N . LYS A 1 482 ? -24.627 3.751 30.831 1.00 83.06 482 LYS A N 1
ATOM 3818 C CA . LYS A 1 482 ? -25.152 4.787 31.735 1.00 83.06 482 LYS A CA 1
ATOM 3819 C C . LYS A 1 482 ? -25.063 4.332 33.191 1.00 83.06 482 LYS A C 1
ATOM 3821 O O . LYS A 1 482 ? -24.543 5.058 34.032 1.00 83.06 482 LYS A O 1
ATOM 3826 N N . LEU A 1 483 ? -25.474 3.093 33.465 1.00 84.12 483 LEU A N 1
ATOM 3827 C CA . LEU A 1 483 ? -25.367 2.496 34.798 1.00 84.12 483 LEU A CA 1
ATOM 3828 C C . LEU A 1 483 ? -23.913 2.338 35.259 1.00 84.12 483 LEU A C 1
ATOM 3830 O O . LEU A 1 483 ? -23.616 2.561 36.430 1.00 84.12 483 LEU A O 1
ATOM 3834 N N . PHE A 1 484 ? -22.997 1.980 34.354 1.00 84.00 484 PHE A N 1
ATOM 3835 C CA . PHE A 1 484 ? -21.567 1.915 34.660 1.00 84.00 484 PHE A CA 1
ATOM 3836 C C . PHE A 1 484 ? -20.996 3.302 34.971 1.00 84.00 484 PHE A C 1
ATOM 3838 O O . PHE A 1 484 ? -20.284 3.466 35.958 1.00 84.00 484 PHE A O 1
ATOM 3845 N N . LEU A 1 485 ? -21.356 4.317 34.183 1.00 84.69 485 LEU A N 1
ATOM 3846 C CA . LEU A 1 485 ? -20.944 5.696 34.424 1.00 84.69 485 LEU A CA 1
ATOM 3847 C C . LEU A 1 485 ? -21.447 6.202 35.783 1.00 84.69 485 LEU A C 1
ATOM 3849 O O . LEU A 1 485 ? -20.684 6.821 36.521 1.00 84.69 485 LEU A O 1
ATOM 3853 N N . ASP A 1 486 ? -22.703 5.922 36.131 1.00 85.06 486 ASP A N 1
ATOM 3854 C CA . ASP A 1 486 ? -23.276 6.257 37.438 1.00 85.06 486 ASP A CA 1
ATOM 3855 C C . ASP A 1 486 ? -22.548 5.544 38.582 1.00 85.06 486 ASP A C 1
ATOM 3857 O O . ASP A 1 486 ? -22.247 6.161 39.605 1.00 85.06 486 ASP A O 1
ATOM 3861 N N . TRP A 1 487 ? -22.215 4.265 38.396 1.00 87.38 487 TRP A N 1
ATOM 3862 C CA . TRP A 1 487 ? -21.450 3.482 39.365 1.00 87.38 487 TRP A CA 1
ATOM 3863 C C . TRP A 1 487 ? -20.054 4.080 39.601 1.00 87.38 487 TRP A C 1
ATOM 3865 O O . TRP A 1 487 ? -19.667 4.279 40.748 1.00 87.38 487 TRP A O 1
ATOM 3875 N N . VAL A 1 488 ? -19.334 4.464 38.538 1.00 84.88 488 VAL A N 1
ATOM 3876 C CA . VAL A 1 488 ? -18.013 5.122 38.635 1.00 84.88 488 VAL A CA 1
ATOM 3877 C C . VAL A 1 488 ? -18.123 6.529 39.233 1.00 84.88 488 VAL A C 1
ATOM 3879 O O . VAL A 1 488 ? -17.254 6.963 39.988 1.00 84.88 488 VAL A O 1
ATOM 3882 N N . LYS A 1 489 ? -19.200 7.267 38.938 1.00 84.81 489 LYS A N 1
ATOM 3883 C CA . LYS A 1 489 ? -19.453 8.585 39.542 1.00 84.81 489 LYS A CA 1
ATOM 3884 C C . LYS A 1 489 ? -19.622 8.511 41.056 1.00 84.81 489 LYS A C 1
ATOM 3886 O O . LYS A 1 489 ? -19.330 9.507 41.712 1.00 84.81 489 LYS A O 1
ATOM 3891 N N . CYS A 1 490 ? -20.067 7.381 41.611 1.00 82.25 490 CYS A N 1
ATOM 3892 C CA . CYS A 1 490 ? -20.147 7.198 43.062 1.00 82.25 490 CYS A CA 1
ATOM 3893 C C . CYS A 1 490 ? -18.761 7.329 43.717 1.00 82.25 490 CYS A C 1
ATOM 3895 O O . CYS A 1 490 ? -18.649 7.989 44.746 1.00 82.25 490 CYS A O 1
ATOM 3897 N N . ASP A 1 491 ? -17.708 6.818 43.068 1.00 75.06 491 ASP A N 1
ATOM 3898 C CA . ASP A 1 491 ? -16.325 6.877 43.572 1.00 75.06 491 ASP A CA 1
ATOM 3899 C C . ASP A 1 491 ? -15.696 8.272 43.449 1.00 75.06 491 ASP A C 1
ATOM 3901 O O . ASP A 1 491 ? -14.813 8.638 44.218 1.00 75.06 491 ASP A O 1
ATOM 3905 N N . LYS A 1 492 ? -16.162 9.088 42.494 1.00 71.94 492 LYS A N 1
ATOM 3906 C CA . LYS A 1 492 ? -15.641 10.448 42.264 1.00 71.94 492 LYS A CA 1
ATOM 3907 C C . LYS A 1 492 ? -16.238 11.512 43.193 1.00 71.94 492 LYS A C 1
ATOM 3909 O O . LYS A 1 492 ? -15.823 12.673 43.132 1.00 71.94 492 LYS A O 1
ATOM 3914 N N . ARG A 1 493 ? -17.228 11.178 44.028 1.00 71.38 493 ARG A N 1
ATOM 3915 C CA . ARG A 1 493 ? -17.840 12.149 44.951 1.00 71.38 493 ARG A CA 1
ATOM 3916 C C . ARG A 1 493 ? -16.878 12.429 46.105 1.00 71.38 493 ARG A C 1
ATOM 3918 O O . ARG A 1 493 ? -16.623 11.558 46.927 1.00 71.38 493 ARG A O 1
ATOM 3925 N N . ARG A 1 494 ? -16.373 13.667 46.176 1.00 57.94 494 ARG A N 1
ATOM 3926 C CA . ARG A 1 494 ? -15.509 14.130 47.273 1.00 57.94 494 ARG A CA 1
ATOM 3927 C C . ARG A 1 494 ? -16.191 13.918 48.628 1.00 57.94 494 ARG A C 1
ATOM 3929 O O . ARG A 1 494 ? -17.358 14.282 48.798 1.00 57.94 494 ARG A O 1
ATOM 3936 N N . LEU A 1 495 ? -15.428 13.405 49.591 1.00 59.00 495 LEU A N 1
ATOM 3937 C CA . LEU A 1 495 ? -15.739 13.503 51.015 1.00 59.00 495 LEU A CA 1
ATOM 3938 C C . LEU A 1 495 ? -15.751 14.999 51.366 1.00 59.00 495 LEU A C 1
ATOM 3940 O O . LEU A 1 495 ? -14.700 15.631 51.435 1.00 59.00 495 LEU A O 1
ATOM 3944 N N . LYS A 1 496 ? -16.932 15.610 51.489 1.00 53.25 496 LYS A N 1
ATOM 3945 C CA . LYS A 1 496 ? -17.035 16.951 52.081 1.00 53.25 496 LYS A CA 1
ATOM 3946 C C . LYS A 1 496 ? -16.829 16.811 53.591 1.00 53.25 496 LYS A C 1
ATOM 3948 O O . LYS A 1 496 ? -17.331 15.857 54.179 1.00 53.25 496 LYS A O 1
ATOM 3953 N N . SER A 1 497 ? -16.105 17.752 54.194 1.00 55.22 497 SER A N 1
ATOM 3954 C CA . SER A 1 497 ? -15.568 17.706 55.566 1.00 55.22 497 SER A CA 1
ATOM 3955 C C . SER A 1 497 ? -16.602 17.697 56.702 1.00 55.22 497 SER A C 1
ATOM 3957 O O . SER A 1 497 ? -16.224 17.818 57.860 1.00 55.22 497 SER A O 1
ATOM 3959 N N . GLU A 1 498 ? -17.894 17.590 56.402 1.00 55.50 498 GLU A N 1
ATOM 3960 C CA . GLU A 1 498 ? -18.979 17.782 57.372 1.00 55.50 498 GLU A CA 1
ATOM 3961 C C . GLU A 1 498 ? -19.627 16.468 57.841 1.00 55.50 498 GLU A C 1
ATOM 3963 O O . GLU A 1 498 ? -20.492 16.499 58.712 1.00 55.50 498 GLU A O 1
ATOM 3968 N N . HIS A 1 499 ? -19.253 15.304 57.292 1.00 55.75 499 HIS A N 1
ATOM 3969 C CA . HIS A 1 499 ? -19.813 13.997 57.683 1.00 55.75 499 HIS A CA 1
ATOM 3970 C C . HIS A 1 499 ? -18.718 12.996 58.070 1.00 55.75 499 HIS A C 1
ATOM 3972 O O . HIS A 1 499 ? -17.642 12.986 57.473 1.00 55.75 499 HIS A O 1
ATOM 3978 N N . CYS A 1 500 ? -19.017 12.120 59.041 1.00 67.69 500 CYS A N 1
ATOM 3979 C CA . CYS A 1 500 ? -18.164 10.983 59.401 1.00 67.69 500 CYS A CA 1
ATOM 3980 C C . CYS A 1 500 ? -17.815 10.168 58.142 1.00 67.69 500 CYS A C 1
ATOM 3982 O O . CYS A 1 500 ? -18.710 9.730 57.410 1.00 67.69 500 CYS A O 1
ATOM 3984 N N . ALA A 1 501 ? -16.517 9.980 57.888 1.00 68.56 501 ALA A N 1
ATOM 3985 C CA . ALA A 1 501 ? -16.009 9.335 56.680 1.00 68.56 501 ALA A CA 1
ATOM 3986 C C . ALA A 1 501 ? -16.571 7.913 56.487 1.00 68.56 501 ALA A C 1
ATOM 3988 O O . ALA A 1 501 ? -16.891 7.528 55.363 1.00 68.56 501 ALA A O 1
ATOM 3989 N N . GLU A 1 502 ? -16.775 7.165 57.575 1.00 76.00 502 GLU A N 1
ATOM 3990 C CA . GLU A 1 502 ? -17.325 5.803 57.545 1.00 76.00 502 GLU A CA 1
ATOM 3991 C C . GLU A 1 502 ? -18.775 5.756 57.056 1.00 76.00 502 GLU A C 1
ATOM 3993 O O . GLU A 1 502 ? -19.101 4.964 56.169 1.00 76.00 502 GLU A O 1
ATOM 3998 N N . ASN A 1 503 ? -19.635 6.646 57.564 1.00 76.50 503 ASN A N 1
ATOM 3999 C CA . ASN A 1 503 ? -21.037 6.723 57.143 1.00 76.50 503 ASN A CA 1
ATOM 4000 C C . ASN A 1 503 ? -21.138 7.040 55.649 1.00 76.50 503 ASN A C 1
ATOM 4002 O O . ASN A 1 503 ? -21.933 6.440 54.924 1.00 76.50 503 ASN A O 1
ATOM 4006 N N . ARG A 1 504 ? -20.273 7.932 55.158 1.00 72.50 504 ARG A N 1
ATOM 4007 C CA . ARG A 1 504 ? -20.247 8.296 53.742 1.00 72.50 504 ARG A CA 1
ATOM 4008 C C . ARG A 1 504 ? -19.727 7.162 52.855 1.00 72.50 504 ARG A C 1
ATOM 4010 O O . ARG A 1 504 ? -20.266 6.942 51.772 1.00 72.50 504 ARG A O 1
ATOM 4017 N N . LEU A 1 505 ? -18.726 6.407 53.312 1.00 79.69 505 LEU A N 1
ATOM 4018 C CA . LEU A 1 505 ? -18.251 5.201 52.625 1.00 79.69 505 LEU A CA 1
ATOM 4019 C C . LEU A 1 505 ? -19.332 4.112 52.581 1.00 79.69 505 LEU A C 1
ATOM 4021 O O . LEU A 1 505 ? -19.500 3.454 51.553 1.00 79.69 505 LEU A O 1
ATOM 4025 N N . ALA A 1 506 ? -20.097 3.938 53.661 1.00 82.62 506 ALA A N 1
ATOM 4026 C CA . ALA A 1 506 ? -21.224 3.010 53.703 1.00 82.62 506 ALA A CA 1
ATOM 4027 C C . ALA A 1 506 ? -22.341 3.409 52.719 1.00 82.62 506 ALA A C 1
ATOM 4029 O O . ALA A 1 506 ? -22.857 2.548 52.002 1.00 82.62 506 ALA A O 1
ATOM 4030 N N . GLU A 1 507 ? -22.662 4.703 52.608 1.00 83.44 507 GLU A N 1
ATOM 4031 C CA . GLU A 1 507 ? -23.601 5.225 51.604 1.00 83.44 507 GLU A CA 1
ATOM 4032 C C . GLU A 1 507 ? -23.127 4.956 50.172 1.00 83.44 507 GLU A C 1
ATOM 4034 O O . GLU A 1 507 ? -23.891 4.427 49.363 1.00 83.44 507 GLU A O 1
ATOM 4039 N N . ILE A 1 508 ? -21.856 5.249 49.866 1.00 83.75 508 ILE A N 1
ATOM 4040 C CA . ILE A 1 508 ? -21.266 4.978 48.547 1.00 83.75 508 ILE A CA 1
ATOM 4041 C C . ILE A 1 508 ? -21.342 3.478 48.230 1.00 83.75 508 ILE A C 1
ATOM 4043 O O . ILE A 1 508 ? -21.761 3.099 47.135 1.00 83.75 508 ILE A O 1
ATOM 4047 N N . ARG A 1 509 ? -21.004 2.599 49.186 1.00 85.75 509 ARG A N 1
ATOM 4048 C CA . ARG A 1 509 ? -21.111 1.138 49.014 1.00 85.75 509 ARG A CA 1
ATOM 4049 C C . ARG A 1 509 ? -22.550 0.696 48.747 1.00 85.75 509 ARG A C 1
ATOM 4051 O O . ARG A 1 509 ? -22.774 -0.133 47.862 1.00 85.75 509 ARG A O 1
ATOM 4058 N N . LYS A 1 510 ? -23.523 1.248 49.478 1.00 88.69 510 LYS A N 1
ATOM 4059 C CA . LYS A 1 510 ? -24.950 0.946 49.298 1.00 88.69 510 LYS A CA 1
ATOM 4060 C C . LYS A 1 510 ? -25.429 1.350 47.903 1.00 88.69 510 LYS A C 1
ATOM 4062 O O . LYS A 1 510 ? -26.017 0.524 47.208 1.00 88.69 510 LYS A O 1
ATOM 4067 N N . GLU A 1 511 ? -25.111 2.564 47.463 1.00 87.44 511 GLU A N 1
ATOM 4068 C CA . GLU A 1 511 ? -25.498 3.067 46.141 1.00 87.44 511 GLU A CA 1
ATOM 4069 C C . GLU A 1 511 ? -24.831 2.264 45.011 1.00 87.44 511 GLU A C 1
ATOM 4071 O O . GLU A 1 511 ? -25.486 1.863 44.047 1.00 87.44 511 GLU A O 1
ATOM 4076 N N . LYS A 1 512 ? -23.546 1.911 45.157 1.00 88.12 512 LYS A N 1
ATOM 4077 C CA . LYS A 1 512 ? -22.847 1.027 44.209 1.00 88.12 512 LYS A CA 1
ATOM 4078 C C . LYS A 1 512 ? -23.491 -0.356 44.126 1.00 88.12 512 LYS A C 1
ATOM 4080 O O . LYS A 1 512 ? -23.590 -0.913 43.030 1.00 88.12 512 LYS A O 1
ATOM 4085 N N . LYS A 1 513 ? -23.943 -0.915 45.254 1.00 89.69 513 LYS A N 1
ATOM 4086 C CA . LYS A 1 513 ? -24.649 -2.205 45.298 1.00 89.69 513 LYS A CA 1
ATOM 4087 C C . LYS A 1 513 ? -26.000 -2.126 44.586 1.00 89.69 513 LYS A C 1
ATOM 4089 O O . LYS A 1 513 ? -26.326 -3.030 43.821 1.00 89.69 513 LYS A O 1
ATOM 4094 N N . GLU A 1 514 ? -26.739 -1.036 44.772 1.00 91.00 514 GLU A N 1
ATOM 4095 C CA . GLU A 1 514 ? -28.006 -0.783 44.080 1.00 91.00 514 GLU A CA 1
ATOM 4096 C C . GLU A 1 514 ? -27.809 -0.667 42.562 1.00 91.00 514 GLU A C 1
ATOM 4098 O O . GLU A 1 514 ? -28.443 -1.395 41.796 1.00 91.00 514 GLU A O 1
ATOM 4103 N N . LYS A 1 515 ? -26.855 0.161 42.118 1.00 87.50 515 LYS A N 1
ATOM 4104 C CA . LYS A 1 515 ? -26.511 0.311 40.694 1.00 87.50 515 LYS A CA 1
ATOM 4105 C C . LYS A 1 515 ? -26.049 -1.010 40.075 1.00 87.50 515 LYS A C 1
ATOM 4107 O O . LYS A 1 515 ? -26.425 -1.328 38.948 1.00 87.50 515 LYS A O 1
ATOM 4112 N N . ARG A 1 516 ? -25.293 -1.832 40.813 1.00 84.38 516 ARG A N 1
ATOM 4113 C CA . ARG A 1 516 ? -24.900 -3.179 40.364 1.00 84.38 516 ARG A CA 1
ATOM 4114 C C . ARG A 1 516 ? -26.094 -4.135 40.273 1.00 84.38 516 ARG A C 1
ATOM 4116 O O . ARG A 1 516 ? -26.119 -4.973 39.376 1.00 84.38 516 ARG A O 1
ATOM 4123 N N . GLY A 1 517 ? -27.076 -4.007 41.166 1.00 88.25 517 GLY A N 1
ATOM 4124 C CA . GLY A 1 517 ? -28.352 -4.722 41.087 1.00 88.25 517 GLY A CA 1
ATOM 4125 C C . GLY A 1 517 ? -29.138 -4.355 39.827 1.00 88.25 517 GLY A C 1
ATOM 4126 O O . GLY A 1 517 ? -29.547 -5.246 39.088 1.00 88.25 517 GLY A O 1
ATOM 4127 N N . GLN A 1 518 ? -29.244 -3.056 39.523 1.00 87.94 518 GLN A N 1
ATOM 4128 C CA . GLN A 1 518 ? -29.866 -2.555 38.290 1.00 87.94 518 GLN A CA 1
ATOM 4129 C C . GLN A 1 518 ? -29.152 -3.094 37.039 1.00 87.94 518 GLN A C 1
ATOM 4131 O O . GLN A 1 518 ? -29.812 -3.571 36.122 1.00 87.94 518 GLN A O 1
ATOM 4136 N N . GLN A 1 519 ? -27.811 -3.118 37.028 1.00 83.62 519 GLN A N 1
ATOM 4137 C CA . GLN A 1 519 ? -27.041 -3.708 35.923 1.00 83.62 519 GLN A CA 1
ATOM 4138 C C . GLN A 1 519 ? -27.340 -5.196 35.718 1.00 83.62 519 GLN A C 1
ATOM 4140 O O . GLN A 1 519 ? -27.459 -5.630 34.581 1.00 83.62 519 GLN A O 1
ATOM 4145 N N . LYS A 1 520 ? -27.448 -5.982 36.798 1.00 84.25 520 LYS A N 1
ATOM 4146 C CA . LYS A 1 520 ? -27.745 -7.423 36.711 1.00 84.25 520 LYS A CA 1
ATOM 4147 C C . LYS A 1 520 ? -29.175 -7.701 36.249 1.00 84.25 520 LYS A C 1
ATOM 4149 O O . LYS A 1 520 ? -29.404 -8.705 35.586 1.00 84.25 520 LYS A O 1
ATOM 4154 N N . ALA A 1 521 ? -30.119 -6.839 36.621 1.00 86.25 521 ALA A N 1
ATOM 4155 C CA . ALA A 1 521 ? -31.511 -6.942 36.194 1.00 86.25 521 ALA A CA 1
ATOM 4156 C C . ALA A 1 521 ? -31.704 -6.517 34.729 1.00 86.25 521 ALA A C 1
ATOM 4158 O O . ALA A 1 521 ? -32.651 -6.949 34.074 1.00 86.25 521 ALA A O 1
ATOM 4159 N N . GLN A 1 522 ? -30.813 -5.672 34.206 1.00 82.31 522 GLN A N 1
ATOM 4160 C CA . GLN A 1 522 ? -30.889 -5.182 32.841 1.00 82.31 522 GLN A CA 1
ATOM 4161 C C . GLN A 1 522 ? -30.311 -6.199 31.850 1.00 82.31 522 GLN A C 1
ATOM 4163 O O . GLN A 1 522 ? -29.123 -6.513 31.862 1.00 82.31 522 GLN A O 1
ATOM 4168 N N . GLY A 1 523 ? -31.170 -6.704 30.965 1.00 80.31 523 GLY A N 1
ATOM 4169 C CA . GLY A 1 523 ? -30.768 -7.588 29.875 1.00 80.31 523 GLY A CA 1
ATOM 4170 C C . GLY A 1 523 ? -30.011 -6.866 28.756 1.00 80.31 523 GLY A C 1
ATOM 4171 O O . GLY A 1 523 ? -29.974 -5.636 28.674 1.00 80.31 523 GLY A O 1
ATOM 4172 N N . LEU A 1 524 ? -29.430 -7.657 27.856 1.00 81.88 524 LEU A N 1
ATOM 4173 C CA . LEU A 1 524 ? -28.810 -7.150 26.634 1.00 81.88 524 LEU A CA 1
ATOM 4174 C C . LEU A 1 524 ? -29.871 -6.594 25.678 1.00 81.88 524 LEU A C 1
ATOM 4176 O O . LEU A 1 524 ? -30.946 -7.182 25.525 1.00 81.88 524 LEU A O 1
ATOM 4180 N N . SER A 1 525 ? -29.544 -5.486 25.011 1.00 84.38 525 SER A N 1
ATOM 4181 C CA . SER A 1 525 ? -30.361 -4.955 23.918 1.00 84.38 525 SER A CA 1
ATOM 4182 C C . SER A 1 525 ? -30.391 -5.938 22.744 1.00 84.38 525 SER A C 1
ATOM 4184 O O . SER A 1 525 ? -29.493 -6.768 22.603 1.00 84.38 525 SER A O 1
ATOM 4186 N N . GLU A 1 526 ? -31.402 -5.837 21.882 1.00 83.50 526 GLU A N 1
ATOM 4187 C CA . GLU A 1 526 ? -31.520 -6.681 20.685 1.00 83.50 526 GLU A CA 1
ATOM 4188 C C . GLU A 1 526 ? -30.251 -6.620 19.822 1.00 83.50 526 GLU A C 1
ATOM 4190 O O . GLU A 1 526 ? -29.672 -7.655 19.515 1.00 83.50 526 GLU A O 1
ATOM 4195 N N . LYS A 1 527 ? -29.718 -5.417 19.565 1.00 81.88 527 LYS A N 1
ATOM 4196 C CA . LYS A 1 527 ? -28.459 -5.252 18.823 1.00 81.88 527 LYS A CA 1
ATOM 4197 C C . LYS A 1 527 ? -27.253 -5.882 19.511 1.00 81.88 527 LYS A C 1
ATOM 4199 O O . LYS A 1 527 ? -26.400 -6.436 18.827 1.00 81.88 527 LYS A O 1
ATOM 4204 N N . LEU A 1 528 ? -27.156 -5.800 20.842 1.00 82.06 528 LEU A N 1
ATOM 4205 C CA . LEU A 1 528 ? -26.077 -6.465 21.578 1.00 82.06 528 LEU A CA 1
ATOM 4206 C C . LEU A 1 528 ? -26.211 -7.988 21.518 1.00 82.06 528 LEU A C 1
ATOM 4208 O O . LEU A 1 528 ? -25.193 -8.667 21.435 1.00 82.06 528 LEU A O 1
ATOM 4212 N N . LYS A 1 529 ? -27.437 -8.526 21.522 1.00 84.56 529 LYS A N 1
ATOM 4213 C CA . LYS A 1 529 ? -27.673 -9.960 21.311 1.00 84.56 529 LYS A CA 1
ATOM 4214 C C . LYS A 1 529 ? -27.244 -10.379 19.911 1.00 84.56 529 LYS A C 1
ATOM 4216 O O . LYS A 1 529 ? -26.415 -11.268 19.805 1.00 84.56 529 LYS A O 1
ATOM 4221 N N . THR A 1 530 ? -27.684 -9.673 18.868 1.00 84.94 530 THR A N 1
ATOM 4222 C CA . THR A 1 530 ? -27.264 -9.950 17.484 1.00 84.94 530 THR A CA 1
ATOM 4223 C C . THR A 1 530 ? -25.749 -9.823 17.312 1.00 84.94 530 THR A C 1
ATOM 4225 O O . THR A 1 530 ? -25.132 -10.637 16.633 1.00 84.94 530 THR A O 1
ATOM 4228 N N . PHE A 1 531 ? -25.118 -8.828 17.949 1.00 85.00 531 PHE A N 1
ATOM 4229 C CA . PHE A 1 531 ? -23.661 -8.701 17.961 1.00 85.00 531 PHE A CA 1
ATOM 4230 C C . PHE A 1 531 ? -22.996 -9.924 18.600 1.00 85.00 531 PHE A C 1
ATOM 4232 O O . PHE A 1 531 ? -22.062 -10.463 18.016 1.00 85.00 531 PHE A O 1
ATOM 4239 N N . LEU A 1 532 ? -23.468 -10.371 19.769 1.00 83.31 532 LEU A N 1
ATOM 4240 C CA . LEU A 1 532 ? -22.918 -11.546 20.446 1.00 83.31 532 LEU A CA 1
ATOM 4241 C C . LEU A 1 532 ? -23.167 -12.838 19.672 1.00 83.31 532 LEU A C 1
ATOM 4243 O O . LEU A 1 532 ? -22.246 -13.630 19.571 1.00 83.31 532 LEU A O 1
ATOM 4247 N N . GLU A 1 533 ? -24.348 -13.035 19.093 1.00 84.81 533 GLU A N 1
ATOM 4248 C CA . GLU A 1 533 ? -24.666 -14.196 18.253 1.00 84.81 533 GLU A CA 1
ATOM 4249 C C . GLU A 1 533 ? -23.751 -14.251 17.022 1.00 84.81 533 GLU A C 1
ATOM 4251 O O . GLU A 1 533 ? -23.161 -15.290 16.727 1.00 84.81 533 GLU A O 1
ATOM 4256 N N . ASN A 1 534 ? -23.563 -13.110 16.346 1.00 83.94 534 ASN A N 1
ATOM 4257 C CA . ASN A 1 534 ? -22.623 -12.994 15.233 1.00 83.94 534 ASN A CA 1
ATOM 4258 C C . ASN A 1 534 ? -21.191 -13.292 15.680 1.00 83.94 534 ASN A C 1
ATOM 4260 O O . ASN A 1 534 ? -20.483 -14.018 14.989 1.00 83.94 534 ASN A O 1
ATOM 4264 N N . LEU A 1 535 ? -20.776 -12.744 16.827 1.00 82.56 535 LEU A N 1
ATOM 4265 C CA . LEU A 1 535 ? -19.453 -12.963 17.401 1.00 82.56 535 LEU A CA 1
ATOM 4266 C C . LEU A 1 535 ? -19.250 -14.446 17.737 1.00 82.56 535 LEU A C 1
ATOM 4268 O O . LEU A 1 535 ? -18.244 -15.014 17.332 1.00 82.56 535 LEU A O 1
ATOM 4272 N N . GLU A 1 536 ? -20.209 -15.080 18.418 1.00 81.19 536 GLU A N 1
ATOM 4273 C CA . GLU A 1 536 ? -20.211 -16.496 18.807 1.00 81.19 536 GLU A CA 1
ATOM 4274 C C . GLU A 1 536 ? -20.131 -17.420 17.586 1.00 81.19 536 GLU A C 1
ATOM 4276 O O . GLU A 1 536 ? -19.327 -18.354 17.578 1.00 81.19 536 GLU A O 1
ATOM 4281 N N . GLY A 1 537 ? -20.869 -17.105 16.518 1.00 79.19 537 GLY A N 1
ATOM 4282 C CA . GLY A 1 537 ? -20.851 -17.857 15.262 1.00 79.19 537 GLY A CA 1
ATOM 4283 C C . GLY A 1 537 ? -19.520 -17.816 14.501 1.00 79.19 537 GLY A C 1
ATOM 4284 O O . GLY A 1 537 ? -19.297 -18.652 13.624 1.00 79.19 537 GLY A O 1
ATOM 4285 N N . ILE A 1 538 ? -18.624 -16.875 14.822 1.00 80.38 538 ILE A N 1
ATOM 4286 C CA . ILE A 1 538 ? -17.328 -16.716 14.143 1.00 80.38 538 ILE A CA 1
ATOM 4287 C C . ILE A 1 538 ? -16.115 -16.963 15.048 1.00 80.38 538 ILE A C 1
ATOM 4289 O O . ILE A 1 538 ? -15.003 -16.993 14.531 1.00 80.38 538 ILE A O 1
ATOM 4293 N N . LEU A 1 539 ? -16.281 -17.179 16.364 1.00 74.06 539 LEU A N 1
ATOM 4294 C CA . LEU A 1 539 ? -15.148 -17.339 17.302 1.00 74.06 539 LEU A CA 1
ATOM 4295 C C . LEU A 1 539 ? -14.206 -18.483 16.918 1.00 74.06 539 LEU A C 1
ATOM 4297 O O . LEU A 1 539 ? -13.019 -18.440 17.239 1.00 74.06 539 LEU A O 1
ATOM 4301 N N . THR A 1 540 ? -14.734 -19.522 16.271 1.00 73.88 540 THR A N 1
ATOM 4302 C CA . THR A 1 540 ? -13.984 -20.717 15.871 1.00 73.88 540 THR A CA 1
ATOM 4303 C C . THR A 1 540 ? -13.245 -20.550 14.543 1.00 73.88 540 THR A C 1
ATOM 4305 O O . THR A 1 540 ? -12.356 -21.344 14.249 1.00 73.88 540 THR A O 1
ATOM 4308 N N . ASP A 1 541 ? -13.588 -19.539 13.738 1.00 78.44 541 ASP A N 1
ATOM 4309 C CA . ASP A 1 541 ? -12.932 -19.228 12.464 1.00 78.44 541 ASP A CA 1
ATOM 4310 C C . ASP A 1 541 ? -12.137 -17.924 12.622 1.00 78.44 541 ASP A C 1
ATOM 4312 O O . ASP A 1 541 ? -12.680 -16.819 12.570 1.00 78.44 541 ASP A O 1
ATOM 4316 N N . ARG A 1 542 ? -10.822 -18.064 12.830 1.00 73.62 542 ARG A N 1
ATOM 4317 C CA . ARG A 1 542 ? -9.912 -16.937 13.086 1.00 73.62 542 ARG A CA 1
ATOM 4318 C C . ARG A 1 542 ? -9.961 -15.876 11.984 1.00 73.62 542 ARG A C 1
ATOM 4320 O O . ARG A 1 542 ? -9.900 -14.686 12.284 1.00 73.62 542 ARG A O 1
ATOM 4327 N N . GLU A 1 543 ? -10.090 -16.280 10.721 1.00 71.50 543 GLU A N 1
ATOM 4328 C CA . GLU A 1 543 ? -10.156 -15.331 9.608 1.00 71.50 543 GLU A CA 1
ATOM 4329 C C . GLU A 1 543 ? -11.460 -14.536 9.661 1.00 71.50 543 GLU A C 1
ATOM 4331 O O . GLU A 1 543 ? -11.417 -13.304 9.665 1.00 71.50 543 GLU A O 1
ATOM 4336 N N . LYS A 1 544 ? -12.612 -15.211 9.787 1.00 77.75 544 LYS A N 1
ATOM 4337 C CA . LYS A 1 544 ? -13.914 -14.532 9.921 1.00 77.75 544 LYS A CA 1
ATOM 4338 C C . LYS A 1 544 ? -13.950 -13.603 11.128 1.00 77.75 544 LYS A C 1
ATOM 4340 O O . LYS A 1 544 ? -14.446 -12.484 11.024 1.00 77.75 544 LYS A O 1
ATOM 4345 N N . PHE A 1 545 ? -13.377 -14.034 12.247 1.00 79.50 545 PHE A N 1
ATOM 4346 C CA . PHE A 1 545 ? -13.271 -13.222 13.450 1.00 79.50 545 PHE A CA 1
ATOM 4347 C C . PHE A 1 545 ? -12.498 -11.913 13.201 1.00 79.50 545 PHE A C 1
ATOM 4349 O O . PHE A 1 545 ? -12.975 -10.834 13.562 1.00 79.50 545 PHE A O 1
ATOM 4356 N N . HIS A 1 546 ? -11.350 -11.974 12.513 1.00 75.69 546 HIS A N 1
ATOM 4357 C CA . HIS A 1 546 ? -10.592 -10.770 12.147 1.00 75.69 546 HIS A CA 1
ATOM 4358 C C . HIS A 1 546 ? -11.380 -9.866 11.196 1.00 75.69 546 HIS A C 1
ATOM 4360 O O . HIS A 1 546 ? -11.392 -8.646 11.381 1.00 75.69 546 HIS A O 1
ATOM 4366 N N . TYR A 1 547 ? -12.049 -10.456 10.200 1.00 78.19 547 TYR A N 1
ATOM 4367 C CA . TYR A 1 547 ? -12.870 -9.703 9.256 1.00 78.19 547 TYR A CA 1
ATOM 4368 C C . TYR A 1 547 ? -13.998 -8.949 9.964 1.00 78.19 547 TYR A C 1
ATOM 4370 O O . TYR A 1 547 ? -14.194 -7.755 9.731 1.00 78.19 547 TYR A O 1
ATOM 4378 N N . PHE A 1 548 ? -14.689 -9.617 10.886 1.00 83.06 548 PHE A N 1
ATOM 4379 C CA . PHE A 1 548 ? -15.776 -9.032 11.660 1.00 83.06 548 PHE A CA 1
ATOM 4380 C C . PHE A 1 548 ? -15.318 -7.846 12.500 1.00 83.06 548 PHE A C 1
ATOM 4382 O O . PHE A 1 548 ? -15.914 -6.777 12.401 1.00 83.06 548 PHE A O 1
ATOM 4389 N N . LEU A 1 549 ? -14.250 -8.004 13.292 1.00 81.56 549 LEU A N 1
ATOM 4390 C CA . LEU A 1 549 ? -13.771 -6.935 14.170 1.00 81.56 549 LEU A CA 1
ATOM 4391 C C . LEU A 1 549 ? -13.405 -5.673 13.394 1.00 81.56 549 LEU A C 1
ATOM 4393 O O . LEU A 1 549 ? -13.771 -4.570 13.801 1.00 81.56 549 LEU A O 1
ATOM 4397 N N . PHE A 1 550 ? -12.703 -5.820 12.272 1.00 77.94 550 PHE A N 1
ATOM 4398 C CA . PHE A 1 550 ? -12.300 -4.656 11.496 1.00 77.94 550 PHE A CA 1
ATOM 4399 C C . PHE A 1 550 ? -13.483 -4.009 10.774 1.00 77.94 550 PHE A C 1
ATOM 4401 O O . PHE A 1 550 ? -13.575 -2.785 10.809 1.00 77.94 550 PHE A O 1
ATOM 4408 N N . TYR A 1 551 ? -14.409 -4.764 10.165 1.00 79.62 551 TYR A N 1
ATOM 4409 C CA . TYR A 1 551 ? -15.581 -4.135 9.538 1.00 79.62 551 TYR A CA 1
ATOM 4410 C C . TYR A 1 551 ? -16.476 -3.477 10.585 1.00 79.62 551 TYR A C 1
ATOM 4412 O O . TYR A 1 551 ? -17.009 -2.397 10.342 1.00 79.62 551 TYR A O 1
ATOM 4420 N N . PHE A 1 552 ? -16.597 -4.084 11.768 1.00 81.94 552 PHE A N 1
ATOM 4421 C CA . PHE A 1 552 ? -17.321 -3.497 12.886 1.00 81.94 552 PHE A CA 1
ATOM 4422 C C . PHE A 1 552 ? -16.682 -2.175 13.318 1.00 81.94 552 PHE A C 1
ATOM 4424 O O . PHE A 1 552 ? -17.380 -1.171 13.433 1.00 81.94 552 PHE A O 1
ATOM 4431 N N . GLN A 1 553 ? -15.356 -2.142 13.485 1.00 77.38 553 GLN A N 1
ATOM 4432 C CA . GLN A 1 553 ? -14.625 -0.916 13.800 1.00 77.38 553 GLN A CA 1
ATOM 4433 C C . GLN A 1 553 ? -14.754 0.132 12.686 1.00 77.38 553 GLN A C 1
ATOM 4435 O O . GLN A 1 553 ? -14.964 1.304 12.977 1.00 77.38 553 GLN A O 1
ATOM 4440 N N . ASP A 1 554 ? -14.642 -0.268 11.418 1.00 73.81 554 ASP A N 1
ATOM 4441 C CA . ASP A 1 554 ? -14.769 0.628 10.268 1.00 73.81 554 ASP A CA 1
ATOM 4442 C C . ASP A 1 554 ? -16.149 1.291 10.213 1.00 73.81 554 ASP A C 1
ATOM 4444 O O . ASP A 1 554 ? -16.242 2.515 10.120 1.00 73.81 554 ASP A O 1
ATOM 4448 N N . MET A 1 555 ? -17.212 0.498 10.346 1.00 74.94 555 MET A N 1
ATOM 4449 C CA . MET A 1 555 ? -18.586 0.997 10.406 1.00 74.94 555 MET A CA 1
ATOM 4450 C C . MET A 1 555 ? -18.803 1.895 11.621 1.00 74.94 555 MET A C 1
ATOM 4452 O O . MET A 1 555 ? -19.373 2.974 11.480 1.00 74.94 555 MET A O 1
ATOM 4456 N N . TRP A 1 556 ? -18.269 1.508 12.782 1.00 73.00 556 TRP A N 1
ATOM 4457 C CA . TRP A 1 556 ? -18.337 2.312 14.000 1.00 73.00 556 TRP A CA 1
ATOM 4458 C C . TRP A 1 556 ? -17.624 3.662 13.866 1.00 73.00 556 TRP A C 1
ATOM 4460 O O . TRP A 1 556 ? -18.071 4.632 14.453 1.00 73.00 556 TRP A O 1
ATOM 4470 N N . THR A 1 557 ? -16.525 3.746 13.107 1.00 66.50 557 THR A N 1
ATOM 4471 C CA . THR A 1 557 ? -15.813 5.020 12.868 1.00 66.50 557 THR A CA 1
ATOM 4472 C C . THR A 1 557 ? -16.468 5.923 11.824 1.00 66.50 557 THR A C 1
ATOM 4474 O O . THR A 1 557 ? -16.123 7.100 11.744 1.00 66.50 557 THR A O 1
ATOM 4477 N N . LYS A 1 558 ? -17.341 5.372 10.974 1.00 65.69 558 LYS A N 1
ATOM 4478 C CA . LYS A 1 558 ? -18.099 6.129 9.961 1.00 65.69 558 LYS A CA 1
ATOM 4479 C C . LYS A 1 558 ? -19.400 6.711 10.520 1.00 65.69 558 LYS A C 1
ATOM 4481 O O . LYS A 1 558 ? -19.931 7.650 9.931 1.00 65.69 558 LYS A O 1
ATOM 4486 N N . TRP A 1 559 ? -19.897 6.112 11.596 1.00 60.66 559 TRP A N 1
ATOM 4487 C CA . TRP A 1 559 ? -20.950 6.615 12.470 1.00 60.66 559 TRP A CA 1
ATOM 4488 C C . TRP A 1 559 ? -20.406 7.678 13.425 1.00 60.66 559 TRP A C 1
ATOM 4490 O O . TRP A 1 559 ? -21.158 8.637 13.704 1.00 60.66 559 TRP A O 1
#

Foldseek 3Di:
DDDDDDPDPDDDDDPCPVPVVVVVVPDDDDDDDDDDDDDDDDDDDDDDDCPDDLAPNVLLVQLLVLDALVLLVLLCVLVPDDPVLVVVSPPDRDSNVSSVSSVVVCVVVVCDDLPHCPSVLVSCVVVVPVSNNVSVVSSVVVVVVPDDDDDDDDDDDDDDPDDPPPQAPLNVCVVVVNNVLFVVLDDPVLVDQDEDDLAWDFQWFQDPDVPDFIEGALVSQQSYWYWAAAPVRDIDIDRQLFDFAAEEEEAEADDFPAWPQLLVQLLLCVLQVHPPRRRDDTPVNPPDPPCPRQAQTKIKDKRYDDPVPVVAPDSHIHIYIYHHDHCVSHVLSLLLSQQQHQEYEYEYEQVCVVVCPVVVVSSVVSHPYYAAEYEYEDPDPDDPDDWAWDQDPSHTYTHAYVVRSCNNVSVVVSVVSSVVVVVPPDGGDRNVVSVVDDDPRYHYPCPPPLNVVLLVLLCVLVVPDPPPDPVRVCVQQVVVVVLVVVLVVLVVDDDDPPDDPVVSVVVSVVVNVVSVVVNVVDDGHPSRVSVVVSCSVCSVPSVSNSSNVVSNVVSVVVD

Radius of gyration: 30.29 Å; chains: 1; bounding box: 73×78×91 Å

InterPro domains:
  IPR011029 Death-like domain superfamily [G3DSA:1.10.533.10] (54-145)
  IPR052986 Interferon-induced very large GTPase [PTHR14819] (201-549)
  IPR057365 Up-regulator of cell proliferation-like domain [PF25496] (201-461)

Secondary structure (DSSP, 8-state):
--------S--S--S-TTTHHHHGGG--PPP------------------TT-TT-HHHHHHHHHHH--HHHHHHHHHHTT--HHHHHTTTT---HHHHHHHHHHHHHHTTSSBTTB-HHHHHHHHHTT-HHHHHHHHHHHHHGGGG----------------------HHHHHHHTT-HHHHTTT--HHHH--EE--SS-EEEEEPPSSTTSPPEE-HHHHHTEEEEEE-TTS-EEEEETTTS--EEEEEEEES--SS-HHHHHHHHHHHHTS-TT---S--TTT---TTGGGGTT-EEEEEE---GGGTTS---S-EEEEEE-S-GGG-HHHHHHHHHH-SEEEEEEEGGGTTTTHHHHHHHHHH-S-EEEEEEEE---S---S----EEETTEEEEEEPTT---HHHHHHHHHHHHHHHHT--SPPP-GGGGGSS--TT-EEGGGSHHHHHHHHHHHHHHTTTTTS-HHHHHHHH-HHHHHHHHHHHHHTS---TTS-HHHHHHHHHHHHHHHHHHHHHPPPPHHHHHHHHHHHHHTT-HHHHHHHHHHHHHHHHH-

pLDDT: mean 70.66, std 20.66, range [19.66, 97.19]

Organism: Stichopus japonicus (NCBI:txid307972)